Protein 3JRR (pdb70)

CATH classification: 2.80.10.50

Solvent-accessible surface area: 22099 Å² total; per-residue (Å²): 194,172,184,85,52,84,0,56,20,20,33,72,0,3,2,18,0,61,36,66,17,73,0,11,0,15,13,49,33,113,131,45,65,50,3,1,0,63,47,95,39,11,52,77,126,100,86,18,178,165,33,155,26,8,13,0,70,2,9,17,5,9,22,7,32,19,35,86,96,65,158,67,25,160,208,141,74,73,71,83,88,64,110,142,20,74,98,39,8,65,79,10,85,118,44,11,101,80,39,32,165,121,47,129,37,70,55,3,48,3,16,35,12,2,0,2,18,1,60,134,14,97,33,33,0,6,2,67,70,193,65,66,1,81,66,30,124,142,2,30,48,7,30,8,48,63,85,3,54,44,8,0,13,0,25,0,52,41,78,84,207,113,54,63,67,41,56,52,0,18,35,15,3,55,0,44,1,23,2,5,58,5,21,42,14,1,15,0,1,92,99,83,6,119,98,47,93,26,8,29,14,2,0,0,26,108,27,131,3,1,1,46,3,36,76,146,143,78,35,90,1,40,19,7,19,4,0,4,1,19,0,56,33,66,18,76,0,15,0,16,13,45,27,85,128,42,65,57,3,2,0,63,48,100,45,9,50,82,127,94,61,14,166,167,14,53,27,7,1,0,51,2,8,21,91,8,125,13,82,18,26,80,97,50,115,118,18,85,106,116,134,236,82,145,138,71,73,61,94,89,35,122,143,32,69,102,42,5,84,77,20,77,119,76,11,88,75,54,36,127,168,49,49,17,71,57,3,96,4,32,42,32,4,0,3,18,1,30,105,14,50,33,33,0,5,0,62,94,188,73,77,7,98,74,27,160,122,2,34,59,7,28,7,45,63,83,4,56,62,4,0,47,0,66,1,51,37,78,80,198,130,48,60,110,41,62,45,0,16,31,14,3,52,0,42,2,23,1,47,55,15,45,63,16,1,16,0,1,90,97,74,5,116,94,48,85,25,11,34,14,3,0,0,25,120,25,131,3,4,1,43,4,44,54,4

GO terms:
  GO:0005515 protein binding (F, IPI)
  GO:0005220 inositol 1,4,5-trisphosphate-gated calcium channel activity (F, IDA)
  GO:0015278 intracellularly gated calcium channel activity (F, IDA)
  GO:0005789 endoplasmic reticulum membrane (C, EXP)
  GO:0005634 nucleus (C, IDA)
  GO:0005654 nucleoplasm (C, IDA)
  GO:0005730 nucleolus (C, IDA)
  GO:0005737 cytoplasm (C, IDA)
  GO:0035091 phosphatidylinositol binding (F, IDA)
  GO:0006816 calcium ion transport (P, IDA)
  GO:0050913 sensory perception of bitter taste (P, IMP)
  GO:0050916 sensory perception of sweet taste (P, IMP)
  GO:0050917 sensory perception of umami taste (P, IMP)
  GO:0060291 long-term synaptic potentiation (P, IMP)
  GO:0007613 memory (P, IMP)
  GO:0098554 cytoplasmic side of endoplasmic reticulum membrane (C, IDA)

Radius of gyration: 23.24 Å; Cα contacts (8 Å, |Δi|>4): 1053; chains: 2; bounding box: 65×45×69 Å

Foldseek 3Di:
DPDFDFDAQFFKKWKWKDFQATATWFDDDLPFWFIWGQRVQDHPVGHHPPNLRRIWGKFADADAVLVVVLVVLCVVVSVVVNVVSVVVRVVSVVVRVVVRVVRGGPFDWQFHKIWIQRPPNRWTWFWDLVAADPFPRVFTHITTHNVYHLRRIWGWHALDPVGDGGHGHIQFGWTWTARPVNGFTWHRHPCADPVDGSITGITGDHTSMTIHIHGD/DFDFDAQFFKKWKWKDFQATATWFDDDLPFWFIWGQRVQAHPVGQGPCNLRRIWGKFADADAVLVVVLVVLVVPCVDDPVSVVVNVVSVVVRVVRVVVRVVVGVVRGGPFAFAQHKIWIARPVNQWTWFWDLVAADPFPRVFTHTTTHNVYHLRRIWGWH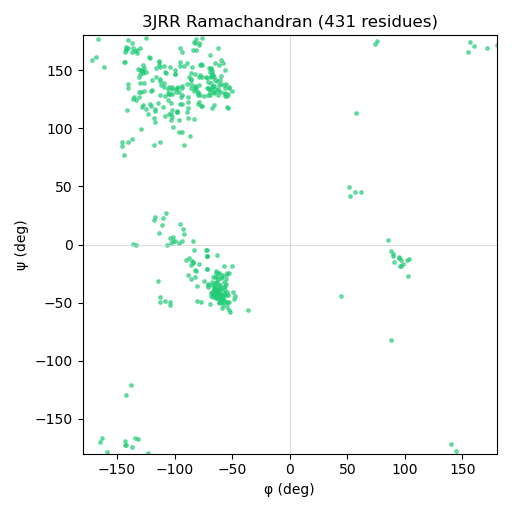AQDPPGDTPHTHIQFGWTWTARPPNGFTWHRHPGADPVDGSITGITGDHTNMTIHIHGD

Structure (mmCIF, N/CA/C/O backbone):
data_3JRR
#
_entry.id   3JRR
#
_cell.length_a   79.441
_cell.length_b   59.865
_cell.length_c   111.399
_cell.angle_alpha   90.000
_cell.angle_beta   97.877
_cell.angle_gamma   90.000
#
_symmetry.space_group_name_H-M   'C 1 2 1'
#
loop_
_entity.id
_entity.type
_entity.pdbx_description
1 polymer 'Inositol 1,4,5-trisphosphate receptor type 3'
2 water water
#
loop_
_atom_site.group_PDB
_atom_site.id
_atom_site.type_symbol
_atom_site.label_atom_id
_atom_site.label_alt_id
_atom_site.label_comp_id
_atom_site.label_asym_id
_atom_site.label_entity_id
_atom_site.label_seq_id
_atom_site.pdbx_PDB_ins_code
_atom_site.Cartn_x
_atom_site.Cartn_y
_atom_site.Cartn_z
_atom_site.occupancy
_atom_site.B_iso_or_equiv
_atom_site.auth_seq_id
_atom_site.auth_comp_id
_atom_site.auth_asym_id
_atom_site.auth_atom_id
_atom_site.pdbx_PDB_model_num
ATOM 1 N N . ASN A 1 4 ? -45.926 -75.542 -107.680 1.00 49.84 2 ASN A N 1
ATOM 2 C CA . ASN A 1 4 ? -46.151 -76.979 -107.713 1.00 50.01 2 ASN A CA 1
ATOM 3 C C . ASN A 1 4 ? -45.208 -77.737 -106.776 1.00 48.67 2 ASN A C 1
ATOM 4 O O . ASN A 1 4 ? -45.147 -78.963 -106.813 1.00 48.81 2 ASN A O 1
ATOM 9 N N . GLU A 1 5 ? -44.479 -77.012 -105.931 1.00 47.36 3 GLU A N 1
ATOM 10 C CA . GLU A 1 5 ? -43.538 -77.650 -105.010 1.00 46.21 3 GLU A CA 1
ATOM 11 C C . GLU A 1 5 ? -44.006 -77.668 -103.555 1.00 44.20 3 GLU A C 1
ATOM 12 O O . GLU A 1 5 ? -43.307 -78.187 -102.684 1.00 43.56 3 GLU A O 1
ATOM 18 N N . MET A 1 6 ? -45.182 -77.108 -103.291 1.00 41.50 4 MET A N 1
ATOM 19 C CA . MET A 1 6 ? -45.711 -77.056 -101.931 1.00 39.43 4 MET A CA 1
ATOM 20 C C . MET A 1 6 ? -45.947 -78.428 -101.310 1.00 37.54 4 MET A C 1
ATOM 21 O O . MET A 1 6 ? -46.176 -79.416 -102.012 1.00 35.80 4 MET A O 1
ATOM 26 N N . SER A 1 7 ? -45.902 -78.468 -99.982 1.00 34.84 5 SER A N 1
ATOM 27 C CA . SER A 1 7 ? -46.124 -79.697 -99.232 1.00 32.51 5 SER A CA 1
ATOM 28 C C . SER A 1 7 ? -45.997 -79.415 -97.738 1.00 30.57 5 SER A C 1
ATOM 29 O O . SER A 1 7 ? -45.611 -78.317 -97.327 1.00 28.34 5 SER A O 1
ATOM 32 N N . SER A 1 8 ? -46.338 -80.403 -96.924 1.00 27.93 6 SER A N 1
ATOM 33 C CA . SER A 1 8 ? -46.244 -80.253 -95.477 1.00 26.51 6 SER A CA 1
ATOM 34 C C . SER A 1 8 ? -45.801 -81.578 -94.874 1.00 23.67 6 SER A C 1
ATOM 35 O O . SER A 1 8 ? -45.975 -82.630 -95.486 1.00 22.56 6 SER A O 1
ATOM 38 N N . PHE A 1 9 ? -45.224 -81.522 -93.680 1.00 20.49 7 PHE A N 1
ATOM 39 C CA . PHE A 1 9 ? -44.746 -82.723 -93.013 1.00 20.19 7 PHE A CA 1
ATOM 40 C C . PHE A 1 9 ? -45.761 -83.296 -92.037 1.00 18.72 7 PHE A C 1
ATOM 41 O O . PHE A 1 9 ? -46.606 -82.576 -91.506 1.00 18.58 7 PHE A O 1
ATOM 49 N N . LEU A 1 10 ? -45.670 -84.602 -91.816 1.00 17.76 8 LEU A N 1
ATOM 50 C CA . LEU A 1 10 ? -46.541 -85.296 -90.881 1.00 17.82 8 LEU A CA 1
ATOM 51 C C . LEU A 1 10 ? -45.974 -84.995 -89.498 1.00 15.93 8 LEU A C 1
ATOM 52 O O . LEU A 1 10 ? -44.760 -85.036 -89.303 1.00 16.97 8 LEU A O 1
ATOM 57 N N . HIS A 1 11 ? -46.848 -84.695 -88.546 1.00 16.67 9 HIS A N 1
ATOM 58 C CA . HIS A 1 11 ? -46.424 -84.374 -87.184 1.00 17.26 9 HIS A CA 1
ATOM 59 C C . HIS A 1 11 ? -47.143 -85.242 -86.167 1.00 15.51 9 HIS A C 1
ATOM 60 O O . HIS A 1 11 ? -48.267 -85.674 -86.399 1.00 13.26 9 HIS A O 1
ATOM 67 N N . ILE A 1 12 ? -46.489 -85.481 -85.035 1.00 14.55 10 ILE A N 1
ATOM 68 C CA . ILE A 1 12 ? -47.095 -86.253 -83.957 1.00 15.28 10 ILE A CA 1
ATOM 69 C C . ILE A 1 12 ? -48.320 -85.444 -83.534 1.00 14.90 10 ILE A C 1
ATOM 70 O O . ILE A 1 12 ? -48.217 -84.240 -83.290 1.00 15.45 10 ILE A O 1
ATOM 75 N N . GLY A 1 13 ? -49.477 -86.093 -83.464 1.00 14.24 11 GLY A N 1
ATOM 76 C CA . GLY A 1 13 ? -50.689 -85.385 -83.073 1.00 15.88 11 GLY A CA 1
ATOM 77 C C . GLY A 1 13 ? -51.612 -85.079 -84.240 1.00 16.29 11 GLY A C 1
ATOM 78 O O . GLY A 1 13 ? -52.766 -84.683 -84.045 1.00 14.67 11 GLY A O 1
ATOM 79 N N . ASP A 1 14 ? -51.109 -85.250 -85.458 1.00 15.76 12 ASP A N 1
ATOM 80 C CA . ASP A 1 14 ? -51.923 -85.006 -86.646 1.00 17.58 12 ASP A CA 1
ATOM 81 C C . ASP A 1 14 ? -53.009 -86.071 -86.759 1.00 16.96 12 ASP A C 1
ATOM 82 O O . ASP A 1 14 ? -52.813 -87.218 -86.351 1.00 15.35 12 ASP A O 1
ATOM 87 N N . ILE A 1 15 ? -54.154 -85.681 -87.313 1.00 15.03 13 ILE A N 1
ATOM 88 C CA . ILE A 1 15 ? -55.263 -86.602 -87.514 1.00 17.21 13 ILE A CA 1
ATOM 89 C C . ILE A 1 15 ? -55.259 -86.949 -88.995 1.00 16.29 13 ILE A C 1
ATOM 90 O O . ILE A 1 15 ? -55.376 -86.073 -89.849 1.00 16.34 13 ILE A O 1
ATOM 95 N N . VAL A 1 16 ? -55.136 -88.232 -89.298 1.00 15.19 14 VAL A N 1
ATOM 96 C CA . VAL A 1 16 ? -55.044 -88.658 -90.681 1.00 14.85 14 VAL A CA 1
ATOM 97 C C . VAL A 1 16 ? -55.904 -89.847 -91.060 1.00 16.53 14 VAL A C 1
ATOM 98 O O . VAL A 1 16 ? -56.452 -90.542 -90.206 1.00 17.76 14 VAL A O 1
ATOM 102 N N . SER A 1 17 ? -56.021 -90.052 -92.368 1.00 15.11 15 SER A N 1
ATOM 103 C CA . SER A 1 17 ? -56.738 -91.185 -92.920 1.00 16.03 15 SER A CA 1
ATOM 104 C C . SER A 1 17 ? -55.614 -91.941 -93.626 1.00 16.82 15 SER A C 1
ATOM 105 O O . SER A 1 17 ? -54.618 -91.335 -94.035 1.00 17.79 15 SER A O 1
ATOM 108 N N . LEU A 1 18 ? -55.758 -93.252 -93.752 1.00 16.02 16 LEU A N 1
ATOM 109 C CA . LEU A 1 18 ? -54.741 -94.068 -94.395 1.00 15.60 16 LEU A CA 1
ATOM 110 C C . LEU A 1 18 ? -55.396 -94.844 -95.524 1.00 16.31 16 LEU A C 1
ATOM 111 O O . LEU A 1 18 ? -56.288 -95.661 -95.291 1.00 16.60 16 LEU A O 1
ATOM 116 N N . TYR A 1 19 ? -54.959 -94.568 -96.747 1.00 16.23 17 TYR A N 1
ATOM 117 C CA . TYR A 1 19 ? -55.519 -95.219 -97.918 1.00 18.19 17 TYR A CA 1
ATOM 118 C C . TYR A 1 19 ? -54.597 -96.316 -98.416 1.00 20.16 17 TYR A C 1
ATOM 119 O O . TYR A 1 19 ? -53.479 -96.053 -98.869 1.00 16.96 17 TYR A O 1
ATOM 128 N N . ALA A 1 20 ? -55.089 -97.547 -98.350 1.00 19.91 18 ALA A N 1
ATOM 129 C CA . ALA A 1 20 ? -54.314 -98.698 -98.763 1.00 23.93 18 ALA A CA 1
ATOM 130 C C . ALA A 1 20 ? -54.361 -99.006 -100.246 1.00 26.82 18 ALA A C 1
ATOM 131 O O . ALA A 1 20 ? -55.324 -98.692 -100.952 1.00 26.14 18 ALA A O 1
ATOM 133 N N . GLU A 1 21 ? -53.280 -99.624 -100.700 1.00 30.15 19 GLU A N 1
ATOM 134 C CA . GLU A 1 21 ? -53.136 -100.071 -102.072 1.00 32.01 19 GLU A CA 1
ATOM 135 C C . GLU A 1 21 ? -52.320 -101.348 -101.986 1.00 32.63 19 GLU A C 1
ATOM 136 O O . GLU A 1 21 ? -51.090 -101.324 -102.025 1.00 32.44 19 GLU A O 1
ATOM 142 N N . GLY A 1 22 ? -53.035 -102.458 -101.807 1.00 31.30 20 GLY A N 1
ATOM 143 C CA . GLY A 1 22 ? -52.407 -103.762 -101.707 1.00 34.71 20 GLY A CA 1
ATOM 144 C C . GLY A 1 22 ? -53.231 -104.759 -102.497 1.00 35.45 20 GLY A C 1
ATOM 145 O O . GLY A 1 22 ? -53.427 -104.583 -103.701 1.00 34.84 20 GLY A O 1
ATOM 146 N N . SER A 1 23 ? -53.716 -105.803 -101.831 1.00 35.84 21 SER A N 1
ATOM 147 C CA . SER A 1 23 ? -54.539 -106.802 -102.505 1.00 35.48 21 SER A CA 1
ATOM 148 C C . SER A 1 23 ? -55.792 -106.087 -102.994 1.00 34.85 21 SER A C 1
ATOM 149 O O . SER A 1 23 ? -56.388 -106.455 -104.007 1.00 36.47 21 SER A O 1
ATOM 152 N N . VAL A 1 24 ? -56.176 -105.053 -102.254 1.00 31.80 22 VAL A N 1
ATOM 153 C CA . VAL A 1 24 ? -57.337 -104.243 -102.582 1.00 29.06 22 VAL A CA 1
ATOM 154 C C . VAL A 1 24 ? -56.984 -102.799 -102.242 1.00 27.21 22 VAL A C 1
ATOM 155 O O . VAL A 1 24 ? -55.983 -102.548 -101.575 1.00 26.00 22 VAL A O 1
ATOM 159 N N . ASN A 1 25 ? -57.797 -101.854 -102.704 1.00 25.51 23 ASN A N 1
ATOM 160 C CA . ASN A 1 25 ? -57.557 -100.446 -102.417 1.00 25.45 23 ASN A CA 1
ATOM 161 C C . ASN A 1 25 ? -58.712 -99.891 -101.589 1.00 25.10 23 ASN A C 1
ATOM 162 O O . ASN A 1 25 ? -59.861 -100.277 -101.790 1.00 26.14 23 ASN A O 1
ATOM 167 N N . GLY A 1 26 ? -58.404 -98.991 -100.659 1.00 23.13 24 GLY A N 1
ATOM 168 C CA . GLY A 1 26 ? -59.441 -98.402 -99.828 1.00 22.11 24 GLY A CA 1
ATOM 169 C C . GLY A 1 26 ? -58.909 -97.917 -98.490 1.00 22.52 24 GLY A C 1
ATOM 170 O O . GLY A 1 26 ? -57.798 -98.274 -98.096 1.00 22.77 24 GLY A O 1
ATOM 171 N N . PHE A 1 27 ? -59.703 -97.109 -97.790 1.00 21.27 25 PHE A N 1
ATOM 172 C CA . PHE A 1 27 ? -59.307 -96.588 -96.483 1.00 21.78 25 PHE A CA 1
ATOM 173 C C . PHE A 1 27 ? -59.449 -97.652 -95.402 1.00 21.66 25 PHE A C 1
ATOM 174 O O . PHE A 1 27 ? -60.367 -98.468 -95.444 1.00 20.50 25 PHE A O 1
ATOM 182 N N . ILE A 1 28 ? -58.545 -97.647 -94.431 1.00 21.43 26 ILE A N 1
ATOM 183 C CA . ILE A 1 28 ? -58.655 -98.603 -93.346 1.00 21.49 26 ILE A CA 1
ATOM 184 C C . ILE A 1 28 ? -59.714 -98.020 -92.409 1.00 22.64 26 ILE A C 1
ATOM 185 O O . ILE A 1 28 ? -59.653 -96.842 -92.044 1.00 21.18 26 ILE A O 1
ATOM 190 N N . SER A 1 29 ? -60.705 -98.830 -92.055 1.00 21.10 27 SER A N 1
ATOM 191 C CA . SER A 1 29 ? -61.779 -98.374 -91.180 1.00 22.14 27 SER A CA 1
ATOM 192 C C . SER A 1 29 ? -62.125 -99.421 -90.130 1.00 22.45 27 SER A C 1
ATOM 193 O O . SER A 1 29 ? -61.449 -100.445 -90.021 1.00 20.09 27 SER A O 1
ATOM 196 N N . THR A 1 30 ? -63.170 -99.153 -89.353 1.00 23.06 28 THR A N 1
ATOM 197 C CA . THR A 1 30 ? -63.592 -100.064 -88.294 1.00 25.07 28 THR A CA 1
ATOM 198 C C . THR A 1 30 ? -65.057 -100.458 -88.435 1.00 25.61 28 THR A C 1
ATOM 199 O O . THR A 1 30 ? -65.765 -99.963 -89.312 1.00 25.02 28 THR A O 1
ATOM 203 N N . LEU A 1 31 ? -65.512 -101.330 -87.542 1.00 25.39 29 LEU A N 1
ATOM 204 C CA . LEU A 1 31 ? -66.889 -101.805 -87.572 1.00 26.94 29 LEU A CA 1
ATOM 205 C C . LEU A 1 31 ? -67.709 -101.359 -86.361 1.00 28.54 29 LEU A C 1
ATOM 206 O O . LEU A 1 31 ? -68.834 -101.822 -86.160 1.00 30.74 29 LEU A O 1
ATOM 211 N N . GLY A 1 32 ? -67.158 -100.456 -85.556 1.00 28.78 30 GLY A N 1
ATOM 212 C CA . GLY A 1 32 ? -67.899 -99.980 -84.400 1.00 31.06 30 GLY A CA 1
ATOM 213 C C . GLY A 1 32 ? -67.064 -99.685 -83.168 1.00 32.46 30 GLY A C 1
ATOM 214 O O . GLY A 1 32 ? -65.837 -99.802 -83.188 1.00 33.04 30 GLY A O 1
ATOM 215 N N . LEU A 1 33 ? -67.741 -99.304 -82.089 1.00 31.74 31 LEU A N 1
ATOM 216 C CA . LEU A 1 33 ? -67.077 -98.976 -80.834 1.00 31.55 31 LEU A CA 1
ATOM 217 C C . LEU A 1 33 ? -66.663 -100.208 -80.037 1.00 31.21 31 LEU A C 1
ATOM 218 O O . LEU A 1 33 ? -65.846 -100.109 -79.125 1.00 30.71 31 LEU A O 1
ATOM 223 N N . VAL A 1 34 ? -67.224 -101.365 -80.371 1.00 30.46 32 VAL A N 1
ATOM 224 C CA . VAL A 1 34 ? -66.895 -102.588 -79.646 1.00 31.47 32 VAL A CA 1
ATOM 225 C C . VAL A 1 34 ? -66.048 -103.553 -80.472 1.00 31.33 32 VAL A C 1
ATOM 226 O O . VAL A 1 34 ? -65.026 -104.057 -79.999 1.00 31.77 32 VAL A O 1
ATOM 230 N N . ASP A 1 35 ? -66.481 -103.807 -81.702 1.00 29.00 33 ASP A N 1
ATOM 231 C CA . ASP A 1 35 ? -65.777 -104.711 -82.608 1.00 29.07 33 ASP A CA 1
ATOM 232 C C . ASP A 1 35 ? -64.322 -104.260 -82.735 1.00 27.20 33 ASP A C 1
ATOM 233 O O . ASP A 1 35 ? -64.056 -103.098 -83.032 1.00 27.18 33 ASP A O 1
ATOM 238 N N . ASP A 1 36 ? -63.380 -105.173 -82.521 1.00 25.85 34 ASP A N 1
ATOM 239 C CA . ASP A 1 36 ? -61.967 -104.809 -82.599 1.00 25.68 34 ASP A CA 1
ATOM 240 C C . ASP A 1 36 ? -61.296 -105.040 -83.947 1.00 23.99 34 ASP A C 1
ATOM 241 O O . ASP A 1 36 ? -60.096 -104.807 -84.093 1.00 23.02 34 ASP A O 1
ATOM 246 N N . ARG A 1 37 ? -62.065 -105.483 -84.935 1.00 22.57 35 ARG A N 1
ATOM 247 C CA . ARG A 1 37 ? -61.514 -105.741 -86.259 1.00 21.12 35 ARG A CA 1
ATOM 248 C C . ARG A 1 37 ? -61.284 -104.493 -87.109 1.00 20.82 35 ARG A C 1
ATOM 249 O O . ARG A 1 37 ? -62.040 -103.521 -87.030 1.00 19.68 35 ARG A O 1
ATOM 257 N N . CYS A 1 38 ? -60.232 -104.539 -87.924 1.00 20.67 36 CYS A N 1
ATOM 258 C CA . CYS A 1 38 ? -59.894 -103.455 -88.837 1.00 21.26 36 CYS A CA 1
ATOM 259 C C . CYS A 1 38 ? -60.129 -103.953 -90.253 1.00 19.49 36 CYS A C 1
ATOM 260 O O . CYS A 1 38 ? -59.774 -105.082 -90.589 1.00 17.91 36 CYS A O 1
ATOM 263 N N . VAL A 1 39 ? -60.720 -103.107 -91.084 1.00 17.50 37 VAL A N 1
ATOM 264 C CA . VAL A 1 39 ? -61.015 -103.506 -92.444 1.00 18.66 37 VAL A CA 1
ATOM 265 C C . VAL A 1 39 ? -60.777 -102.404 -93.457 1.00 18.74 37 VAL A C 1
ATOM 266 O O . VAL A 1 39 ? -60.449 -101.276 -93.113 1.00 16.24 37 VAL A O 1
ATOM 270 N N . VAL A 1 40 ? -60.953 -102.775 -94.719 1.00 19.20 38 VAL A N 1
ATOM 271 C CA . VAL A 1 40 ? -60.838 -101.868 -95.844 1.00 21.00 38 VAL A CA 1
ATOM 272 C C . VAL A 1 40 ? -62.067 -102.186 -96.689 1.00 21.05 38 VAL A C 1
ATOM 273 O O . VAL A 1 40 ? -62.289 -103.342 -97.047 1.00 21.79 38 VAL A O 1
ATOM 277 N N . GLU A 1 41 ? -62.883 -101.179 -96.975 1.00 23.64 39 GLU A N 1
ATOM 278 C CA . GLU A 1 41 ? -64.071 -101.392 -97.798 1.00 25.74 39 GLU A CA 1
ATOM 279 C C . GLU A 1 41 ? -63.835 -100.633 -99.107 1.00 26.85 39 GLU A C 1
ATOM 280 O O . GLU A 1 41 ? -64.207 -99.470 -99.240 1.00 27.01 39 GLU A O 1
ATOM 286 N N . PRO A 1 42 ? -63.207 -101.292 -100.089 1.00 27.73 40 PRO A N 1
ATOM 287 C CA . PRO A 1 42 ? -62.910 -100.683 -101.390 1.00 29.72 40 PRO A CA 1
ATOM 288 C C . PRO A 1 42 ? -64.054 -99.932 -102.072 1.00 30.12 40 PRO A C 1
ATOM 289 O O . PRO A 1 42 ? -63.854 -98.834 -102.587 1.00 30.14 40 PRO A O 1
ATOM 293 N N . ALA A 1 43 ? -65.249 -100.514 -102.073 1.00 31.00 41 ALA A N 1
ATOM 294 C CA . ALA A 1 43 ? -66.394 -99.877 -102.720 1.00 34.21 41 ALA A CA 1
ATOM 295 C C . ALA A 1 43 ? -66.916 -98.659 -101.968 1.00 35.12 41 ALA A C 1
ATOM 296 O O . ALA A 1 43 ? -67.591 -97.812 -102.551 1.00 37.12 41 ALA A O 1
ATOM 298 N N . ALA A 1 44 ? -66.608 -98.571 -100.677 1.00 36.83 42 ALA A N 1
ATOM 299 C CA . ALA A 1 44 ? -67.057 -97.445 -99.859 1.00 37.91 42 ALA A CA 1
ATOM 300 C C . ALA A 1 44 ? -66.615 -96.113 -100.451 1.00 38.99 42 ALA A C 1
ATOM 301 O O . ALA A 1 44 ? -67.338 -95.117 -100.372 1.00 39.24 42 ALA A O 1
ATOM 303 N N . GLY A 1 45 ? -65.423 -96.095 -101.037 1.00 38.64 43 GLY A N 1
ATOM 304 C CA . GLY A 1 45 ? -64.923 -94.869 -101.625 1.00 40.36 43 GLY A CA 1
ATOM 305 C C . GLY A 1 45 ? -63.420 -94.857 -101.811 1.00 41.11 43 GLY A C 1
ATOM 306 O O . GLY A 1 45 ? -62.716 -95.744 -101.330 1.00 40.62 43 GLY A O 1
ATOM 307 N N . ASP A 1 46 ? -62.933 -93.841 -102.516 1.00 42.04 44 ASP A N 1
ATOM 308 C CA . ASP A 1 46 ? -61.509 -93.685 -102.787 1.00 42.69 44 ASP A CA 1
ATOM 309 C C . ASP A 1 46 ? -61.060 -92.258 -102.483 1.00 42.94 44 ASP A C 1
ATOM 310 O O 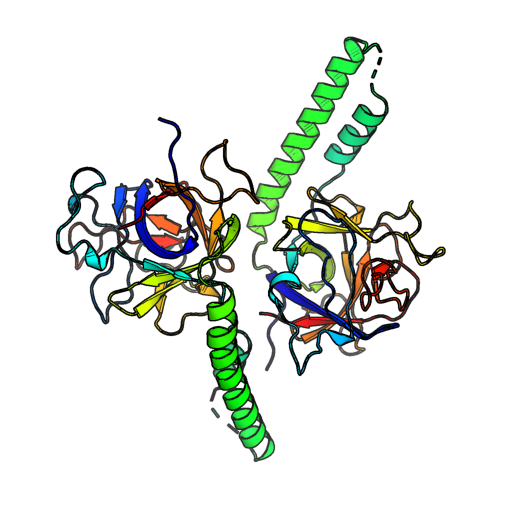. ASP A 1 46 ? -61.793 -91.483 -101.869 1.00 41.44 44 ASP A O 1
ATOM 315 N N . LEU A 1 47 ? -59.856 -91.914 -102.926 1.00 44.16 45 LEU A N 1
ATOM 316 C CA . LEU A 1 47 ? -59.304 -90.585 -102.692 1.00 46.04 45 LEU A CA 1
ATOM 317 C C . LEU A 1 47 ? -60.113 -89.479 -103.373 1.00 47.29 45 LEU A C 1
ATOM 318 O O . LEU A 1 47 ? -60.259 -88.385 -102.826 1.00 46.65 45 LEU A O 1
ATOM 323 N N . ASP A 1 48 ? -60.641 -89.770 -104.559 1.00 48.36 46 ASP A N 1
ATOM 324 C CA . ASP A 1 48 ? -61.422 -88.792 -105.316 1.00 50.54 46 ASP A CA 1
ATOM 325 C C . ASP A 1 48 ? -62.876 -88.705 -104.857 1.00 50.42 46 ASP A C 1
ATOM 326 O O . ASP A 1 48 ? -63.548 -87.702 -105.092 1.00 50.38 46 ASP A O 1
ATOM 331 N N . ASN A 1 49 ? -63.355 -89.761 -104.208 1.00 50.67 47 ASN A N 1
ATOM 332 C CA . ASN A 1 49 ? -64.725 -89.810 -103.715 1.00 50.65 47 ASN A CA 1
ATOM 333 C C . ASN A 1 49 ? -64.746 -90.481 -102.342 1.00 49.96 47 ASN A C 1
ATOM 334 O O . ASN A 1 49 ? -64.928 -91.691 -102.237 1.00 49.22 47 ASN A O 1
ATOM 339 N N . PRO A 1 50 ? -64.564 -89.694 -101.270 1.00 50.25 48 PRO A N 1
ATOM 340 C CA . PRO A 1 50 ? -64.558 -90.220 -99.902 1.00 49.83 48 PRO A CA 1
ATOM 341 C C . PRO A 1 50 ? -65.870 -90.854 -99.446 1.00 48.64 48 PRO A C 1
ATOM 342 O O . PRO A 1 50 ? -66.956 -90.363 -99.753 1.00 48.20 48 PRO A O 1
ATOM 346 N N . PRO A 1 51 ? -65.776 -91.967 -98.706 1.00 47.50 49 PRO A N 1
ATOM 347 C CA . PRO A 1 51 ? -66.934 -92.696 -98.186 1.00 46.56 49 PRO A CA 1
ATOM 348 C C . PRO A 1 51 ? -67.761 -91.849 -97.225 1.00 45.80 49 PRO A C 1
ATOM 349 O O . PRO A 1 51 ? -67.333 -90.773 -96.802 1.00 45.54 49 PRO A O 1
ATOM 353 N N . LYS A 1 52 ? -68.947 -92.340 -96.885 1.00 44.41 50 LYS A N 1
ATOM 354 C CA . LYS A 1 52 ? -69.817 -91.638 -95.955 1.00 44.09 50 LYS A CA 1
ATOM 355 C C . LYS A 1 52 ? -69.261 -91.879 -94.557 1.00 42.39 50 LYS A C 1
ATOM 356 O O . LYS A 1 52 ? -68.569 -92.871 -94.325 1.00 42.57 50 LYS A O 1
ATOM 362 N N . LYS A 1 53 ? -69.558 -90.974 -93.631 1.00 40.74 51 LYS A N 1
ATOM 363 C CA . LYS A 1 53 ? -69.060 -91.103 -92.266 1.00 39.09 51 LYS A CA 1
ATOM 364 C C . LYS A 1 53 ? -67.546 -91.298 -92.317 1.00 37.03 51 LYS A C 1
ATOM 365 O O . LYS A 1 53 ? -66.981 -92.114 -91.589 1.00 37.15 51 LYS A O 1
ATOM 371 N N . PHE A 1 54 ? -66.898 -90.543 -93.195 1.00 33.62 52 PHE A N 1
ATOM 372 C CA . PHE A 1 54 ? -65.455 -90.630 -93.357 1.00 32.20 52 PHE A CA 1
ATOM 373 C C . PHE A 1 54 ? -64.715 -90.372 -92.042 1.00 31.29 52 PHE A C 1
ATOM 374 O O . PHE A 1 54 ? -63.553 -90.744 -91.897 1.00 29.55 52 PHE A O 1
ATOM 382 N N . ARG A 1 55 ? -65.394 -89.751 -91.082 1.00 32.96 53 ARG A N 1
ATOM 383 C CA . ARG A 1 55 ? -64.781 -89.463 -89.785 1.00 34.43 53 ARG A CA 1
ATOM 384 C C . ARG A 1 55 ? -64.327 -90.749 -89.101 1.00 34.20 53 ARG A C 1
ATOM 385 O O . ARG A 1 55 ? -63.383 -90.740 -88.314 1.00 32.89 53 ARG A O 1
ATOM 393 N N . ASP A 1 56 ? -65.009 -91.851 -89.397 1.00 33.46 54 ASP A N 1
ATOM 394 C CA . ASP A 1 56 ? -64.661 -93.143 -88.816 1.00 33.92 54 ASP A CA 1
ATOM 395 C C . ASP A 1 56 ? -63.362 -93.706 -89.400 1.00 31.59 54 ASP A C 1
ATOM 396 O O . ASP A 1 56 ? -62.885 -94.750 -88.965 1.00 33.53 54 ASP A O 1
ATOM 401 N N . CYS A 1 57 ? -62.792 -93.026 -90.387 1.00 27.15 55 CYS A N 1
ATOM 402 C CA . CYS A 1 57 ? -61.554 -93.502 -90.997 1.00 26.12 55 CYS A CA 1
ATOM 403 C C . CYS A 1 57 ? -60.344 -92.764 -90.436 1.00 24.05 55 CYS A C 1
ATOM 404 O O . CYS A 1 57 ? -59.212 -93.005 -90.860 1.00 23.94 55 CYS A O 1
ATOM 407 N N . LEU A 1 58 ? -60.582 -91.883 -89.469 1.00 19.64 56 LEU A N 1
ATOM 408 C CA . LEU A 1 58 ? -59.509 -91.077 -88.904 1.00 16.86 56 LEU A CA 1
ATOM 409 C C . LEU A 1 58 ? -58.749 -91.653 -87.713 1.00 15.06 56 LEU A C 1
ATOM 410 O O . LEU A 1 58 ? -59.340 -92.216 -86.792 1.00 14.48 56 LEU A O 1
ATOM 415 N N . PHE A 1 59 ? -57.429 -91.482 -87.750 1.00 13.47 57 PHE A N 1
ATOM 416 C CA . PHE A 1 59 ? -56.525 -91.940 -86.702 1.00 15.00 57 PHE A CA 1
ATOM 417 C C . PHE A 1 59 ? -55.610 -90.784 -86.323 1.00 15.29 57 PHE A C 1
ATOM 418 O O . PHE A 1 59 ? -55.294 -89.934 -87.157 1.00 18.21 57 PHE A O 1
ATOM 426 N N . LYS A 1 60 ? -55.174 -90.757 -85.072 1.00 14.79 58 LYS A N 1
ATOM 427 C CA . LYS A 1 60 ? -54.261 -89.713 -84.626 1.00 14.83 58 LYS A CA 1
ATOM 428 C C . LYS A 1 60 ? -52.885 -90.354 -84.516 1.00 14.75 58 LYS A C 1
ATOM 429 O O . LYS A 1 60 ? -52.753 -91.467 -84.001 1.00 13.99 58 LYS A O 1
ATOM 435 N N . VAL A 1 61 ? -51.867 -89.664 -85.019 1.00 13.60 59 VAL A N 1
ATOM 436 C CA . VAL A 1 61 ? -50.505 -90.183 -84.969 1.00 13.89 59 VAL A CA 1
ATOM 437 C C . VAL A 1 61 ? -49.961 -89.963 -83.569 1.00 14.81 59 VAL A C 1
ATOM 438 O O . VAL A 1 61 ? -49.909 -88.828 -83.089 1.00 15.44 59 VAL A O 1
ATOM 442 N N . CYS A 1 62 ? -49.552 -91.051 -82.922 1.00 14.42 60 CYS A N 1
ATOM 443 C CA . CYS A 1 62 ? -49.037 -90.997 -81.563 1.00 16.39 60 CYS A CA 1
ATOM 444 C C . CYS A 1 62 ? -47.618 -91.533 -81.435 1.00 15.87 60 CYS A C 1
ATOM 445 O O . CYS A 1 62 ? -47.140 -92.270 -82.293 1.00 16.44 60 CYS A O 1
ATOM 448 N N . PRO A 1 63 ? -46.928 -91.166 -80.350 1.00 16.86 61 PRO A N 1
ATOM 449 C CA . PRO A 1 63 ? -45.559 -91.627 -80.123 1.00 16.85 61 PRO A CA 1
ATOM 450 C C . PRO A 1 63 ? -45.592 -93.056 -79.596 1.00 16.23 61 PRO A C 1
ATOM 451 O O . PRO A 1 63 ? -46.648 -93.588 -79.267 1.00 13.98 61 PRO A O 1
ATOM 455 N N . MET A 1 64 ? -44.421 -93.660 -79.503 1.00 15.58 62 MET A N 1
ATOM 456 C CA . MET A 1 64 ? -44.283 -95.013 -78.992 1.00 16.08 62 MET A CA 1
ATOM 457 C C . MET A 1 64 ? -44.408 -94.963 -77.459 1.00 16.34 62 MET A C 1
ATOM 458 O O . MET A 1 64 ? -43.624 -94.288 -76.792 1.00 16.18 62 MET A O 1
ATOM 463 N N . ASN A 1 65 ? -45.406 -95.652 -76.910 1.00 14.45 63 ASN A N 1
ATOM 464 C CA . ASN A 1 65 ? -45.625 -95.675 -75.462 1.00 16.34 63 ASN A CA 1
ATOM 465 C C . ASN A 1 65 ? -44.855 -96.803 -74.782 1.00 14.58 63 ASN A C 1
ATOM 466 O O . ASN A 1 65 ? -44.531 -97.807 -75.411 1.00 14.01 63 ASN A O 1
ATOM 471 N N . ARG A 1 66 ? -44.585 -96.625 -73.490 1.00 14.48 64 ARG A N 1
ATOM 472 C CA . ARG A 1 66 ? -43.906 -97.636 -72.676 1.00 14.88 64 ARG A CA 1
ATOM 473 C C . ARG A 1 66 ? -44.970 -98.641 -72.236 1.00 15.63 64 ARG A C 1
ATOM 474 O O . ARG A 1 66 ? -46.058 -98.250 -71.810 1.00 14.99 64 ARG A O 1
ATOM 482 N N . TYR A 1 67 ? -44.655 -99.928 -72.308 1.00 13.31 65 TYR A N 1
ATOM 483 C CA . TYR A 1 67 ? -45.614 -100.945 -71.917 1.00 15.86 65 TYR A CA 1
ATOM 484 C C . TYR A 1 67 ? -45.027 -102.069 -71.068 1.00 16.58 65 TYR A C 1
ATOM 485 O O . TYR A 1 67 ? -45.753 -102.973 -70.665 1.00 15.72 65 TYR A O 1
ATOM 494 N N . SER A 1 68 ? -43.729 -102.001 -70.777 1.00 17.52 66 SER A N 1
ATOM 495 C CA . SER A 1 68 ? -43.064 -103.045 -69.986 1.00 19.65 66 SER A CA 1
ATOM 496 C C . SER A 1 68 ? -43.605 -103.236 -68.567 1.00 19.20 66 SER A C 1
ATOM 497 O O . SER A 1 68 ? -43.758 -104.372 -68.104 1.00 16.07 66 SER A O 1
ATOM 500 N N . ALA A 1 69 ? -43.882 -102.142 -67.863 1.00 17.19 67 ALA A N 1
ATOM 501 C CA . ALA A 1 69 ? -44.403 -102.271 -66.503 1.00 19.23 67 ALA A CA 1
ATOM 502 C C . ALA A 1 69 ? -45.837 -102.798 -66.534 1.00 20.15 67 ALA A C 1
ATOM 503 O O . ALA A 1 69 ? -46.241 -103.591 -65.682 1.00 20.39 67 ALA A O 1
ATOM 505 N N . GLN A 1 70 ? -46.606 -102.364 -67.524 1.00 19.44 68 GLN A N 1
ATOM 506 C CA . GLN A 1 70 ? -47.984 -102.815 -67.640 1.00 21.75 68 GLN A CA 1
ATOM 507 C C . GLN A 1 70 ? -48.013 -104.320 -67.893 1.00 21.03 68 GLN A C 1
ATOM 508 O O . GLN A 1 70 ? -48.816 -105.038 -67.302 1.00 20.68 68 GLN A O 1
ATOM 514 N N . LYS A 1 71 ? -47.112 -104.795 -68.746 1.00 19.05 69 LYS A N 1
ATOM 515 C CA . LYS A 1 71 ? -47.033 -106.214 -69.072 1.00 22.26 69 LYS A CA 1
ATOM 516 C C . LYS A 1 71 ? -46.606 -107.012 -67.845 1.00 23.37 69 LYS A C 1
ATOM 517 O O . LYS A 1 71 ? -47.130 -108.091 -67.574 1.00 23.40 69 LYS A O 1
ATOM 523 N N . GLN A 1 72 ? -45.640 -106.471 -67.112 1.00 23.81 70 GLN A N 1
ATOM 524 C CA . GLN A 1 72 ? -45.118 -107.119 -65.914 1.00 25.18 70 GLN A CA 1
ATOM 525 C C . GLN A 1 72 ? -46.243 -107.342 -64.909 1.00 24.17 70 GLN A C 1
ATOM 526 O O . GLN A 1 72 ? -46.358 -108.414 -64.303 1.00 25.02 70 GLN A O 1
ATOM 532 N N . TYR A 1 73 ? -47.069 -106.317 -64.743 1.00 20.85 71 TYR A N 1
ATOM 533 C CA . TYR A 1 73 ? -48.197 -106.364 -63.828 1.00 22.65 71 TYR A CA 1
ATOM 534 C C . TYR A 1 73 ? -49.214 -107.423 -64.256 1.00 24.71 71 TYR A C 1
ATOM 535 O O . TYR A 1 73 ? -49.749 -108.145 -63.418 1.00 25.71 71 TYR A O 1
ATOM 544 N N . TRP A 1 74 ? -49.475 -107.523 -65.557 1.00 24.50 72 TRP A N 1
ATOM 545 C CA . TRP A 1 74 ? -50.425 -108.517 -66.050 1.00 26.60 72 TRP A CA 1
ATOM 546 C C . TRP A 1 74 ? -49.978 -109.920 -65.648 1.00 26.59 72 TRP A C 1
ATOM 547 O O . TRP A 1 74 ? -50.735 -110.667 -65.024 1.00 26.66 72 TRP A O 1
ATOM 558 N N . LYS A 1 75 ? -48.750 -110.275 -66.006 1.00 24.69 73 LYS A N 1
ATOM 559 C CA . LYS A 1 75 ? -48.220 -111.590 -65.676 1.00 29.12 73 LYS A CA 1
ATOM 560 C C . LYS A 1 75 ? -48.352 -111.848 -64.177 1.00 30.56 73 LYS A C 1
ATOM 561 O O . LYS A 1 75 ? -48.751 -112.937 -63.759 1.00 31.25 73 LYS A O 1
ATOM 567 N N . ALA A 1 76 ? -48.019 -110.842 -63.372 1.00 31.32 74 ALA A N 1
ATOM 568 C CA . ALA A 1 76 ? -48.126 -110.961 -61.921 1.00 31.85 74 ALA A CA 1
ATOM 569 C C . ALA A 1 76 ? -49.579 -111.270 -61.579 1.00 32.45 74 ALA A C 1
ATOM 570 O O . ALA A 1 76 ? -49.865 -111.895 -60.558 1.00 33.18 74 ALA A O 1
ATOM 572 N N . LYS A 1 77 ? -50.481 -110.815 -62.447 1.00 33.56 75 LYS A N 1
ATOM 573 C CA . LYS A 1 77 ? -51.923 -111.033 -62.325 1.00 34.65 75 LYS A CA 1
ATOM 574 C C . LYS A 1 77 ? -52.631 -109.971 -61.499 1.00 36.11 75 LYS A C 1
ATOM 575 O O . LYS A 1 77 ? -53.181 -109.012 -62.049 1.00 36.64 75 LYS A O 1
ATOM 581 N N . LYS A 1 85 ? -49.705 -115.380 -49.450 1.00 39.84 83 LYS A N 1
ATOM 582 C CA . LYS A 1 85 ? -48.324 -115.057 -49.112 1.00 38.73 83 LYS A CA 1
ATOM 583 C C . LYS A 1 85 ? -48.152 -113.541 -49.111 1.00 37.46 83 LYS A C 1
ATOM 584 O O . LYS A 1 85 ? -48.246 -112.889 -50.153 1.00 35.01 83 LYS A O 1
ATOM 590 N N . ILE A 1 86 ? -47.898 -112.987 -47.931 1.00 34.07 84 ILE A N 1
ATOM 591 C CA . ILE A 1 86 ? -47.744 -111.548 -47.778 1.00 32.09 84 ILE A CA 1
ATOM 592 C C . ILE A 1 86 ? -46.695 -110.914 -48.696 1.00 30.86 84 ILE A C 1
ATOM 593 O O . ILE A 1 86 ? -46.917 -109.832 -49.238 1.00 29.43 84 ILE A O 1
ATOM 598 N N . ALA A 1 87 ? -45.559 -111.576 -48.883 1.00 29.71 85 ALA A N 1
ATOM 599 C CA . ALA A 1 87 ? -44.523 -111.014 -49.745 1.00 30.75 85 ALA A CA 1
ATOM 600 C C . ALA A 1 87 ? -45.009 -110.882 -51.190 1.00 31.26 85 ALA A C 1
ATOM 601 O O . ALA A 1 87 ? -44.554 -110.005 -51.928 1.00 29.83 85 ALA A O 1
ATOM 603 N N . ASP A 1 88 ? -45.942 -111.743 -51.588 1.00 31.70 86 ASP A N 1
ATOM 604 C CA . ASP A 1 88 ? -46.479 -111.697 -52.942 1.00 32.18 86 ASP A CA 1
ATOM 605 C C . ASP A 1 88 ? -47.546 -110.619 -53.080 1.00 30.89 86 ASP A C 1
ATOM 606 O O . ASP A 1 88 ? -47.651 -109.976 -54.124 1.00 30.63 86 ASP A O 1
ATOM 611 N N . VAL A 1 89 ? -48.345 -110.414 -52.039 1.00 29.09 87 VAL A N 1
ATOM 612 C CA . VAL A 1 89 ? -49.364 -109.378 -52.110 1.00 28.65 87 VAL A CA 1
ATOM 613 C C . VAL A 1 89 ? -48.675 -108.020 -52.223 1.00 26.25 87 VAL A C 1
ATOM 614 O O . VAL A 1 89 ? -49.125 -107.146 -52.965 1.00 25.52 87 VAL A O 1
ATOM 618 N N . VAL A 1 90 ? -47.576 -107.849 -51.491 1.00 23.00 88 VAL A N 1
ATOM 619 C CA . VAL A 1 90 ? -46.825 -106.594 -51.515 1.00 20.95 88 VAL A CA 1
ATOM 620 C C . VAL A 1 90 ? -46.191 -106.389 -52.888 1.00 20.25 88 VAL A C 1
ATOM 621 O O . VAL A 1 90 ? -46.208 -105.285 -53.441 1.00 19.37 88 VAL A O 1
ATOM 625 N N . LEU A 1 91 ? -45.618 -107.459 -53.424 1.00 20.77 89 LEU A N 1
ATOM 626 C CA . LEU A 1 91 ? -44.992 -107.410 -54.738 1.00 23.25 89 LEU A CA 1
ATOM 627 C C . LEU A 1 91 ? -46.033 -107.034 -55.785 1.00 21.62 89 LEU A C 1
ATOM 628 O O . LEU A 1 91 ? -45.770 -106.219 -56.667 1.00 21.95 89 LEU A O 1
ATOM 633 N N . LEU A 1 92 ? -47.214 -107.639 -55.688 1.00 23.05 90 LEU A N 1
ATOM 634 C CA . LEU A 1 92 ? -48.285 -107.361 -56.641 1.00 25.20 90 LEU A CA 1
ATOM 635 C C . LEU A 1 92 ? -48.690 -105.895 -56.571 1.00 25.14 90 LEU A C 1
ATOM 636 O O . LEU A 1 92 ? -48.921 -105.257 -57.599 1.00 25.29 90 LEU A O 1
ATOM 641 N N . GLN A 1 93 ? -48.776 -105.362 -55.357 1.00 24.69 91 GLN A N 1
ATOM 642 C CA . GLN A 1 93 ? -49.148 -103.967 -55.173 1.00 26.47 91 GLN A CA 1
ATOM 643 C C . GLN A 1 93 ? -48.062 -103.072 -55.764 1.00 24.95 91 GLN A C 1
ATOM 644 O O . GLN A 1 93 ? -48.361 -102.045 -56.376 1.00 24.49 91 GLN A O 1
ATOM 650 N N . LYS A 1 94 ? -46.805 -103.477 -55.599 1.00 23.50 92 LYS A N 1
ATOM 651 C CA . LYS A 1 94 ? -45.675 -102.719 -56.133 1.00 23.17 92 LYS A CA 1
ATOM 652 C C . LYS A 1 94 ? -45.735 -102.669 -57.666 1.00 22.07 92 LYS A C 1
ATOM 653 O O . LYS A 1 94 ? -45.516 -101.618 -58.274 1.00 19.92 92 LYS A O 1
ATOM 659 N N . LEU A 1 95 ? -46.024 -103.809 -58.286 1.00 20.33 93 LEU A N 1
ATOM 660 C CA . LEU A 1 95 ? -46.119 -103.876 -59.743 1.00 19.39 93 LEU A CA 1
ATOM 661 C C . LEU A 1 95 ? -47.324 -103.088 -60.255 1.00 19.14 93 LEU A C 1
ATOM 662 O O . LEU A 1 95 ? -47.265 -102.483 -61.323 1.00 19.46 93 LEU A O 1
ATOM 667 N N . GLN A 1 96 ? -48.417 -103.092 -59.496 1.00 19.36 94 GLN A N 1
ATOM 668 C CA . GLN A 1 96 ? -49.605 -102.347 -59.901 1.00 22.50 94 GLN A CA 1
ATOM 669 C C . GLN A 1 96 ? -49.234 -100.873 -59.944 1.00 23.29 94 GLN A C 1
ATOM 670 O O . GLN A 1 96 ? -49.557 -100.163 -60.898 1.00 24.20 94 GLN A O 1
ATOM 676 N N . HIS A 1 97 ? -48.550 -100.416 -58.900 1.00 23.51 95 HIS A N 1
ATOM 677 C CA . HIS A 1 97 ? -48.137 -99.023 -58.821 1.00 25.14 95 HIS A CA 1
ATOM 678 C C . HIS A 1 97 ? -47.179 -98.663 -59.962 1.00 25.20 95 HIS A C 1
ATOM 679 O O . HIS A 1 97 ? -47.306 -97.600 -60.578 1.00 25.84 95 HIS A O 1
ATOM 686 N N . ALA A 1 98 ? -46.224 -99.546 -60.245 1.00 21.88 96 ALA A N 1
ATOM 687 C CA . ALA A 1 98 ? -45.257 -99.294 -61.312 1.00 22.00 96 ALA A CA 1
ATOM 688 C C . ALA A 1 98 ? -45.953 -99.153 -62.666 1.00 22.23 96 ALA A C 1
ATOM 689 O O . ALA A 1 98 ? -45.525 -98.371 -63.518 1.00 21.73 96 ALA A O 1
ATOM 691 N N . ALA A 1 99 ? -47.022 -99.919 -62.863 1.00 21.58 97 ALA A N 1
ATOM 692 C CA . ALA A 1 99 ? -47.786 -99.864 -64.108 1.00 22.37 97 ALA A CA 1
ATOM 693 C C . ALA A 1 99 ? -48.512 -98.518 -64.202 1.00 24.78 97 ALA A C 1
ATOM 694 O O . ALA A 1 99 ? -48.567 -97.895 -65.266 1.00 21.79 97 ALA A O 1
ATOM 696 N N . GLN A 1 100 ? -49.068 -98.075 -63.077 1.00 25.34 98 GLN A N 1
ATOM 697 C CA . GLN A 1 100 ? -49.772 -96.797 -63.019 1.00 28.09 98 GLN A CA 1
ATOM 698 C C . GLN A 1 100 ? -48.809 -95.652 -63.309 1.00 27.05 98 GLN A C 1
ATOM 699 O O . GLN A 1 100 ? -49.128 -94.739 -64.072 1.00 28.92 98 GLN A O 1
ATOM 705 N N . MET A 1 101 ? -47.634 -95.702 -62.689 1.00 26.26 99 MET A N 1
ATOM 706 C CA . MET A 1 101 ? -46.623 -94.670 -62.886 1.00 26.46 99 MET A CA 1
ATOM 707 C C . MET A 1 101 ? -46.147 -94.640 -64.333 1.00 25.94 99 MET A C 1
ATOM 708 O O . MET A 1 101 ? -45.795 -93.579 -64.855 1.00 23.58 99 MET A O 1
ATOM 713 N N . GLU A 1 102 ? -46.134 -95.806 -64.976 1.00 23.32 100 GLU A N 1
ATOM 714 C CA . GLU A 1 102 ? -45.707 -95.894 -66.367 1.00 21.78 100 GLU A CA 1
ATOM 715 C C . GLU A 1 102 ? -46.744 -95.186 -67.235 1.00 22.28 100 GLU A C 1
ATOM 716 O O . GLU A 1 102 ? -46.394 -94.422 -68.138 1.00 22.02 100 GLU A O 1
ATOM 722 N N . GLN A 1 103 ? -48.017 -95.442 -66.955 1.00 22.90 101 GLN A N 1
ATOM 723 C CA . GLN A 1 103 ? -49.098 -94.818 -67.705 1.00 27.53 101 GLN A CA 1
ATOM 724 C C . GLN A 1 103 ? -49.039 -93.302 -67.557 1.00 28.89 101 GLN A C 1
ATOM 725 O O . GLN A 1 103 ? -49.341 -92.568 -68.498 1.00 28.87 101 GLN A O 1
ATOM 731 N N . LYS A 1 104 ? -48.638 -92.833 -66.380 1.00 30.94 102 LYS A N 1
ATOM 732 C CA . LYS A 1 104 ? -48.534 -91.397 -66.140 1.00 32.89 102 LYS A CA 1
ATOM 733 C C . LYS A 1 104 ? -47.307 -90.839 -66.845 1.00 31.94 102 LYS A C 1
ATOM 734 O O . LYS A 1 104 ? -47.296 -89.690 -67.285 1.00 32.53 102 LYS A O 1
ATOM 740 N N . GLN A 1 105 ? -46.271 -91.661 -66.951 1.00 30.82 103 GLN A N 1
ATOM 741 C CA . GLN A 1 105 ? -45.050 -91.250 -67.619 1.00 29.34 103 GLN A CA 1
ATOM 742 C C . GLN A 1 105 ? -45.342 -91.064 -69.106 1.00 26.87 103 GLN A C 1
ATOM 743 O O . GLN A 1 105 ? -44.859 -90.116 -69.719 1.00 25.17 103 GLN A O 1
ATOM 749 N N . ASN A 1 106 ? -46.130 -91.968 -69.686 1.00 24.42 104 ASN A N 1
ATOM 750 C CA . ASN A 1 106 ? -46.481 -91.852 -71.103 1.00 24.04 104 ASN A CA 1
ATOM 751 C C . ASN A 1 106 ? -47.259 -90.557 -71.366 1.00 25.69 104 ASN A C 1
ATOM 752 O O . ASN A 1 106 ? -47.009 -89.864 -72.353 1.00 22.35 104 ASN A O 1
ATOM 757 N N . ASP A 1 107 ? -48.206 -90.235 -70.489 1.00 26.68 105 ASP A N 1
ATOM 758 C CA . ASP A 1 107 ? -48.988 -89.011 -70.649 1.00 29.70 105 ASP A CA 1
ATOM 759 C C . ASP A 1 107 ? -48.039 -87.818 -70.677 1.00 29.97 105 ASP A C 1
ATOM 760 O O . ASP A 1 107 ? -48.070 -86.990 -71.590 1.00 28.19 105 ASP A O 1
ATOM 765 N N . THR A 1 108 ? -47.185 -87.752 -69.663 1.00 30.39 106 THR A N 1
ATOM 766 C CA . THR A 1 108 ? -46.220 -86.676 -69.530 1.00 30.98 106 THR A CA 1
ATOM 767 C C . THR A 1 108 ? -45.237 -86.560 -70.692 1.00 31.52 106 THR A C 1
ATOM 768 O O . THR A 1 108 ? -45.040 -85.472 -71.239 1.00 29.88 106 THR A O 1
ATOM 772 N N . GLU A 1 109 ? -44.617 -87.674 -71.067 1.00 30.38 107 GLU A N 1
ATOM 773 C CA . GLU A 1 109 ? -43.644 -87.657 -72.149 1.00 31.43 107 GLU A CA 1
ATOM 774 C C . GLU A 1 109 ? -44.245 -87.439 -73.532 1.00 29.90 107 GLU A C 1
ATOM 775 O O . GLU A 1 109 ? -43.630 -86.797 -74.378 1.00 29.97 107 GLU A O 1
ATOM 781 N N . ASN A 1 110 ? -45.444 -87.963 -73.766 1.00 28.61 108 ASN A N 1
ATOM 782 C CA . ASN A 1 110 ? -46.072 -87.798 -75.068 1.00 26.78 108 ASN A CA 1
ATOM 783 C C . ASN A 1 110 ? -46.439 -86.342 -75.315 1.00 26.61 108 ASN A C 1
ATOM 784 O O . ASN A 1 110 ? -46.413 -85.867 -76.450 1.00 25.18 108 ASN A O 1
ATOM 789 N N . LYS A 1 111 ? -46.781 -85.633 -74.247 1.00 25.17 109 LYS A N 1
ATOM 790 C CA . LYS A 1 111 ? -47.139 -84.235 -74.380 1.00 26.25 109 LYS A CA 1
ATOM 791 C C . LYS A 1 111 ? -45.935 -83.441 -74.885 1.00 25.79 109 LYS A C 1
ATOM 792 O O . LYS A 1 111 ? -46.069 -82.550 -75.727 1.00 23.36 109 LYS A O 1
ATOM 798 N N . LYS A 1 112 ? -44.753 -83.786 -74.387 1.00 24.50 110 LYS A N 1
ATOM 799 C CA . LYS A 1 112 ? -43.543 -83.080 -74.783 1.00 24.92 110 LYS A CA 1
ATOM 800 C C . LYS A 1 112 ? -43.184 -83.225 -76.261 1.00 22.30 110 LYS A C 1
ATOM 801 O O . LYS A 1 112 ? -42.517 -82.359 -76.816 1.00 22.62 110 LYS A O 1
ATOM 807 N N . VAL A 1 113 ? -43.627 -84.299 -76.909 1.00 18.83 111 VAL A N 1
ATOM 808 C CA . VAL A 1 113 ? -43.302 -84.477 -78.324 1.00 19.36 111 VAL A CA 1
ATOM 809 C C . VAL A 1 113 ? -44.446 -84.105 -79.267 1.00 19.59 111 VAL A C 1
ATOM 810 O O . VAL A 1 113 ? -44.358 -84.308 -80.480 1.00 18.29 111 VAL A O 1
ATOM 814 N N . HIS A 1 114 ? -45.520 -83.551 -78.716 1.00 18.14 112 HIS A N 1
ATOM 815 C CA . HIS A 1 114 ? -46.645 -83.168 -79.555 1.00 17.66 112 HIS A CA 1
ATOM 816 C C . HIS A 1 114 ? -46.194 -82.152 -80.602 1.00 16.89 112 HIS A C 1
ATOM 817 O O . HIS A 1 114 ? -45.518 -81.175 -80.279 1.00 14.22 112 HIS A O 1
ATOM 824 N N . GLY A 1 115 ? -46.550 -82.399 -81.859 1.00 16.51 113 GLY A N 1
ATOM 825 C CA . GLY A 1 115 ? -46.175 -81.480 -82.917 1.00 17.66 113 GLY A CA 1
ATOM 826 C C . GLY A 1 115 ? -44.831 -81.766 -83.568 1.00 18.87 113 GLY A C 1
ATOM 827 O O . GLY A 1 115 ? -44.504 -81.153 -84.578 1.00 17.93 113 GLY A O 1
ATOM 828 N N . ASP A 1 116 ? -44.050 -82.682 -82.996 1.00 18.39 114 ASP A N 1
ATOM 829 C CA . ASP A 1 116 ? -42.744 -83.032 -83.562 1.00 18.70 114 ASP A CA 1
ATOM 830 C C . ASP A 1 116 ? -42.917 -83.692 -84.925 1.00 17.40 114 ASP A C 1
ATOM 831 O O . ASP A 1 116 ? -43.860 -84.453 -85.140 1.00 14.67 114 ASP A O 1
ATOM 836 N N . VAL A 1 117 ? -41.994 -83.421 -85.842 1.00 15.85 115 VAL A N 1
ATOM 837 C CA . VAL A 1 117 ? -42.082 -84.007 -87.170 1.00 16.09 115 VAL A CA 1
ATOM 838 C C . VAL A 1 117 ? -41.847 -85.507 -87.113 1.00 15.09 115 VAL A C 1
ATOM 839 O O . VAL A 1 117 ? -40.988 -85.989 -86.367 1.00 15.28 115 VAL A O 1
ATOM 843 N N . VAL A 1 118 ? -42.633 -86.248 -87.885 1.00 14.62 116 VAL A N 1
ATOM 844 C CA . VAL A 1 118 ? -42.495 -87.694 -87.936 1.00 15.35 116 VAL A CA 1
ATOM 845 C C . VAL A 1 118 ? -41.473 -88.035 -89.005 1.00 16.31 116 VAL A C 1
ATOM 846 O O . VAL A 1 118 ? -41.587 -87.592 -90.150 1.00 15.00 116 VAL A O 1
ATOM 850 N N . LYS A 1 119 ? -40.474 -88.817 -88.620 1.00 14.06 117 LYS A N 1
ATOM 851 C CA . LYS A 1 119 ? -39.425 -89.220 -89.545 1.00 16.72 117 LYS A CA 1
ATOM 852 C C . LYS A 1 119 ? -39.520 -90.686 -89.952 1.00 16.18 117 LYS A C 1
ATOM 853 O O . LYS A 1 119 ? -39.961 -91.533 -89.177 1.00 15.13 117 LYS A O 1
ATOM 859 N N . TYR A 1 120 ? -39.111 -90.972 -91.182 1.00 16.78 118 TYR A N 1
ATOM 860 C CA . TYR A 1 120 ? -39.098 -92.337 -91.678 1.00 16.26 118 TYR A CA 1
ATOM 861 C C . TYR A 1 120 ? -38.133 -93.094 -90.775 1.00 19.21 118 TYR A C 1
ATOM 862 O O . TYR A 1 120 ? -37.068 -92.577 -90.423 1.00 18.18 118 TYR A O 1
ATOM 871 N N . GLY A 1 121 ? -38.516 -94.305 -90.382 1.00 18.99 119 GLY A N 1
ATOM 872 C CA . GLY A 1 121 ? -37.672 -95.092 -89.503 1.00 20.04 119 GLY A CA 1
ATOM 873 C C . GLY A 1 121 ? -38.103 -94.986 -88.046 1.00 21.94 119 GLY A C 1
ATOM 874 O O . GLY A 1 121 ? -37.703 -95.802 -87.215 1.00 23.43 119 GLY A O 1
ATOM 875 N N . SER A 1 122 ? -38.916 -93.983 -87.727 1.00 19.76 120 SER A N 1
ATOM 876 C CA . SER A 1 122 ? -39.375 -93.811 -86.355 1.00 18.24 120 SER A CA 1
ATOM 877 C C . SER A 1 122 ? -40.540 -94.742 -86.057 1.00 17.69 120 SER A C 1
ATOM 878 O O . SER A 1 122 ? -41.122 -95.346 -86.961 1.00 16.02 120 SER A O 1
ATOM 881 N N . VAL A 1 123 ? -40.866 -94.853 -84.776 1.00 17.39 121 VAL A N 1
ATOM 882 C CA . VAL A 1 123 ? -41.949 -95.705 -84.316 1.00 15.61 121 VAL A CA 1
ATOM 883 C C . VAL A 1 123 ? -43.128 -94.828 -83.924 1.00 16.30 121 VAL A C 1
ATOM 884 O O . VAL A 1 123 ? -42.955 -93.811 -83.253 1.00 16.42 121 VAL A O 1
ATOM 888 N N . ILE A 1 124 ? -44.321 -95.211 -84.364 1.00 14.11 122 ILE A N 1
ATOM 889 C CA . ILE A 1 124 ? -45.525 -94.466 -84.021 1.00 14.00 122 ILE A CA 1
ATOM 890 C C . ILE A 1 124 ? -46.626 -95.443 -83.637 1.00 13.63 122 ILE A C 1
ATOM 891 O O . ILE A 1 124 ? -46.481 -96.663 -83.796 1.00 14.01 122 ILE A O 1
ATOM 896 N N . GLN A 1 125 ? -47.709 -94.904 -83.090 1.00 11.53 123 GLN A N 1
ATOM 897 C CA . GLN A 1 125 ? -48.877 -95.705 -82.761 1.00 13.82 123 GLN A CA 1
ATOM 898 C C . GLN A 1 125 ? -50.015 -94.950 -83.434 1.00 13.41 123 GLN A C 1
ATOM 899 O O . GLN A 1 125 ? -49.941 -93.735 -83.607 1.00 15.33 123 GLN A O 1
ATOM 905 N N . LEU A 1 126 ? -51.048 -95.668 -83.846 1.00 13.66 124 LEU A N 1
ATOM 906 C CA . LEU A 1 126 ? -52.182 -95.035 -84.508 1.00 13.85 124 LEU A CA 1
ATOM 907 C C . LEU A 1 126 ? -53.420 -95.233 -83.648 1.00 13.40 124 LEU A C 1
ATOM 908 O O . LEU A 1 126 ? -53.847 -96.364 -83.414 1.00 12.61 124 LEU A O 1
ATOM 913 N N . LEU A 1 127 ? -53.975 -94.127 -83.167 1.00 13.71 125 LEU A N 1
ATOM 914 C CA . LEU A 1 127 ? -55.157 -94.160 -82.314 1.00 15.10 125 LEU A CA 1
ATOM 915 C C . LEU A 1 127 ? -56.418 -93.896 -83.123 1.00 16.15 125 LEU A C 1
ATOM 916 O O . LEU A 1 127 ? -56.590 -92.802 -83.658 1.00 15.76 125 LEU A O 1
ATOM 921 N N . HIS A 1 128 ? -57.293 -94.892 -83.225 1.00 16.44 126 HIS A N 1
ATOM 922 C CA . HIS A 1 128 ? -58.544 -94.700 -83.956 1.00 18.07 126 HIS A CA 1
ATOM 923 C C . HIS A 1 128 ? -59.378 -93.701 -83.162 1.00 18.97 126 HIS A C 1
ATOM 924 O O . HIS A 1 128 ? -59.757 -93.962 -82.020 1.00 19.48 126 HIS A O 1
ATOM 931 N N . MET A 1 129 ? -59.656 -92.556 -83.778 1.00 20.49 127 MET A N 1
ATOM 932 C CA . MET A 1 129 ? -60.403 -91.474 -83.151 1.00 22.79 127 MET A CA 1
ATOM 933 C C . MET A 1 129 ? -61.745 -91.824 -82.511 1.00 23.32 127 MET A C 1
ATOM 934 O O . MET A 1 129 ? -61.953 -91.591 -81.324 1.00 20.72 127 MET A O 1
ATOM 939 N N . LYS A 1 130 ? -62.656 -92.377 -83.302 1.00 23.95 128 LYS A N 1
ATOM 940 C CA . LYS A 1 130 ? -63.990 -92.705 -82.808 1.00 24.81 128 LYS A CA 1
ATOM 941 C C . LYS A 1 130 ? -64.037 -93.721 -81.665 1.00 24.83 128 LYS A C 1
ATOM 942 O O . LYS A 1 130 ? -64.773 -93.536 -80.695 1.00 25.32 128 LYS A O 1
ATOM 948 N N . SER A 1 131 ? -63.255 -94.790 -81.766 1.00 23.19 129 SER A N 1
ATOM 949 C CA . SER A 1 131 ? -63.265 -95.823 -80.732 1.00 22.62 129 SER A CA 1
ATOM 950 C C . SER A 1 131 ? -62.256 -95.577 -79.616 1.00 21.56 129 SER A C 1
ATOM 951 O O . SER A 1 131 ? -62.322 -96.212 -78.563 1.00 21.48 129 SER A O 1
ATOM 954 N N . ASN A 1 132 ? -61.332 -94.653 -79.859 1.00 19.89 130 ASN A N 1
ATOM 955 C CA . ASN A 1 132 ? -60.272 -94.320 -78.917 1.00 19.47 130 ASN A CA 1
ATOM 956 C C . ASN A 1 132 ? -59.468 -95.576 -78.577 1.00 18.89 130 ASN A C 1
ATOM 957 O O . ASN A 1 132 ? -59.158 -95.841 -77.414 1.00 17.99 130 ASN A O 1
ATOM 962 N N . LYS A 1 133 ? -59.130 -96.337 -79.614 1.00 15.89 131 LYS A N 1
ATOM 963 C CA . LYS A 1 133 ? -58.355 -97.567 -79.467 1.00 15.91 131 LYS A CA 1
ATOM 964 C C . LYS A 1 133 ? -57.183 -97.556 -80.438 1.00 14.63 131 LYS A C 1
ATOM 965 O O . LYS A 1 133 ? -57.290 -97.026 -81.542 1.00 14.33 131 LYS A O 1
ATOM 971 N N . TYR A 1 134 ? -56.073 -98.149 -80.020 1.00 14.32 132 TYR A N 1
ATOM 972 C CA . TYR A 1 134 ? -54.866 -98.225 -80.838 1.00 14.50 132 TYR A CA 1
ATOM 973 C C . TYR A 1 134 ? -54.877 -99.438 -81.751 1.00 15.95 132 TYR A C 1
ATOM 974 O O . TYR A 1 134 ? -55.353 -100.507 -81.370 1.00 16.64 132 TYR A O 1
ATOM 983 N N . LEU A 1 135 ? -54.335 -99.263 -82.951 1.00 16.82 133 LEU A N 1
ATOM 984 C CA . LEU A 1 135 ? -54.223 -100.350 -83.913 1.00 18.91 133 LEU A CA 1
ATOM 985 C C . LEU A 1 135 ? -53.144 -101.214 -83.264 1.00 18.68 133 LEU A C 1
ATOM 986 O O . LEU A 1 135 ? -52.131 -100.692 -82.794 1.00 18.18 133 LEU A O 1
ATOM 991 N N . THR A 1 136 ? -53.356 -102.523 -83.216 1.00 17.12 134 THR A N 1
ATOM 992 C CA . THR A 1 136 ? -52.394 -103.404 -82.566 1.00 18.72 134 THR A CA 1
ATOM 993 C C . THR A 1 136 ? -52.210 -104.712 -83.323 1.00 18.55 134 THR A C 1
ATOM 994 O O . THR A 1 136 ? -53.177 -105.302 -83.794 1.00 17.95 134 THR A O 1
ATOM 998 N N . VAL A 1 137 ? -50.963 -105.158 -83.424 1.00 16.53 135 VAL A N 1
ATOM 999 C CA . VAL A 1 137 ? -50.643 -106.390 -84.127 1.00 18.24 135 VAL A CA 1
ATOM 1000 C C . VAL A 1 137 ? -50.110 -107.417 -83.137 1.00 19.52 135 VAL A C 1
ATOM 1001 O O . VAL A 1 137 ? -49.108 -107.174 -82.474 1.00 19.65 135 VAL A O 1
ATOM 1005 N N . ASN A 1 138 ? -50.775 -108.566 -83.059 1.00 19.32 136 ASN A N 1
ATOM 1006 C CA . ASN A 1 138 ? -50.387 -109.629 -82.133 1.00 20.54 136 ASN A CA 1
ATOM 1007 C C . ASN A 1 138 ? -49.627 -110.743 -82.856 1.00 21.38 136 ASN A C 1
ATOM 1008 O O . ASN A 1 138 ? -50.230 -111.592 -83.513 1.00 21.13 136 ASN A O 1
ATOM 1013 N N . LYS A 1 139 ? -48.302 -110.742 -82.730 1.00 22.55 137 LYS A N 1
ATOM 1014 C CA . LYS A 1 139 ? -47.471 -111.747 -83.384 1.00 23.54 137 LYS A CA 1
ATOM 1015 C C . LYS A 1 139 ? -47.792 -113.183 -82.976 1.00 22.88 137 LYS A C 1
ATOM 1016 O O . LYS A 1 139 ? -47.552 -114.114 -83.740 1.00 23.48 137 LYS A O 1
ATOM 1022 N N . ARG A 1 140 ? -48.338 -113.365 -81.779 1.00 22.83 138 ARG A N 1
ATOM 1023 C CA . ARG A 1 140 ? -48.640 -114.705 -81.283 1.00 23.66 138 ARG A CA 1
ATOM 1024 C C . ARG A 1 140 ? -50.080 -115.156 -81.519 1.00 23.09 138 ARG A C 1
ATOM 1025 O O . ARG A 1 140 ? -50.553 -116.107 -80.887 1.00 22.05 138 ARG A O 1
ATOM 1033 N N . LEU A 1 141 ? -50.776 -114.483 -82.429 1.00 19.21 139 LEU A N 1
ATOM 1034 C CA . LEU A 1 141 ? -52.161 -114.837 -82.725 1.00 19.23 139 LEU A CA 1
ATOM 1035 C C . LEU A 1 141 ? -52.465 -114.715 -84.216 1.00 18.34 139 LEU A C 1
ATOM 1036 O O . LEU A 1 141 ? -52.393 -113.626 -84.788 1.00 16.90 139 LEU A O 1
ATOM 1041 N N . PRO A 1 142 ? -52.787 -115.842 -84.871 1.00 17.36 140 PRO A N 1
ATOM 1042 C CA . PRO A 1 142 ? -53.107 -115.858 -86.303 1.00 16.70 140 PRO A CA 1
ATOM 1043 C C . PRO A 1 142 ? -54.311 -114.986 -86.646 1.00 15.75 140 PRO A C 1
ATOM 1044 O O . PRO A 1 142 ? -55.255 -114.881 -85.861 1.00 15.29 140 PRO A O 1
ATOM 1048 N N . ALA A 1 143 ? -54.273 -114.357 -87.815 1.00 15.95 141 ALA A N 1
ATOM 1049 C CA . ALA A 1 143 ? -55.381 -113.517 -88.253 1.00 17.20 141 ALA A CA 1
ATOM 1050 C C . ALA A 1 143 ? -56.637 -114.383 -88.329 1.00 19.64 141 ALA A C 1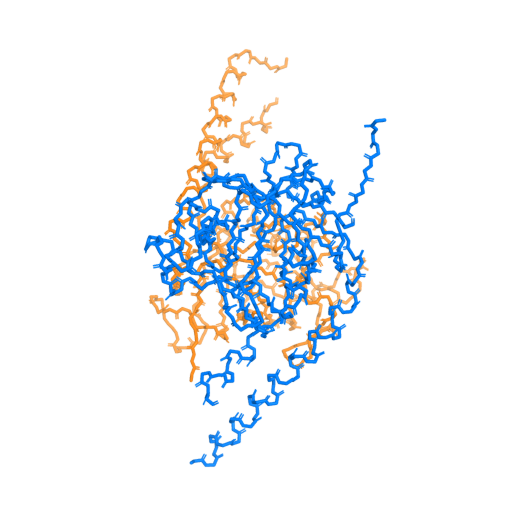
ATOM 1051 O O . ALA A 1 143 ? -56.548 -115.611 -88.433 1.00 18.52 141 ALA A O 1
ATOM 1053 N N . LEU A 1 144 ? -57.804 -113.748 -88.276 1.00 19.45 142 LEU A N 1
ATOM 1054 C CA . LEU A 1 144 ? -59.066 -114.479 -88.324 1.00 21.28 142 LEU A CA 1
ATOM 1055 C C . LEU A 1 144 ? -59.343 -115.177 -89.646 1.00 21.32 142 LEU A C 1
ATOM 1056 O O . LEU A 1 144 ? -59.803 -116.315 -89.657 1.00 21.04 142 LEU A O 1
ATOM 1061 N N . LEU A 1 145 ? -59.070 -114.499 -90.756 1.00 21.34 143 LEU A N 1
ATOM 1062 C CA . LEU A 1 145 ? -59.349 -115.056 -92.074 1.00 21.76 143 LEU A CA 1
ATOM 1063 C C . LEU A 1 145 ? -58.137 -115.577 -92.839 1.00 24.07 143 LEU A C 1
ATOM 1064 O O . LEU A 1 145 ? -58.163 -116.695 -93.359 1.00 24.79 143 LEU A O 1
ATOM 1069 N N . GLU A 1 146 ? -57.079 -114.779 -92.924 1.00 24.53 144 GLU A N 1
ATOM 1070 C CA . GLU A 1 146 ? -55.870 -115.213 -93.619 1.00 25.36 144 GLU A CA 1
ATOM 1071 C C . GLU A 1 146 ? -54.963 -115.868 -92.573 1.00 26.61 144 GLU A C 1
ATOM 1072 O O . GLU A 1 146 ? -54.083 -115.229 -91.994 1.00 25.67 144 GLU A O 1
ATOM 1078 N N . LYS A 1 147 ? -55.198 -117.155 -92.340 1.00 28.18 145 LYS A N 1
ATOM 1079 C CA . LYS A 1 147 ? -54.468 -117.927 -91.340 1.00 29.67 145 LYS A CA 1
ATOM 1080 C C . LYS A 1 147 ? -52.939 -117.890 -91.317 1.00 29.05 145 LYS A C 1
ATOM 1081 O O . LYS A 1 147 ? -52.335 -118.235 -90.300 1.00 28.53 145 LYS A O 1
ATOM 1087 N N . ASN A 1 148 ? -52.306 -117.477 -92.409 1.00 26.76 146 ASN A N 1
ATOM 1088 C CA . ASN A 1 148 ? -50.847 -117.413 -92.432 1.00 29.29 146 ASN A CA 1
ATOM 1089 C C . ASN A 1 148 ? -50.356 -116.064 -91.900 1.00 27.46 146 ASN A C 1
ATOM 1090 O O . ASN A 1 148 ? -49.167 -115.879 -91.633 1.00 26.23 146 ASN A O 1
ATOM 1095 N N . ALA A 1 149 ? -51.284 -115.126 -91.741 1.00 23.20 147 ALA A N 1
ATOM 1096 C CA . ALA A 1 149 ? -50.947 -113.792 -91.253 1.00 20.49 147 ALA A CA 1
ATOM 1097 C C . ALA A 1 149 ? -51.150 -113.649 -89.751 1.00 18.84 147 ALA A C 1
ATOM 1098 O O . ALA A 1 149 ? -51.737 -114.511 -89.108 1.00 18.84 147 ALA A O 1
ATOM 1100 N N . MET A 1 150 ? -50.664 -112.546 -89.196 1.00 18.23 148 MET A N 1
ATOM 1101 C CA . MET A 1 150 ? -50.814 -112.288 -87.773 1.00 18.19 148 MET A CA 1
ATOM 1102 C C . MET A 1 150 ? -51.984 -111.321 -87.583 1.00 18.80 148 MET A C 1
ATOM 1103 O O . MET A 1 150 ? -52.231 -110.454 -88.423 1.00 16.60 148 MET A O 1
ATOM 1108 N N . ARG A 1 151 ? -52.699 -111.473 -86.472 1.00 17.43 149 ARG A N 1
ATOM 1109 C CA . ARG A 1 151 ? -53.889 -110.675 -86.210 1.00 15.84 149 ARG A CA 1
ATOM 1110 C C . ARG A 1 151 ? -53.717 -109.205 -85.861 1.00 15.40 149 ARG A C 1
ATOM 1111 O O . ARG A 1 151 ? -52.885 -108.837 -85.038 1.00 14.12 149 ARG A O 1
ATOM 1119 N N . VAL A 1 152 ? -54.538 -108.378 -86.500 1.00 15.59 150 VAL A N 1
ATOM 1120 C CA . VAL A 1 152 ? -54.545 -106.944 -86.267 1.00 15.94 150 VAL A CA 1
ATOM 1121 C C . VAL A 1 152 ? -55.882 -106.599 -85.612 1.00 17.69 150 VAL A C 1
ATOM 1122 O O . VAL A 1 152 ? -56.941 -106.987 -86.110 1.00 17.14 150 VAL A O 1
ATOM 1126 N N . THR A 1 153 ? -55.829 -105.886 -84.490 1.00 16.88 151 THR A N 1
ATOM 1127 C CA . THR A 1 153 ? -57.037 -105.488 -83.774 1.00 19.64 151 THR A CA 1
ATOM 1128 C C . THR A 1 153 ? -56.901 -104.084 -83.182 1.00 19.47 151 THR A C 1
ATOM 1129 O O . THR A 1 153 ? -55.815 -103.498 -83.179 1.00 19.67 151 THR A O 1
ATOM 1133 N N . LEU A 1 154 ? -58.019 -103.560 -82.687 1.00 18.89 152 LEU A N 1
ATOM 1134 C CA . LEU A 1 154 ? -58.064 -102.263 -82.022 1.00 17.22 152 LEU A CA 1
ATOM 1135 C C . LEU A 1 154 ? -58.025 -102.592 -80.535 1.00 17.43 152 LEU A C 1
ATOM 1136 O O . LEU A 1 154 ? -58.748 -103.471 -80.082 1.00 17.98 152 LEU A O 1
ATOM 1141 N N . ASP A 1 155 ? -57.186 -101.892 -79.781 1.00 17.51 153 ASP A N 1
ATOM 1142 C CA . ASP A 1 155 ? -57.055 -102.140 -78.348 1.00 21.35 153 ASP A CA 1
ATOM 1143 C C . ASP A 1 155 ? -57.007 -100.803 -77.616 1.00 20.10 153 ASP A C 1
ATOM 1144 O O . ASP A 1 155 ? -56.183 -99.949 -77.931 1.00 20.78 153 ASP A O 1
ATOM 1149 N N . ALA A 1 156 ? -57.893 -100.618 -76.644 1.00 20.73 154 ALA A N 1
ATOM 1150 C CA . ALA A 1 156 ? -57.952 -99.363 -75.897 1.00 20.24 154 ALA A CA 1
ATOM 1151 C C . ALA A 1 156 ? -56.634 -98.916 -75.256 1.00 22.80 154 ALA A C 1
ATOM 1152 O O . ALA A 1 156 ? -56.217 -97.765 -75.416 1.00 23.34 154 ALA A O 1
ATOM 1154 N N . THR A 1 157 ? -55.972 -99.814 -74.536 1.00 20.97 155 THR A N 1
ATOM 1155 C CA . THR A 1 157 ? -54.724 -99.450 -73.874 1.00 21.69 155 THR A CA 1
ATOM 1156 C C . THR A 1 157 ? -53.535 -99.597 -74.807 1.00 19.85 155 THR A C 1
ATOM 1157 O O . THR A 1 157 ? -52.543 -98.872 -74.698 1.00 20.42 155 THR A O 1
ATOM 1161 N N . GLY A 1 158 ? -53.649 -100.532 -75.737 1.00 18.63 156 GLY A N 1
ATOM 1162 C CA . GLY A 1 158 ? -52.558 -100.778 -76.651 1.00 19.13 156 GLY A CA 1
ATOM 1163 C C . GLY A 1 158 ? -51.473 -101.503 -75.883 1.00 18.91 156 GLY A C 1
ATOM 1164 O O . GLY A 1 158 ? -51.567 -101.682 -74.667 1.00 19.15 156 GLY A O 1
ATOM 1165 N N . ASN A 1 159 ? -50.450 -101.944 -76.599 1.00 17.74 157 ASN A N 1
ATOM 1166 C CA . ASN A 1 159 ? -49.331 -102.637 -75.991 1.00 17.45 157 ASN A CA 1
ATOM 1167 C C . ASN A 1 159 ? -48.178 -102.615 -76.985 1.00 14.84 157 ASN A C 1
ATOM 1168 O O . ASN A 1 159 ? -48.216 -101.863 -77.954 1.00 15.72 157 ASN A O 1
ATOM 1173 N N . GLU A 1 160 ? -47.162 -103.431 -76.745 1.00 15.52 158 GLU A N 1
ATOM 1174 C CA . GLU A 1 160 ? -46.000 -103.477 -77.619 1.00 17.30 158 GLU A CA 1
ATOM 1175 C C . GLU A 1 160 ? -46.409 -103.758 -79.058 1.00 16.19 158 GLU A C 1
ATOM 1176 O O . GLU A 1 160 ? -45.707 -103.383 -79.990 1.00 14.29 158 GLU A O 1
ATOM 1182 N N . GLY A 1 161 ? -47.547 -104.422 -79.229 1.00 15.01 159 GLY A N 1
ATOM 1183 C CA . GLY A 1 161 ? -48.022 -104.738 -80.564 1.00 14.43 159 GLY A CA 1
ATOM 1184 C C . GLY A 1 161 ? -48.541 -103.521 -81.308 1.00 15.24 159 GLY A C 1
ATOM 1185 O O . GLY A 1 161 ? -48.807 -103.594 -82.509 1.00 14.78 159 GLY A O 1
ATOM 1186 N N . SER A 1 162 ? -48.684 -102.403 -80.596 1.00 14.93 160 SER A N 1
ATOM 1187 C CA . SER A 1 162 ? -49.171 -101.158 -81.201 1.00 14.17 160 SER A CA 1
ATOM 1188 C C . SER A 1 162 ? -48.051 -100.359 -81.880 1.00 15.11 160 SER A C 1
ATOM 1189 O O . SER A 1 162 ? -48.315 -99.453 -82.681 1.00 15.82 160 SER A O 1
ATOM 1192 N N . TRP A 1 163 ? -46.802 -100.687 -81.561 1.00 13.48 161 TRP A N 1
ATOM 1193 C CA . TRP A 1 163 ? -45.669 -99.987 -82.159 1.00 13.93 161 TRP A CA 1
ATOM 1194 C C . TRP A 1 163 ? -45.529 -100.309 -83.633 1.00 15.04 161 TRP A C 1
ATOM 1195 O O . TRP A 1 163 ? -45.472 -101.483 -84.018 1.00 14.27 161 TRP A O 1
ATOM 1206 N N . LEU A 1 164 ? -45.441 -99.265 -84.450 1.00 13.14 162 LEU A N 1
ATOM 1207 C CA . LEU A 1 164 ? -45.306 -99.424 -85.892 1.00 14.03 162 LEU A CA 1
ATOM 1208 C C . LEU A 1 164 ? -44.167 -98.585 -86.454 1.00 13.25 162 LEU A C 1
ATOM 1209 O O . LEU A 1 164 ? -44.066 -97.391 -86.159 1.00 13.87 162 LEU A O 1
ATOM 1214 N N . PHE A 1 165 ? -43.316 -99.205 -87.267 1.00 13.82 163 PHE A N 1
ATOM 1215 C CA . PHE A 1 165 ? -42.238 -98.472 -87.925 1.00 14.68 163 PHE A CA 1
ATOM 1216 C C . PHE A 1 165 ? -42.899 -97.849 -89.145 1.00 14.93 163 PHE A C 1
ATOM 1217 O O . PHE A 1 165 ? -43.650 -98.528 -89.848 1.00 15.23 163 PHE A O 1
ATOM 1225 N N . ILE A 1 166 ? -42.646 -96.574 -89.405 1.00 14.04 164 ILE A N 1
ATOM 1226 C CA . ILE A 1 166 ? -43.205 -95.967 -90.602 1.00 13.28 164 ILE A CA 1
ATOM 1227 C C . ILE A 1 166 ? -42.007 -95.936 -91.556 1.00 15.19 164 ILE A C 1
ATOM 1228 O O . ILE A 1 166 ? -41.053 -95.191 -91.352 1.00 15.78 164 ILE A O 1
ATOM 1233 N N . GLN A 1 167 ? -42.056 -96.776 -92.588 1.00 15.59 165 GLN A N 1
ATOM 1234 C CA . GLN A 1 167 ? -40.931 -96.914 -93.513 1.00 16.76 165 GLN A CA 1
ATOM 1235 C C . GLN A 1 167 ? -41.165 -96.434 -94.944 1.00 17.03 165 GLN A C 1
ATOM 1236 O O . GLN A 1 167 ? -42.307 -96.351 -95.409 1.00 14.67 165 GLN A O 1
ATOM 1242 N N . PRO A 1 168 ? -40.071 -96.108 -95.664 1.00 17.12 166 PRO A N 1
ATOM 1243 C CA . PRO A 1 168 ? -40.150 -95.630 -97.048 1.00 18.81 166 PRO A CA 1
ATOM 1244 C C . PRO A 1 168 ? -40.788 -96.633 -98.005 1.00 19.84 166 PRO A C 1
ATOM 1245 O O . PRO A 1 168 ? -40.562 -97.839 -97.895 1.00 19.53 166 PRO A O 1
ATOM 1249 N N . PHE A 1 169 ? -41.591 -96.122 -98.934 1.00 18.37 167 PHE A N 1
ATOM 1250 C CA . PHE A 1 169 ? -42.226 -96.952 -99.952 1.00 19.40 167 PHE A CA 1
ATOM 1251 C C . PHE A 1 169 ? -41.645 -96.525 -101.295 1.00 19.21 167 PHE A C 1
ATOM 1252 O O . PHE A 1 169 ? -41.525 -97.331 -102.219 1.00 20.12 167 PHE A O 1
ATOM 1260 N N . TRP A 1 170 ? -41.301 -95.243 -101.393 1.00 19.69 168 TRP A N 1
ATOM 1261 C CA . TRP A 1 170 ? -40.736 -94.680 -102.617 1.00 20.20 168 TRP A CA 1
ATOM 1262 C C . TRP A 1 170 ? -39.234 -94.449 -102.518 1.00 20.90 168 TRP A C 1
ATOM 1263 O O . TRP A 1 170 ? -38.696 -94.204 -101.434 1.00 19.78 168 TRP A O 1
ATOM 1274 N N . LYS A 1 171 ? -38.567 -94.498 -103.668 1.00 21.51 169 LYS A N 1
ATOM 1275 C CA . LYS A 1 171 ? -37.129 -94.290 -103.742 1.00 23.29 169 LYS A CA 1
ATOM 1276 C C . LYS A 1 171 ? -36.651 -92.973 -103.128 1.00 22.77 169 LYS A C 1
ATOM 1277 O O . LYS A 1 171 ? -35.648 -92.953 -102.414 1.00 23.31 169 LYS A O 1
ATOM 1283 N N . LEU A 1 172 ? -37.360 -91.878 -103.401 1.00 24.05 170 LEU A N 1
ATOM 1284 C CA . LEU A 1 172 ? -36.957 -90.567 -102.889 1.00 24.02 170 LEU A CA 1
ATOM 1285 C C . LEU A 1 172 ? -36.958 -90.385 -101.374 1.00 22.91 170 LEU A C 1
ATOM 1286 O O . LEU A 1 172 ? -36.473 -89.367 -100.874 1.00 20.16 170 LEU A O 1
ATOM 1291 N N . ARG A 1 173 ? -37.498 -91.353 -100.640 1.00 21.34 171 ARG A N 1
ATOM 1292 C CA . ARG A 1 173 ? -37.512 -91.257 -99.184 1.00 19.84 171 ARG A CA 1
ATOM 1293 C C . ARG A 1 173 ? -36.538 -92.261 -98.574 1.00 20.43 171 ARG A C 1
ATOM 1294 O O . ARG A 1 173 ? -36.448 -93.404 -99.029 1.00 17.61 171 ARG A O 1
ATOM 1302 N N . SER A 1 174 ? -35.811 -91.824 -97.547 1.00 20.14 172 SER A N 1
ATOM 1303 C CA . SER A 1 174 ? -34.859 -92.680 -96.846 1.00 21.55 172 SER A CA 1
ATOM 1304 C C . SER A 1 174 ? -35.062 -92.550 -95.341 1.00 20.77 172 SER A C 1
ATOM 1305 O O . SER A 1 174 ? -35.724 -91.621 -94.867 1.00 19.32 172 SER A O 1
ATOM 1308 N N . ASN A 1 175 ? -34.500 -93.488 -94.588 1.00 20.39 173 ASN A N 1
ATOM 1309 C CA . ASN A 1 175 ? -34.604 -93.449 -93.138 1.00 18.56 173 ASN A CA 1
ATOM 1310 C C . ASN A 1 175 ? -34.061 -92.098 -92.677 1.00 19.71 173 ASN A C 1
ATOM 1311 O O . ASN A 1 175 ? -33.020 -91.638 -93.155 1.00 18.61 173 ASN A O 1
ATOM 1316 N N . GLY A 1 176 ? -34.777 -91.447 -91.768 1.00 19.79 174 GLY A N 1
ATOM 1317 C CA . GLY A 1 176 ? -34.323 -90.157 -91.290 1.00 19.74 174 GLY A CA 1
ATOM 1318 C C . GLY A 1 176 ? -34.965 -88.973 -91.994 1.00 19.54 174 GLY A C 1
ATOM 1319 O O . GLY A 1 176 ? -34.911 -87.859 -91.479 1.00 17.11 174 GLY A O 1
ATOM 1320 N N . ASP A 1 177 ? -35.547 -89.190 -93.172 1.00 18.27 175 ASP A N 1
ATOM 1321 C CA . ASP A 1 177 ? -36.212 -88.099 -93.887 1.00 18.54 175 ASP A CA 1
ATOM 1322 C C . ASP A 1 177 ? -37.546 -87.840 -93.196 1.00 18.19 175 ASP A C 1
ATOM 1323 O O . ASP A 1 177 ? -38.101 -88.742 -92.571 1.00 13.87 175 ASP A O 1
ATOM 1328 N N . ASN A 1 178 ? -38.056 -86.616 -93.310 1.00 16.16 176 ASN A N 1
ATOM 1329 C CA . ASN A 1 178 ? -39.352 -86.290 -92.727 1.00 17.00 176 ASN A CA 1
ATOM 1330 C C . ASN A 1 178 ? -40.409 -86.982 -93.586 1.00 16.92 176 ASN A C 1
ATOM 1331 O O . ASN A 1 178 ? -40.253 -87.077 -94.809 1.00 17.14 176 ASN A O 1
ATOM 1336 N N . VAL A 1 179 ? -41.475 -87.475 -92.965 1.00 15.54 177 VAL A N 1
ATOM 1337 C CA . VAL A 1 179 ? -42.542 -88.103 -93.736 1.00 15.19 177 VAL A CA 1
ATOM 1338 C C . VAL A 1 179 ? -43.355 -86.933 -94.292 1.00 15.88 177 VAL A C 1
ATOM 1339 O O . VAL A 1 179 ? -43.735 -86.019 -93.556 1.00 15.85 177 VAL A O 1
ATOM 1343 N N . VAL A 1 180 ? -43.615 -86.955 -95.590 1.00 14.80 178 VAL A N 1
ATOM 1344 C CA . VAL A 1 180 ? -44.370 -85.878 -96.209 1.00 15.78 178 VAL A CA 1
ATOM 1345 C C . VAL A 1 180 ? -45.839 -86.253 -96.375 1.00 15.40 178 VAL A C 1
ATOM 1346 O O . VAL A 1 180 ? -46.165 -87.361 -96.793 1.00 16.21 178 VAL A O 1
ATOM 1350 N N . VAL A 1 181 ? -46.723 -85.329 -96.026 1.00 15.08 179 VAL A N 1
ATOM 1351 C CA . VAL A 1 181 ? -48.154 -85.561 -96.159 1.00 15.81 179 VAL A CA 1
ATOM 1352 C C . VAL A 1 181 ? -48.414 -86.000 -97.593 1.00 16.13 179 VAL A C 1
ATOM 1353 O O . VAL A 1 181 ? -47.877 -85.416 -98.522 1.00 15.70 179 VAL A O 1
ATOM 1357 N N . GLY A 1 182 ? -49.239 -87.024 -97.769 1.00 16.26 180 GLY A N 1
ATOM 1358 C CA . GLY A 1 182 ? -49.521 -87.509 -99.107 1.00 17.93 180 GLY A CA 1
ATOM 1359 C C . GLY A 1 182 ? -48.620 -88.669 -99.499 1.00 17.87 180 GLY A C 1
ATOM 1360 O O . GLY A 1 182 ? -48.860 -89.333 -100.507 1.00 16.86 180 GLY A O 1
ATOM 1361 N N . ASP A 1 183 ? -47.576 -88.914 -98.710 1.00 17.03 181 ASP A N 1
ATOM 1362 C CA . ASP A 1 183 ? -46.649 -90.011 -98.987 1.00 18.10 181 ASP A CA 1
ATOM 1363 C C . ASP A 1 183 ? -47.295 -91.391 -98.841 1.00 18.81 181 ASP A C 1
ATOM 1364 O O . ASP A 1 183 ? -48.175 -91.597 -98.001 1.00 19.07 181 ASP A O 1
ATOM 1369 N N . LYS A 1 184 ? -46.858 -92.327 -99.677 1.00 17.65 182 LYS A N 1
ATOM 1370 C CA . LYS A 1 184 ? -47.306 -93.704 -99.570 1.00 18.42 182 LYS A CA 1
ATOM 1371 C C . LYS A 1 184 ? -46.197 -94.267 -98.690 1.00 17.32 182 LYS A C 1
ATOM 1372 O O . LYS A 1 184 ? -45.015 -94.075 -98.985 1.00 16.90 182 LYS A O 1
ATOM 1378 N N . VAL A 1 185 ? -46.563 -94.936 -97.603 1.00 16.13 183 VAL A N 1
ATOM 1379 C CA . VAL A 1 185 ? -45.566 -95.485 -96.699 1.00 14.81 183 VAL A CA 1
ATOM 1380 C C . VAL A 1 185 ? -45.843 -96.942 -96.391 1.00 16.07 183 VAL A C 1
ATOM 1381 O O . VAL A 1 185 ? -46.903 -97.471 -96.724 1.00 16.12 183 VAL A O 1
ATOM 1385 N N . ILE A 1 186 ? -44.871 -97.587 -95.759 1.00 15.25 184 ILE A N 1
ATOM 1386 C CA . ILE A 1 186 ? -45.022 -98.967 -95.340 1.00 17.39 184 ILE A CA 1
ATOM 1387 C C . ILE A 1 186 ? -45.147 -98.915 -93.820 1.00 16.72 184 ILE A C 1
ATOM 1388 O O . ILE A 1 186 ? -44.322 -98.301 -93.147 1.00 17.22 184 ILE A O 1
ATOM 1393 N N . LEU A 1 187 ? -46.191 -99.532 -93.284 1.00 15.21 185 LEU A N 1
ATOM 1394 C CA . LEU A 1 187 ? -46.374 -99.565 -91.841 1.00 14.94 185 LEU A CA 1
ATO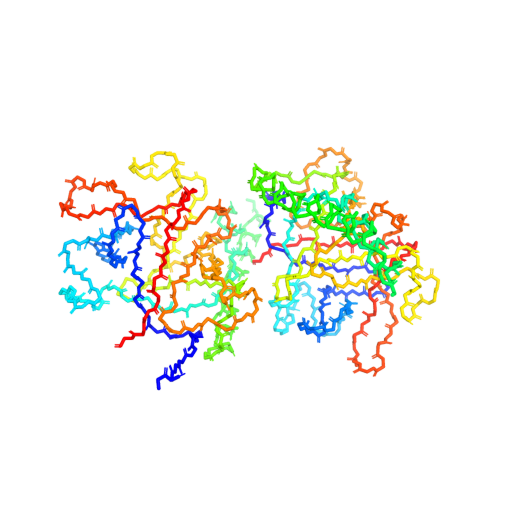M 1395 C C . LEU A 1 187 ? -45.958 -100.958 -91.413 1.00 16.09 185 LEU A C 1
ATOM 1396 O O . LEU A 1 187 ? -46.621 -101.939 -91.743 1.00 15.92 185 LEU A O 1
ATOM 1401 N N . ASN A 1 188 ? -44.855 -101.033 -90.678 1.00 17.30 186 ASN A N 1
ATOM 1402 C CA . ASN A 1 188 ? -44.317 -102.311 -90.239 1.00 18.07 186 ASN A CA 1
ATOM 1403 C C . ASN A 1 188 ? -44.315 -102.462 -88.722 1.00 17.31 186 ASN A C 1
ATOM 1404 O O . ASN A 1 188 ? -43.491 -101.853 -88.034 1.00 16.52 186 ASN A O 1
ATOM 1409 N N . PRO A 1 189 ? -45.239 -103.273 -88.174 1.00 16.68 187 PRO A N 1
ATOM 1410 C CA . PRO A 1 189 ? -45.264 -103.450 -86.715 1.00 16.32 187 PRO A CA 1
ATOM 1411 C C . PRO A 1 189 ? -43.926 -103.945 -86.178 1.00 15.77 187 PRO A C 1
ATOM 1412 O O . PRO A 1 189 ? -43.356 -104.916 -86.678 1.00 13.77 187 PRO A O 1
ATOM 1416 N N . VAL A 1 190 ? -43.423 -103.251 -85.163 1.00 15.02 188 VAL A N 1
ATOM 1417 C CA . VAL A 1 190 ? -42.143 -103.581 -84.554 1.00 15.75 188 VAL A CA 1
ATOM 1418 C C . VAL A 1 190 ? -42.013 -105.025 -84.070 1.00 18.50 188 VAL A C 1
ATOM 1419 O O . VAL A 1 190 ? -41.042 -105.714 -84.403 1.00 18.51 188 VAL A O 1
ATOM 1423 N N . ASN A 1 191 ? -42.989 -105.495 -83.303 1.00 18.31 189 ASN A N 1
ATOM 1424 C CA . ASN A 1 191 ? -42.934 -106.856 -82.783 1.00 21.84 189 ASN A CA 1
ATOM 1425 C C . ASN A 1 191 ? -43.290 -107.925 -83.827 1.00 22.46 189 ASN A C 1
ATOM 1426 O O . ASN A 1 191 ? -42.551 -108.892 -84.004 1.00 23.13 189 ASN A O 1
ATOM 1431 N N . ALA A 1 192 ? -44.406 -107.749 -84.527 1.00 21.75 190 ALA A N 1
ATOM 1432 C CA . ALA A 1 192 ? -44.828 -108.725 -85.532 1.00 20.83 190 ALA A CA 1
ATOM 1433 C C . ALA A 1 192 ? -43.772 -108.980 -86.611 1.00 20.78 190 ALA A C 1
ATOM 1434 O O . ALA A 1 192 ? -43.551 -110.122 -87.013 1.00 19.21 190 ALA A O 1
ATOM 1436 N N . GLY A 1 193 ? -43.133 -107.921 -87.096 1.00 19.90 191 GLY A N 1
ATOM 1437 C CA . GLY A 1 193 ? -42.098 -108.095 -88.102 1.00 21.07 191 GLY A CA 1
ATOM 1438 C C . GLY A 1 193 ? -42.534 -108.114 -89.557 1.00 22.49 191 GLY A C 1
ATOM 1439 O O . GLY A 1 193 ? -41.680 -108.174 -90.442 1.00 22.66 191 GLY A O 1
ATOM 1440 N N . GLN A 1 194 ? -43.842 -108.087 -89.811 1.00 20.45 192 GLN A N 1
ATOM 1441 C CA . GLN A 1 194 ? -44.366 -108.080 -91.179 1.00 21.10 192 GLN A CA 1
ATOM 1442 C C . GLN A 1 194 ? -45.316 -106.892 -91.325 1.00 20.19 192 GLN A C 1
ATOM 1443 O O . GLN A 1 194 ? -46.117 -106.613 -90.436 1.00 21.73 192 GLN A O 1
ATOM 1449 N N . PRO A 1 195 ? -45.253 -106.189 -92.462 1.00 19.02 193 PRO A N 1
ATOM 1450 C CA . PRO A 1 195 ? -46.111 -105.021 -92.695 1.00 18.59 193 PRO A CA 1
ATOM 1451 C C . PRO A 1 195 ? -47.632 -105.188 -92.632 1.00 19.25 193 PRO A C 1
ATOM 1452 O O . PRO A 1 195 ? -48.176 -106.285 -92.814 1.00 15.98 193 PRO A O 1
ATOM 1456 N N . LEU A 1 196 ? -48.310 -104.078 -92.351 1.00 17.43 194 LEU A N 1
ATOM 1457 C CA . LEU A 1 196 ? -49.765 -104.065 -92.290 1.00 16.81 194 LEU A CA 1
ATOM 1458 C C . LEU A 1 196 ? -50.213 -104.344 -93.708 1.00 17.20 194 LEU A C 1
ATOM 1459 O O . LEU A 1 196 ? -49.748 -103.713 -94.660 1.00 18.10 194 LEU A O 1
ATOM 1464 N N . HIS A 1 197 ? -51.130 -105.290 -93.835 1.00 16.77 195 HIS A N 1
ATOM 1465 C CA . HIS A 1 197 ? -51.601 -105.748 -95.129 1.00 17.50 195 HIS A CA 1
ATOM 1466 C C . HIS A 1 197 ? -53.091 -105.569 -95.371 1.00 16.58 195 HIS A C 1
ATOM 1467 O O . HIS A 1 197 ? -53.911 -105.885 -94.516 1.00 17.45 195 HIS A O 1
ATOM 1474 N N . ALA A 1 198 ? -53.433 -105.043 -96.542 1.00 17.99 196 ALA A N 1
ATOM 1475 C CA . ALA A 1 198 ? -54.832 -104.879 -96.925 1.00 17.85 196 ALA A CA 1
ATOM 1476 C C . ALA A 1 198 ? -55.113 -106.124 -97.766 1.00 19.35 196 ALA A C 1
ATOM 1477 O O . ALA A 1 198 ? -54.798 -106.159 -98.956 1.00 16.80 196 ALA A O 1
ATOM 1479 N N . SER A 1 199 ? -55.682 -107.150 -97.141 1.00 20.01 197 SER A N 1
ATOM 1480 C CA . SER A 1 199 ? -55.957 -108.409 -97.837 1.00 20.88 197 SER A CA 1
ATOM 1481 C C . SER A 1 199 ? -57.244 -108.383 -98.637 1.00 21.62 197 SER A C 1
ATOM 1482 O O . SER A 1 199 ? -58.010 -107.431 -98.564 1.00 21.02 197 SER A O 1
ATOM 1485 N N . ASN A 1 200 ? -57.477 -109.449 -99.399 1.00 24.01 198 ASN A N 1
ATOM 1486 C CA . ASN A 1 200 ? -58.693 -109.559 -100.182 1.00 26.47 198 ASN A CA 1
ATOM 1487 C C . ASN A 1 200 ? -59.605 -110.598 -99.537 1.00 25.45 198 ASN A C 1
ATOM 1488 O O . ASN A 1 200 ? -60.414 -111.229 -100.208 1.00 25.64 198 ASN A O 1
ATOM 1493 N N . TYR A 1 201 ? -59.461 -110.782 -98.228 1.00 25.08 199 TYR A N 1
ATOM 1494 C CA . TYR A 1 201 ? -60.297 -111.734 -97.502 1.00 24.28 199 TYR A CA 1
ATOM 1495 C C . TYR A 1 201 ? -61.573 -111.046 -97.021 1.00 24.63 199 TYR A C 1
ATOM 1496 O O . TYR A 1 201 ? -61.550 -110.213 -96.114 1.00 22.39 199 TYR A O 1
ATOM 1505 N N . GLU A 1 202 ? -62.681 -111.413 -97.654 1.00 23.78 200 GLU A N 1
ATOM 1506 C CA . GLU A 1 202 ? -64.003 -110.871 -97.364 1.00 26.17 200 GLU A CA 1
ATOM 1507 C C . GLU A 1 202 ? -64.576 -111.321 -96.014 1.00 25.40 200 GLU A C 1
ATOM 1508 O O . GLU A 1 202 ? -64.527 -112.502 -95.673 1.00 23.86 200 GLU A O 1
ATOM 1514 N N . LEU A 1 203 ? -65.114 -110.377 -95.245 1.00 25.03 201 LEU A N 1
ATOM 1515 C CA . LEU A 1 203 ? -65.727 -110.708 -93.962 1.00 25.44 201 LEU A CA 1
ATOM 1516 C C . LEU A 1 203 ? -67.128 -111.256 -94.235 1.00 26.86 201 LEU A C 1
ATOM 1517 O O . LEU A 1 203 ? -67.892 -110.662 -94.991 1.00 25.91 201 LEU A O 1
ATOM 1522 N N . SER A 1 204 ? -67.456 -112.388 -93.621 1.00 29.03 202 SER A N 1
ATOM 1523 C CA . SER A 1 204 ? -68.755 -113.022 -93.827 1.00 32.12 202 SER A CA 1
ATOM 1524 C C . SER A 1 204 ? -69.943 -112.237 -93.291 1.00 32.98 202 SER A C 1
ATOM 1525 O O . SER A 1 204 ? -71.050 -112.361 -93.808 1.00 33.46 202 SER A O 1
ATOM 1528 N N . ASP A 1 205 ? -69.717 -111.428 -92.262 1.00 32.29 203 ASP A N 1
ATOM 1529 C CA . ASP A 1 205 ? -70.801 -110.658 -91.662 1.00 34.72 203 ASP A CA 1
ATOM 1530 C C . ASP A 1 205 ? -70.842 -109.189 -92.083 1.00 33.97 203 ASP A C 1
ATOM 1531 O O . ASP A 1 205 ? -71.675 -108.422 -91.601 1.00 34.12 203 ASP A O 1
ATOM 1536 N N . ASN A 1 206 ? -69.944 -108.804 -92.985 1.00 32.76 204 ASN A N 1
ATOM 1537 C CA . ASN A 1 206 ? -69.893 -107.434 -93.478 1.00 32.06 204 ASN A CA 1
ATOM 1538 C C . ASN A 1 206 ? -69.477 -107.438 -94.943 1.00 32.08 204 ASN A C 1
ATOM 1539 O O . ASN A 1 206 ? -68.301 -107.273 -95.269 1.00 30.50 204 ASN A O 1
ATOM 1544 N N . ALA A 1 207 ? -70.455 -107.629 -95.824 1.00 31.79 205 ALA A N 1
ATOM 1545 C CA . ALA A 1 207 ? -70.199 -107.671 -97.260 1.00 32.08 205 ALA A CA 1
ATOM 1546 C C . ALA A 1 207 ? -69.421 -106.456 -97.759 1.00 30.92 205 ALA A C 1
ATOM 1547 O O . ALA A 1 207 ? -69.730 -105.316 -97.409 1.00 30.87 205 ALA A O 1
ATOM 1549 N N . GLY A 1 208 ? -68.410 -106.711 -98.581 1.00 30.17 206 GLY A N 1
ATOM 1550 C CA . GLY A 1 208 ? -67.613 -105.629 -99.127 1.00 30.49 206 GLY A CA 1
ATOM 1551 C C . GLY A 1 208 ? -66.400 -105.257 -98.294 1.00 29.44 206 GLY A C 1
ATOM 1552 O O . GLY A 1 208 ? -65.508 -104.560 -98.776 1.00 30.09 206 GLY A O 1
ATOM 1553 N N . CYS A 1 209 ? -66.358 -105.716 -97.047 1.00 27.82 207 CYS A N 1
ATOM 1554 C CA . CYS A 1 209 ? -65.237 -105.404 -96.159 1.00 27.14 207 CYS A CA 1
ATOM 1555 C C . CYS A 1 209 ? -64.158 -106.475 -96.195 1.00 25.03 207 CYS A C 1
ATOM 1556 O O . CYS A 1 209 ? -64.456 -107.666 -96.137 1.00 24.60 207 CYS A O 1
ATOM 1559 N N . LYS A 1 210 ? -62.902 -106.040 -96.282 1.00 22.48 208 LYS A N 1
ATOM 1560 C CA . LYS A 1 210 ? -61.767 -106.957 -96.347 1.00 21.73 208 LYS A CA 1
ATOM 1561 C C . LYS A 1 210 ? -60.899 -106.868 -95.097 1.00 21.28 208 LYS A C 1
ATOM 1562 O O . LYS A 1 210 ? -60.650 -105.784 -94.567 1.00 21.12 208 LYS A O 1
ATOM 1568 N N . GLU A 1 211 ? -60.422 -108.018 -94.645 1.00 19.34 209 GLU A N 1
ATOM 1569 C CA . GLU A 1 211 ? -59.595 -108.090 -93.450 1.00 18.15 209 GLU A CA 1
ATOM 1570 C C . GLU A 1 211 ? -58.247 -107.394 -93.602 1.00 16.25 209 GLU A C 1
ATOM 1571 O O . GLU A 1 211 ? -57.581 -107.514 -94.628 1.00 15.57 209 GLU A O 1
ATOM 1577 N N . VAL A 1 212 ? -57.866 -106.643 -92.578 1.00 15.34 210 VAL A N 1
ATOM 1578 C CA . VAL A 1 212 ? -56.560 -106.001 -92.554 1.00 14.85 210 VAL A CA 1
ATOM 1579 C C . VAL A 1 212 ? -55.781 -106.884 -91.584 1.00 15.86 210 VAL A C 1
ATOM 1580 O O . VAL A 1 212 ? -56.265 -107.180 -90.496 1.00 15.40 210 VAL A O 1
ATOM 1584 N N . ASN A 1 213 ? -54.598 -107.330 -91.983 1.00 14.24 211 ASN A N 1
ATOM 1585 C CA . ASN A 1 213 ? -53.793 -108.168 -91.106 1.00 16.65 211 ASN A CA 1
ATOM 1586 C C . ASN A 1 213 ? -52.314 -107.825 -91.256 1.00 16.34 211 ASN A C 1
ATOM 1587 O O . ASN A 1 213 ? -51.971 -106.810 -91.857 1.00 16.60 211 ASN A O 1
ATOM 1592 N N . SER A 1 214 ? -51.444 -108.655 -90.688 1.00 14.63 212 SER A N 1
ATOM 1593 C CA . SER A 1 214 ? -50.008 -108.426 -90.767 1.00 16.44 212 SER A CA 1
ATOM 1594 C C . SER A 1 214 ? -49.342 -109.633 -91.422 1.00 17.15 212 SER A C 1
ATOM 1595 O O . SER A 1 214 ? -49.456 -110.755 -90.931 1.00 16.92 212 SER A O 1
ATOM 1598 N N . VAL A 1 215 ? -48.657 -109.405 -92.539 1.00 17.34 213 VAL A N 1
ATOM 1599 C CA . VAL A 1 215 ? -48.001 -110.499 -93.244 1.00 18.42 213 VAL A CA 1
ATOM 1600 C C . VAL A 1 215 ? -47.115 -109.951 -94.360 1.00 20.05 213 VAL A C 1
ATOM 1601 O O . VAL A 1 215 ? -47.295 -108.816 -94.803 1.00 18.54 213 VAL A O 1
ATOM 1605 N N . ASN A 1 216 ? -46.147 -110.748 -94.804 1.00 21.40 214 ASN A N 1
ATOM 1606 C CA . ASN A 1 216 ? -45.259 -110.317 -95.881 1.00 22.08 214 ASN A CA 1
ATOM 1607 C C . ASN A 1 216 ? -46.107 -109.870 -97.073 1.00 22.68 214 ASN A C 1
ATOM 1608 O O . ASN A 1 216 ? -46.851 -110.667 -97.645 1.00 19.97 214 ASN A O 1
ATOM 1613 N N . CYS A 1 217 ? -46.000 -108.598 -97.448 1.00 22.53 215 CYS A N 1
ATOM 1614 C CA . CYS A 1 217 ? -46.788 -108.074 -98.564 1.00 24.01 215 CYS A CA 1
ATOM 1615 C C . CYS A 1 217 ? -46.168 -106.811 -99.139 1.00 24.58 215 CYS A C 1
ATOM 1616 O O . CYS A 1 217 ? -45.117 -106.365 -98.682 1.00 26.02 215 CYS A O 1
ATOM 1619 N N . ASN A 1 218 ? -46.831 -106.234 -100.139 1.00 25.13 216 ASN A N 1
ATOM 1620 C CA . ASN A 1 218 ? -46.346 -105.010 -100.775 1.00 26.78 216 ASN A CA 1
ATOM 1621 C C . ASN A 1 218 ? -47.324 -103.848 -100.602 1.00 25.47 216 ASN A C 1
ATOM 1622 O O . ASN A 1 218 ? -47.287 -102.883 -101.361 1.00 25.34 216 ASN A O 1
ATOM 1627 N N . THR A 1 219 ? -48.192 -103.939 -99.598 1.00 22.56 217 THR A N 1
ATOM 1628 C CA . THR A 1 219 ? -49.180 -102.894 -99.346 1.00 20.25 217 THR A CA 1
ATOM 1629 C C . THR A 1 219 ? -48.581 -101.555 -98.941 1.00 20.05 217 THR A C 1
ATOM 1630 O O . THR A 1 219 ? -47.688 -101.489 -98.094 1.00 19.34 217 THR A O 1
ATOM 1634 N N . SER A 1 220 ? -49.074 -100.486 -99.556 1.00 16.39 218 SER A N 1
ATOM 1635 C CA . SER A 1 220 ? -48.616 -99.145 -99.220 1.00 17.51 218 SER A CA 1
ATOM 1636 C C . SER A 1 220 ? -49.810 -98.433 -98.594 1.00 15.89 218 SER A C 1
ATOM 1637 O O . SER A 1 220 ? -50.956 -98.800 -98.851 1.00 16.80 218 SER A O 1
ATOM 1640 N N . TRP A 1 221 ? -49.539 -97.437 -97.759 1.00 14.06 219 TRP A N 1
ATOM 1641 C CA . TRP A 1 221 ? -50.596 -96.678 -97.103 1.00 16.20 219 TRP A CA 1
ATOM 1642 C C . TRP A 1 221 ? -50.353 -95.198 -97.345 1.00 16.23 219 TRP A C 1
ATOM 1643 O O . TRP A 1 221 ? -49.320 -94.658 -96.944 1.00 15.71 219 TRP A O 1
ATOM 1654 N N . LYS A 1 222 ? -51.299 -94.549 -98.014 1.00 16.82 220 LYS A N 1
ATOM 1655 C CA . LYS A 1 222 ? -51.171 -93.127 -98.306 1.00 17.19 220 LYS A CA 1
ATOM 1656 C C . LYS A 1 222 ? -51.757 -92.333 -97.153 1.00 17.64 220 LYS A C 1
ATOM 1657 O O . LYS A 1 222 ? -52.945 -92.431 -96.851 1.00 16.85 220 LYS A O 1
ATOM 1663 N N . ILE A 1 223 ? -50.906 -91.547 -96.507 1.00 18.63 221 ILE A N 1
ATOM 1664 C CA . ILE A 1 223 ? -51.315 -90.758 -95.356 1.00 19.03 221 ILE A CA 1
ATOM 1665 C C . ILE A 1 223 ? -51.735 -89.355 -95.753 1.00 19.76 221 ILE A C 1
ATOM 1666 O O . ILE A 1 223 ? -50.951 -88.600 -96.329 1.00 20.11 221 ILE A O 1
ATOM 1671 N N . ASN A 1 224 ? -52.975 -89.008 -95.434 1.00 18.32 222 ASN A N 1
ATOM 1672 C CA . ASN A 1 224 ? -53.493 -87.687 -95.750 1.00 19.18 222 ASN A CA 1
ATOM 1673 C C . ASN A 1 224 ? -54.103 -87.029 -94.525 1.00 18.81 222 ASN A C 1
ATOM 1674 O O . ASN A 1 224 ? -54.623 -87.705 -93.633 1.00 15.93 222 ASN A O 1
ATOM 1679 N N . LEU A 1 225 ? -54.017 -85.704 -94.485 1.00 18.96 223 LEU A N 1
ATOM 1680 C CA . LEU A 1 225 ? -54.581 -84.918 -93.396 1.00 22.68 223 LEU A CA 1
ATOM 1681 C C . LEU A 1 225 ? -56.088 -84.862 -93.627 1.00 25.62 223 LEU A C 1
ATOM 1682 O O . LEU A 1 225 ? -56.583 -85.363 -94.637 1.00 25.24 223 LEU A O 1
ATOM 1687 N N . PHE A 1 226 ? -56.815 -84.230 -92.711 1.00 27.64 224 PHE A N 1
ATOM 1688 C CA . PHE A 1 226 ? -58.264 -84.137 -92.839 1.00 27.81 224 PHE A CA 1
ATOM 1689 C C . PHE A 1 226 ? -58.722 -82.759 -93.337 1.00 29.15 224 PHE A C 1
ATOM 1690 O O . PHE A 1 226 ? -59.309 -82.711 -94.439 1.00 28.68 224 PHE A O 1
ATOM 1699 N N . MET B 1 6 ? -41.230 -114.465 -62.021 1.00 48.87 4 MET B N 1
ATOM 1700 C CA . MET B 1 6 ? -41.681 -114.144 -63.373 1.00 48.57 4 MET B CA 1
ATOM 1701 C C . MET B 1 6 ? -40.509 -113.618 -64.191 1.00 46.82 4 MET B C 1
ATOM 1702 O O . MET B 1 6 ? -39.656 -112.895 -63.672 1.00 46.25 4 MET B O 1
ATOM 1707 N N . SER B 1 7 ? -40.473 -113.973 -65.472 1.00 44.28 5 SER B N 1
ATOM 1708 C CA . SER B 1 7 ? -39.391 -113.527 -66.339 1.00 41.75 5 SER B CA 1
ATOM 1709 C C . SER B 1 7 ? -39.742 -113.629 -67.818 1.00 39.27 5 SER B C 1
ATOM 1710 O O . SER B 1 7 ? -40.559 -114.452 -68.230 1.00 39.13 5 SER B O 1
ATOM 1713 N N . SER B 1 8 ? -39.107 -112.774 -68.608 1.00 36.06 6 SER B N 1
ATOM 1714 C CA . SER B 1 8 ? -39.305 -112.734 -70.050 1.00 32.13 6 SER B CA 1
ATOM 1715 C C . SER B 1 8 ? -37.928 -112.896 -70.681 1.00 27.53 6 SER B C 1
ATOM 1716 O O . SER B 1 8 ? -36.931 -112.478 -70.101 1.00 24.01 6 SER B O 1
ATOM 1719 N N . PHE B 1 9 ? -37.873 -113.513 -71.855 1.00 25.40 7 PHE B N 1
ATOM 1720 C CA . PHE B 1 9 ? -36.604 -113.714 -72.548 1.00 23.15 7 PHE B CA 1
ATOM 1721 C C . PHE B 1 9 ? -36.373 -112.597 -73.563 1.00 22.89 7 PHE B C 1
ATOM 1722 O O . PHE B 1 9 ? -37.321 -111.948 -74.015 1.00 23.89 7 PHE B O 1
ATOM 1730 N N . LEU B 1 10 ? -35.112 -112.381 -73.920 1.00 20.71 8 LEU B N 1
ATOM 1731 C CA . LEU B 1 10 ? -34.752 -111.361 -74.898 1.00 18.73 8 LEU B CA 1
ATOM 1732 C C . LEU B 1 10 ? -34.874 -112.001 -76.277 1.00 17.84 8 LEU B C 1
ATOM 1733 O O . LEU B 1 10 ? -34.470 -113.145 -76.460 1.00 16.78 8 LEU B O 1
ATOM 1738 N N . HIS B 1 11 ? -35.434 -111.272 -77.236 1.00 16.30 9 HIS B N 1
ATOM 1739 C CA . HIS B 1 11 ? -35.590 -111.792 -78.590 1.00 17.43 9 HIS B CA 1
ATOM 1740 C C . HIS B 1 11 ? -35.008 -110.836 -79.625 1.00 16.27 9 HIS B C 1
ATOM 1741 O O . HIS B 1 11 ? -34.906 -109.634 -79.389 1.00 14.26 9 HIS B O 1
ATOM 1748 N N . ILE B 1 12 ? -34.623 -111.384 -80.770 1.00 16.99 10 ILE B N 1
ATOM 1749 C CA . ILE B 1 12 ? -34.095 -110.580 -81.859 1.00 17.29 10 ILE B CA 1
ATOM 1750 C C . ILE B 1 12 ? -35.245 -109.659 -82.251 1.00 17.15 10 ILE B C 1
ATOM 1751 O O . ILE B 1 12 ? -36.380 -110.109 -82.396 1.00 16.51 10 ILE B O 1
ATOM 1756 N N . GLY B 1 13 ? -34.967 -108.372 -82.393 1.00 16.17 11 GLY B N 1
ATOM 1757 C CA . GLY B 1 13 ? -36.024 -107.453 -82.765 1.00 16.50 11 GLY B CA 1
ATOM 1758 C C . GLY B 1 13 ? -36.572 -106.647 -81.605 1.00 17.89 11 GLY B C 1
ATOM 1759 O O . GLY B 1 13 ? -37.290 -105.665 -81.815 1.00 19.24 11 GLY B O 1
ATOM 1760 N N . ASP B 1 14 ? -36.241 -107.045 -80.382 1.00 16.05 12 ASP B N 1
ATOM 1761 C CA . ASP B 1 14 ? -36.717 -106.321 -79.206 1.00 18.63 12 ASP B CA 1
ATOM 1762 C C . ASP B 1 14 ? -36.052 -104.956 -79.146 1.00 16.84 12 ASP B C 1
ATOM 1763 O O . ASP B 1 14 ? -34.944 -104.782 -79.645 1.00 15.32 12 ASP B O 1
ATOM 1768 N N . ILE B 1 15 ? -36.740 -103.987 -78.556 1.00 15.15 13 ILE B N 1
ATOM 1769 C CA . ILE B 1 15 ? -36.190 -102.647 -78.410 1.00 16.77 13 ILE B CA 1
ATOM 1770 C C . ILE B 1 15 ? -35.831 -102.542 -76.939 1.00 16.98 13 ILE B C 1
ATOM 1771 O O . ILE B 1 15 ? -36.676 -102.761 -76.064 1.00 15.97 13 ILE B O 1
ATOM 1776 N N . VAL B 1 16 ? -34.575 -102.223 -76.659 1.00 14.33 14 VAL B N 1
ATOM 1777 C CA . VAL B 1 16 ? -34.123 -102.169 -75.280 1.00 13.46 14 VAL B CA 1
ATOM 1778 C C . VAL B 1 16 ? -33.238 -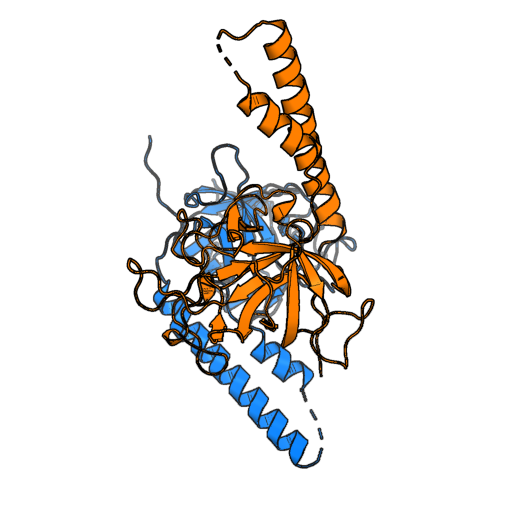100.993 -74.928 1.00 13.39 14 VAL B C 1
ATOM 1779 O O . VAL B 1 16 ? -32.715 -100.308 -75.801 1.00 15.35 14 VAL B O 1
ATOM 1783 N N . SER B 1 17 ? -33.077 -100.787 -73.626 1.00 13.33 15 SER B N 1
ATOM 1784 C CA . SER B 1 17 ? -32.200 -99.754 -73.093 1.00 12.83 15 SER B CA 1
ATOM 1785 C C . SER B 1 17 ? -31.086 -100.561 -72.426 1.00 16.31 15 SER B C 1
ATOM 1786 O O . SER B 1 17 ? -31.307 -101.703 -72.009 1.00 17.03 15 SER B O 1
ATOM 1789 N N . LEU B 1 18 ? -29.896 -99.983 -72.336 1.00 15.50 16 LEU B N 1
ATOM 1790 C CA . LEU B 1 18 ? -28.760 -100.662 -71.735 1.00 17.38 16 LEU B CA 1
ATOM 1791 C C . LEU B 1 18 ? -28.227 -99.820 -70.588 1.00 17.78 16 LEU B C 1
ATOM 1792 O O . LEU B 1 18 ? -27.688 -98.729 -70.802 1.00 19.21 16 LEU B O 1
ATOM 1797 N N . TYR B 1 19 ? -28.385 -100.327 -69.371 1.00 18.48 17 TYR B N 1
ATOM 1798 C CA . TYR B 1 19 ? -27.926 -99.608 -68.193 1.00 17.37 17 TYR B CA 1
ATOM 1799 C C . TYR B 1 19 ? -26.570 -100.132 -67.762 1.00 18.19 17 TYR B C 1
ATOM 1800 O O . TYR B 1 19 ? -26.441 -101.280 -67.332 1.00 17.17 17 TYR B O 1
ATOM 1809 N N . ALA B 1 20 ? -25.564 -99.276 -67.864 1.00 19.09 18 ALA B N 1
ATOM 1810 C CA . ALA B 1 20 ? -24.213 -99.653 -67.501 1.00 21.98 18 ALA B CA 1
ATOM 1811 C C . ALA B 1 20 ? -23.897 -99.488 -66.028 1.00 22.56 18 ALA B C 1
ATOM 1812 O O . ALA B 1 20 ? -24.415 -98.598 -65.344 1.00 22.32 18 ALA B O 1
ATOM 1814 N N . GLU B 1 21 ? -23.029 -100.372 -65.562 1.00 25.13 19 GLU B N 1
ATOM 1815 C CA . GLU B 1 21 ? -22.522 -100.351 -64.204 1.00 26.84 19 GLU B CA 1
ATOM 1816 C C . GLU B 1 21 ? -21.035 -100.638 -64.377 1.00 26.88 19 GLU B C 1
ATOM 1817 O O . GLU B 1 21 ? -20.613 -101.793 -64.432 1.00 26.32 19 GLU B O 1
ATOM 1823 N N . GLY B 1 22 ? -20.258 -99.564 -64.522 1.00 24.56 20 GLY B N 1
ATOM 1824 C CA . GLY B 1 22 ? -18.822 -99.680 -64.704 1.00 26.06 20 GLY B CA 1
ATOM 1825 C C . GLY B 1 22 ? -18.103 -98.569 -63.958 1.00 25.63 20 GLY B C 1
ATOM 1826 O O . GLY B 1 22 ? -18.355 -98.363 -62.774 1.00 26.16 20 GLY B O 1
ATOM 1827 N N . SER B 1 23 ? -17.209 -97.854 -64.636 1.00 25.19 21 SER B N 1
ATOM 1828 C CA . SER B 1 23 ? -16.490 -96.756 -63.993 1.00 25.97 21 SER B CA 1
ATOM 1829 C C . SER B 1 23 ? -17.522 -95.716 -63.563 1.00 25.91 21 SER B C 1
ATOM 1830 O O . SER B 1 23 ? -17.299 -94.933 -62.639 1.00 27.20 21 SER B O 1
ATOM 1833 N N . VAL B 1 24 ? -18.657 -95.724 -64.253 1.00 25.32 22 VAL B N 1
ATOM 1834 C CA . VAL B 1 24 ? -19.777 -94.844 -63.953 1.00 23.67 22 VAL B CA 1
ATOM 1835 C C . VAL B 1 24 ? -21.027 -95.682 -64.210 1.00 24.20 22 VAL B C 1
ATOM 1836 O O . VAL B 1 24 ? -20.938 -96.751 -64.815 1.00 23.75 22 VAL B O 1
ATOM 1840 N N . ASN B 1 25 ? -22.179 -95.220 -63.738 1.00 21.84 23 ASN B N 1
ATOM 1841 C CA . ASN B 1 25 ? -23.425 -95.945 -63.963 1.00 22.06 23 ASN B CA 1
ATOM 1842 C C . ASN B 1 25 ? -24.402 -95.066 -64.739 1.00 19.53 23 ASN B C 1
ATOM 1843 O O . ASN B 1 25 ? -24.490 -93.866 -64.500 1.00 22.21 23 ASN B O 1
ATOM 1848 N N . GLY B 1 26 ? -25.146 -95.670 -65.657 1.00 17.58 24 GLY B N 1
ATOM 1849 C CA . GLY B 1 26 ? -26.104 -94.910 -66.437 1.00 16.03 24 GLY B CA 1
ATOM 1850 C C . GLY B 1 26 ? -26.410 -95.592 -67.752 1.00 16.21 24 GLY B C 1
ATOM 1851 O O . GLY B 1 26 ? -25.782 -96.590 -68.098 1.00 16.45 24 GLY B O 1
ATOM 1852 N N . PHE B 1 27 ? -27.363 -95.045 -68.495 1.00 13.48 25 PHE B N 1
ATOM 1853 C CA . PHE B 1 27 ? -27.739 -95.611 -69.782 1.00 15.82 25 PHE B CA 1
ATOM 1854 C C . PHE B 1 27 ? -26.783 -95.159 -70.878 1.00 17.38 25 PHE B C 1
ATOM 1855 O O . PHE B 1 27 ? -26.267 -94.039 -70.839 1.00 17.77 25 PHE B O 1
ATOM 1863 N N . ILE B 1 28 ? -26.540 -96.026 -71.855 1.00 16.18 26 ILE B N 1
ATOM 1864 C CA . ILE B 1 28 ? -25.684 -95.646 -72.965 1.00 17.29 26 ILE B CA 1
ATOM 1865 C C . ILE B 1 28 ? -26.579 -94.878 -73.933 1.00 19.16 26 ILE B C 1
ATOM 1866 O O . ILE B 1 28 ? -27.693 -95.313 -74.243 1.00 19.61 26 ILE B O 1
ATOM 1871 N N . SER B 1 29 ? -26.106 -93.724 -74.384 1.00 19.58 27 SER B N 1
ATOM 1872 C CA . SER B 1 29 ? -26.871 -92.898 -75.311 1.00 19.35 27 SER B CA 1
ATOM 1873 C C . SER B 1 29 ? -25.949 -92.250 -76.336 1.00 20.58 27 SER B C 1
ATOM 1874 O O . SER B 1 29 ? -24.759 -92.562 -76.394 1.00 18.31 27 SER B O 1
ATOM 1877 N N . THR B 1 30 ? -26.499 -91.351 -77.143 1.00 19.87 28 THR B N 1
ATOM 1878 C CA . THR B 1 30 ? -25.715 -90.683 -78.173 1.00 21.33 28 THR B CA 1
ATOM 1879 C C . THR B 1 30 ? -25.771 -89.170 -78.012 1.00 21.47 28 THR B C 1
ATOM 1880 O O . THR B 1 30 ? -26.410 -88.654 -77.096 1.00 21.87 28 THR B O 1
ATOM 1884 N N . LEU B 1 31 ? -25.098 -88.464 -78.912 1.00 20.35 29 LEU B N 1
ATOM 1885 C CA . LEU B 1 31 ? -25.065 -87.004 -78.875 1.00 23.13 29 LEU B CA 1
ATOM 1886 C C . LEU B 1 31 ? -25.832 -86.407 -80.048 1.00 25.56 29 LEU B C 1
ATOM 1887 O O . LEU B 1 31 ? -25.665 -85.232 -80.370 1.00 27.69 29 LEU B O 1
ATOM 1892 N N . GLY B 1 32 ? -26.662 -87.217 -80.694 1.00 26.90 30 GLY B N 1
ATOM 1893 C CA . GLY B 1 32 ? -27.427 -86.719 -81.823 1.00 27.81 30 GLY B CA 1
ATOM 1894 C C . GLY B 1 32 ? -27.535 -87.710 -82.967 1.00 27.45 30 GLY B C 1
ATOM 1895 O O . GLY B 1 32 ? -27.121 -88.864 -82.846 1.00 27.42 30 GLY B O 1
ATOM 1896 N N . LEU B 1 33 ? -28.081 -87.250 -84.088 1.00 26.76 31 LEU B N 1
ATOM 1897 C CA . LEU B 1 33 ? -28.267 -88.099 -85.260 1.00 26.28 31 LEU B CA 1
ATOM 1898 C C . LEU B 1 33 ? -27.035 -88.208 -86.156 1.00 26.46 31 LEU B C 1
ATOM 1899 O O . LEU B 1 33 ? -26.969 -89.092 -87.015 1.00 26.78 31 LEU B O 1
ATOM 1904 N N . VAL B 1 34 ? -26.062 -87.318 -85.975 1.00 24.80 32 VAL B N 1
ATOM 1905 C CA . VAL B 1 34 ? -24.873 -87.352 -86.818 1.00 23.71 32 VAL B CA 1
ATOM 1906 C C . VAL B 1 34 ? -23.591 -87.729 -86.081 1.00 23.39 32 VAL B C 1
ATOM 1907 O O . VAL B 1 34 ? -22.806 -88.540 -86.570 1.00 21.98 32 VAL B O 1
ATOM 1911 N N . ASP B 1 35 ? -23.384 -87.135 -84.910 1.00 21.63 33 ASP B N 1
ATOM 1912 C CA . ASP B 1 35 ? -22.197 -87.397 -84.098 1.00 21.77 33 ASP B CA 1
ATOM 1913 C C . ASP B 1 35 ? -22.144 -88.902 -83.842 1.00 20.75 33 ASP B C 1
ATOM 1914 O O . ASP B 1 35 ? -23.125 -89.490 -83.392 1.00 22.25 33 ASP B O 1
ATOM 1919 N N . ASP B 1 36 ? -21.010 -89.528 -84.129 1.00 20.63 34 ASP B N 1
ATOM 1920 C CA . ASP B 1 36 ? -20.904 -90.972 -83.944 1.00 21.13 34 ASP B CA 1
ATOM 1921 C C . ASP B 1 36 ? -20.364 -91.434 -82.599 1.00 19.33 34 ASP B C 1
ATOM 1922 O O . ASP B 1 36 ? -20.021 -92.605 -82.442 1.00 19.36 34 ASP B O 1
ATOM 1927 N N . ARG B 1 37 ? -20.301 -90.532 -81.626 1.00 17.47 35 ARG B N 1
ATOM 1928 C CA . ARG B 1 37 ? -19.804 -90.891 -80.298 1.00 17.04 35 ARG B CA 1
ATOM 1929 C C . ARG B 1 37 ? -20.884 -91.474 -79.389 1.00 16.94 35 ARG B C 1
ATOM 1930 O O . ARG B 1 37 ? -22.028 -91.026 -79.409 1.00 16.00 35 ARG B O 1
ATOM 1938 N N . CYS B 1 38 ? -20.515 -92.477 -78.591 1.00 19.11 36 CYS B N 1
ATOM 1939 C CA . CYS B 1 38 ? -21.446 -93.107 -77.650 1.00 19.50 36 CYS B CA 1
ATOM 1940 C C . CYS B 1 38 ? -21.026 -92.692 -76.253 1.00 17.89 36 CYS B C 1
ATOM 1941 O O . CYS B 1 38 ? -19.845 -92.721 -75.927 1.00 18.34 36 CYS B O 1
ATOM 1944 N N . VAL B 1 39 ? -21.991 -92.319 -75.424 1.00 16.40 37 VAL B N 1
ATOM 1945 C CA . VAL B 1 39 ? -21.672 -91.863 -74.082 1.00 18.24 37 VAL B CA 1
ATOM 1946 C C . VAL B 1 39 ? -22.652 -92.345 -73.025 1.00 18.70 37 VAL B C 1
ATOM 1947 O O . VAL B 1 39 ? -23.707 -92.896 -73.336 1.00 16.81 37 VAL B O 1
ATOM 1951 N N . VAL B 1 40 ? -22.275 -92.143 -71.767 1.00 18.86 38 VAL B N 1
ATOM 1952 C CA . VAL B 1 40 ? -23.141 -92.456 -70.643 1.00 19.28 38 VAL B CA 1
ATOM 1953 C C . VAL B 1 40 ? -23.197 -91.158 -69.842 1.00 20.93 38 VAL B C 1
ATOM 1954 O O . VAL B 1 40 ? -22.167 -90.534 -69.584 1.00 19.40 38 VAL B O 1
ATOM 1958 N N . GLU B 1 41 ? -24.400 -90.737 -69.472 1.00 23.15 39 GLU B N 1
ATOM 1959 C CA . GLU B 1 41 ? -24.574 -89.511 -68.702 1.00 26.29 39 GLU B CA 1
ATOM 1960 C C . GLU B 1 41 ? -25.202 -89.893 -67.370 1.00 25.98 39 GLU B C 1
ATOM 1961 O O . GLU B 1 41 ? -26.415 -89.848 -67.206 1.00 26.08 39 GLU B O 1
ATOM 1967 N N . PRO B 1 42 ? -24.365 -90.272 -66.394 1.00 27.08 40 PRO B N 1
ATOM 1968 C CA . PRO B 1 42 ? -24.808 -90.684 -65.058 1.00 27.30 40 PRO B CA 1
ATOM 1969 C C . PRO B 1 42 ? -25.794 -89.779 -64.326 1.00 28.65 40 PRO B C 1
ATOM 1970 O O . PRO B 1 42 ? -26.730 -90.270 -63.695 1.00 28.81 40 PRO B O 1
ATOM 1974 N N . ALA B 1 43 ? -25.600 -88.468 -64.410 1.00 29.62 41 ALA B N 1
ATOM 1975 C CA . ALA B 1 43 ? -26.489 -87.535 -63.725 1.00 31.70 41 ALA B CA 1
ATOM 1976 C C . ALA B 1 43 ? -27.869 -87.445 -64.371 1.00 32.40 41 ALA B C 1
ATOM 1977 O O . ALA B 1 43 ? -28.834 -87.028 -63.730 1.00 33.56 41 ALA B O 1
ATOM 1979 N N . ALA B 1 44 ? -27.963 -87.842 -65.635 1.00 32.09 42 ALA B N 1
ATOM 1980 C CA . ALA B 1 44 ? -29.227 -87.788 -66.366 1.00 31.90 42 ALA B CA 1
ATOM 1981 C C . ALA B 1 44 ? -30.334 -88.637 -65.739 1.00 32.50 42 ALA B C 1
ATOM 1982 O O . ALA B 1 44 ? -31.483 -88.202 -65.653 1.00 32.44 42 ALA B O 1
ATOM 1984 N N . GLY B 1 45 ? -29.994 -89.847 -65.309 1.00 33.11 43 GLY B N 1
ATOM 1985 C CA . GLY B 1 45 ? -30.999 -90.705 -64.707 1.00 33.72 43 GLY B CA 1
ATOM 1986 C C . GLY B 1 45 ? -30.527 -92.123 -64.453 1.00 35.63 43 GLY B C 1
ATOM 1987 O O . GLY B 1 45 ? -29.461 -92.530 -64.915 1.00 34.00 43 GLY B O 1
ATOM 1988 N N . ASP B 1 46 ? -31.330 -92.877 -63.709 1.00 36.80 44 ASP B N 1
ATOM 1989 C CA . ASP B 1 46 ? -31.006 -94.258 -63.382 1.00 38.99 44 ASP B CA 1
ATOM 1990 C C . ASP B 1 46 ? -32.213 -95.169 -63.577 1.00 40.43 44 ASP B C 1
ATOM 1991 O O . ASP B 1 46 ? -33.208 -94.781 -64.192 1.00 40.48 44 ASP B O 1
ATOM 1996 N N . LEU B 1 47 ? -32.124 -96.383 -63.049 1.00 42.12 45 LEU B N 1
ATOM 1997 C CA . LEU B 1 47 ? -33.207 -97.346 -63.185 1.00 44.31 45 LEU B CA 1
ATOM 1998 C C . LEU B 1 47 ? -34.489 -96.898 -62.485 1.00 46.05 45 LEU B C 1
ATOM 1999 O O . LEU B 1 47 ? -35.591 -97.200 -62.947 1.00 45.49 45 LEU B O 1
ATOM 2004 N N . ASP B 1 48 ? -34.343 -96.172 -61.380 1.00 47.49 46 ASP B N 1
ATOM 2005 C CA . ASP B 1 48 ? -35.496 -95.693 -60.621 1.00 49.19 46 ASP B CA 1
ATOM 2006 C C . ASP B 1 48 ? -35.990 -94.340 -61.127 1.00 50.36 46 ASP B C 1
ATOM 2007 O O . ASP B 1 48 ? -37.164 -94.000 -60.974 1.00 50.29 46 ASP B O 1
ATOM 2012 N N . ASN B 1 49 ? -35.088 -93.570 -61.728 1.00 50.47 47 ASN B N 1
ATOM 2013 C CA . ASN B 1 49 ? -35.434 -92.256 -62.257 1.00 50.99 47 ASN B CA 1
ATOM 2014 C C . ASN B 1 49 ? -34.971 -92.129 -63.706 1.00 50.46 47 ASN B C 1
ATOM 2015 O O . ASN B 1 49 ? -33.802 -91.853 -63.975 1.00 50.27 47 ASN B O 1
ATOM 2020 N N . PRO B 1 50 ? -35.892 -92.320 -64.660 1.00 50.34 48 PRO B N 1
ATOM 2021 C CA . PRO B 1 50 ? -35.593 -92.234 -66.092 1.00 49.24 48 PRO B CA 1
ATOM 2022 C C . PRO B 1 50 ? -35.247 -90.829 -66.579 1.00 47.84 48 PRO B C 1
ATOM 2023 O O . PRO B 1 50 ? -35.927 -89.858 -66.246 1.00 46.98 48 PRO B O 1
ATOM 2027 N N . PRO B 1 51 ? -34.178 -90.707 -67.383 1.00 46.60 49 PRO B N 1
ATOM 2028 C CA . PRO B 1 51 ? -33.738 -89.419 -67.926 1.00 44.94 49 PRO B CA 1
ATOM 2029 C C . PRO B 1 51 ? -34.710 -88.868 -68.964 1.00 44.07 49 PRO B C 1
ATOM 2030 O O . PRO B 1 51 ? -35.561 -89.597 -69.482 1.00 43.33 49 PRO B O 1
ATOM 2034 N N . LYS B 1 52 ? -34.588 -87.579 -69.260 1.00 42.39 50 LYS B N 1
ATOM 2035 C CA . LYS B 1 52 ? -35.452 -86.945 -70.246 1.00 41.49 50 LYS B CA 1
ATOM 2036 C C . LYS B 1 52 ? -35.082 -87.477 -71.619 1.00 40.25 50 LYS B C 1
ATOM 2037 O O . LYS B 1 52 ? -33.936 -87.864 -71.848 1.00 39.74 50 LYS B O 1
ATOM 2043 N N . LYS B 1 53 ? -36.048 -87.499 -72.532 1.00 38.97 51 LYS B N 1
ATOM 2044 C CA . LYS B 1 53 ? -35.798 -88.009 -73.875 1.00 37.94 51 LYS B CA 1
ATOM 2045 C C . LYS B 1 53 ? -35.151 -89.391 -73.771 1.00 36.18 51 LYS B C 1
ATOM 2046 O O . LYS B 1 53 ? -34.119 -89.666 -74.391 1.00 36.37 51 LYS B O 1
ATOM 2052 N N . PHE B 1 54 ? -35.761 -90.254 -72.969 1.00 33.06 52 PHE B N 1
ATOM 2053 C CA . PHE B 1 54 ? -35.250 -91.603 -72.779 1.00 31.60 52 PHE B CA 1
ATOM 2054 C C . PHE B 1 54 ? -35.282 -92.348 -74.110 1.00 31.68 52 PHE B C 1
ATOM 2055 O O . PHE B 1 54 ? -34.524 -93.294 -74.324 1.00 28.91 52 PHE B O 1
ATOM 2063 N N . ARG B 1 55 ? -36.163 -91.905 -75.000 1.00 31.41 53 ARG B N 1
ATOM 2064 C CA . ARG B 1 55 ? -36.309 -92.511 -76.319 1.00 34.18 53 ARG B CA 1
ATOM 2065 C C . ARG B 1 55 ? -34.970 -92.603 -77.055 1.00 32.91 53 ARG B C 1
ATOM 2066 O O . ARG B 1 55 ? -34.797 -93.457 -77.930 1.00 31.93 53 ARG B O 1
ATOM 2074 N N . ASP B 1 56 ? -34.024 -91.733 -76.704 1.00 32.92 54 ASP B N 1
ATOM 2075 C CA . ASP B 1 56 ? -32.712 -91.739 -77.355 1.00 32.35 54 ASP B CA 1
ATOM 2076 C C . ASP B 1 56 ? -31.733 -92.750 -76.756 1.00 29.86 54 ASP B C 1
ATOM 2077 O O . ASP B 1 56 ? -30.575 -92.820 -77.158 1.00 29.75 54 ASP B O 1
ATOM 2082 N N . CYS B 1 57 ? -32.189 -93.522 -75.782 1.00 26.49 55 CYS B N 1
ATOM 2083 C CA . CYS B 1 57 ? -31.337 -94.526 -75.162 1.00 23.63 55 CYS B CA 1
ATOM 2084 C C . CYS B 1 57 ? -31.720 -95.895 -75.715 1.00 20.99 55 CYS B C 1
ATOM 2085 O O . CYS B 1 57 ? -31.149 -96.913 -75.319 1.00 20.98 55 CYS B O 1
ATOM 2088 N N . LEU B 1 58 ? -32.680 -95.918 -76.636 1.00 17.45 56 LEU B N 1
ATOM 2089 C CA . LEU B 1 58 ? -33.160 -97.186 -77.183 1.00 15.73 56 LEU B CA 1
ATOM 2090 C C . LEU B 1 58 ? -32.386 -97.777 -78.355 1.00 15.12 56 LEU B C 1
ATOM 2091 O O . LEU B 1 58 ? -32.041 -97.090 -79.316 1.00 13.38 56 LEU B O 1
ATOM 2096 N N . PHE B 1 59 ? -32.139 -99.079 -78.249 1.00 14.10 57 PHE B N 1
ATOM 2097 C CA . PHE B 1 59 ? -31.413 -99.856 -79.244 1.00 14.56 57 PHE B CA 1
ATOM 2098 C C . PHE B 1 59 ? -32.242 -101.076 -79.649 1.00 14.84 57 PHE B C 1
ATOM 2099 O O . PHE B 1 59 ? -32.986 -101.627 -78.831 1.00 14.80 57 PHE B O 1
ATOM 2107 N N . LYS B 1 60 ? -32.118 -101.490 -80.906 1.00 14.04 58 LYS B N 1
ATOM 2108 C CA . LYS B 1 60 ? -32.818 -102.675 -81.380 1.00 13.46 58 LYS B CA 1
ATOM 2109 C C . LYS B 1 60 ? -31.820 -103.837 -81.451 1.00 14.28 58 LYS B C 1
ATOM 2110 O O . LYS B 1 60 ? -30.699 -103.674 -81.941 1.00 12.38 58 LYS B O 1
ATOM 2116 N N . VAL B 1 61 ? -32.224 -104.999 -80.944 1.00 13.14 59 VAL B N 1
ATOM 2117 C CA . VAL B 1 61 ? -31.376 -106.187 -80.954 1.00 14.53 59 VAL B CA 1
ATOM 2118 C C . VAL B 1 61 ? -31.456 -106.802 -82.346 1.00 14.66 59 VAL B C 1
ATOM 2119 O O . VAL B 1 61 ? -32.537 -107.167 -82.814 1.00 15.79 59 VAL B O 1
ATOM 2123 N N . CYS B 1 62 ? -30.308 -106.911 -83.003 1.00 16.19 60 CYS B N 1
ATOM 2124 C CA . CYS B 1 62 ? -30.239 -107.449 -84.353 1.00 15.65 60 CYS B CA 1
ATOM 2125 C C . CYS B 1 62 ? -29.318 -108.657 -84.444 1.00 17.49 60 CYS B C 1
ATOM 2126 O O . CYS B 1 62 ? -28.478 -108.888 -83.571 1.00 14.25 60 CYS B O 1
ATOM 2129 N N . PRO B 1 63 ? -29.473 -109.452 -85.510 1.00 16.67 61 PRO B N 1
ATOM 2130 C CA . PRO B 1 63 ? -28.648 -110.643 -85.714 1.00 16.87 61 PRO B CA 1
ATOM 2131 C C . PRO B 1 63 ? -27.288 -110.233 -86.264 1.00 15.90 61 PRO B C 1
ATOM 2132 O O . PRO B 1 63 ? -27.066 -109.064 -86.580 1.00 13.78 61 PRO B O 1
ATOM 2136 N N . MET B 1 64 ? -26.392 -111.208 -86.375 1.00 14.61 62 MET B N 1
ATOM 2137 C CA . MET B 1 64 ? -25.048 -111.011 -86.915 1.00 15.13 62 MET B CA 1
ATOM 2138 C C . MET B 1 64 ? -25.147 -110.912 -88.441 1.00 16.03 62 MET B C 1
ATOM 2139 O O . MET B 1 64 ? -25.592 -111.849 -89.095 1.00 15.38 62 MET B O 1
ATOM 2144 N N . ASN B 1 65 ? -24.737 -109.777 -89.002 1.00 15.96 63 ASN B N 1
ATOM 2145 C CA . ASN B 1 65 ? -24.782 -109.572 -90.447 1.00 16.31 63 ASN B CA 1
ATOM 2146 C C . ASN B 1 65 ? -23.487 -109.979 -91.143 1.00 15.81 63 ASN B C 1
ATOM 2147 O O . ASN B 1 65 ? -22.422 -109.976 -90.529 1.00 14.13 63 ASN B O 1
ATOM 2152 N N . ARG B 1 66 ? -23.591 -110.339 -92.422 1.00 13.73 64 ARG B N 1
ATOM 2153 C CA . ARG B 1 66 ? -22.427 -110.718 -93.221 1.00 15.08 64 ARG B CA 1
ATOM 2154 C C . ARG B 1 66 ? -21.792 -109.413 -93.671 1.00 15.74 64 ARG B C 1
ATOM 2155 O O . ARG B 1 66 ? -22.504 -108.517 -94.131 1.00 16.27 64 ARG B O 1
ATOM 2163 N N . TYR B 1 67 ? -20.470 -109.301 -93.566 1.00 14.24 65 TYR B N 1
ATOM 2164 C CA . TYR B 1 67 ? -19.792 -108.074 -93.988 1.00 15.13 65 TYR B CA 1
ATOM 2165 C C . TYR B 1 67 ? -18.554 -108.304 -94.853 1.00 16.36 65 TYR B C 1
ATOM 2166 O O . TYR B 1 67 ? -17.909 -107.344 -95.256 1.00 17.25 65 TYR B O 1
ATOM 2175 N N . SER B 1 68 ? -18.221 -109.563 -95.131 1.00 17.66 66 SER B N 1
ATOM 2176 C CA . SER B 1 68 ? -17.037 -109.883 -95.933 1.00 20.42 66 SER B CA 1
ATOM 2177 C C . SER B 1 68 ? -16.970 -109.151 -97.268 1.00 21.16 66 SER B C 1
ATOM 2178 O O . SER B 1 68 ? -15.988 -108.461 -97.562 1.00 19.78 66 SER B O 1
ATOM 2181 N N . ALA B 1 69 ? -18.009 -109.312 -98.079 1.00 20.39 67 ALA B N 1
ATOM 2182 C CA . ALA B 1 69 ? -18.048 -108.676 -99.391 1.00 20.27 67 ALA B CA 1
ATOM 2183 C C . ALA B 1 69 ? -18.059 -107.148 -99.299 1.00 20.73 67 ALA B C 1
ATOM 2184 O O . ALA B 1 69 ? -17.426 -106.467 -100.105 1.00 19.24 67 ALA B O 1
ATOM 2186 N N . GLN B 1 70 ? -18.773 -106.597 -98.323 1.00 20.42 68 GLN B N 1
ATOM 2187 C CA . GLN B 1 70 ? -18.804 -105.145 -98.185 1.00 19.73 68 GLN B CA 1
ATOM 2188 C C . GLN B 1 70 ? -17.427 -104.605 -97.802 1.00 21.36 68 GLN B C 1
ATOM 2189 O O . GLN B 1 70 ? -17.022 -103.532 -98.263 1.00 19.37 68 GLN B O 1
ATOM 2195 N N . LYS B 1 71 ? -16.697 -105.356 -96.980 1.00 19.29 69 LYS B N 1
ATOM 2196 C CA . LYS B 1 71 ? -15.363 -104.939 -96.555 1.00 20.64 69 LYS B CA 1
ATOM 2197 C C . LYS B 1 71 ? -14.404 -104.899 -97.743 1.00 20.55 69 LYS B C 1
ATOM 2198 O O . LYS B 1 71 ? -13.575 -103.993 -97.851 1.00 19.68 69 LYS B O 1
ATOM 2204 N N . GLN B 1 72 ? -14.514 -105.882 -98.629 1.00 21.17 70 GLN B N 1
ATOM 2205 C CA . GLN B 1 72 ? -13.654 -105.942 -99.809 1.00 22.80 70 GLN B CA 1
ATOM 2206 C C . GLN B 1 72 ? -13.915 -104.734 -100.700 1.00 24.16 70 GLN B C 1
ATOM 2207 O O . GLN B 1 72 ? -12.988 -104.154 -101.276 1.00 24.23 70 GLN B O 1
ATOM 2213 N N . TYR B 1 73 ? -15.183 -104.356 -100.812 1.00 24.16 71 TYR B N 1
ATOM 2214 C CA . TYR B 1 73 ? -15.559 -103.201 -101.619 1.00 26.27 71 TYR B CA 1
ATOM 2215 C C . TYR B 1 73 ? -15.013 -101.921 -100.987 1.00 27.54 71 TYR B C 1
ATOM 2216 O O . TYR B 1 73 ? -14.451 -101.068 -101.680 1.00 28.62 71 TYR B O 1
ATOM 2225 N N . TRP B 1 74 ? -15.167 -101.791 -99.671 1.00 26.18 72 TRP B N 1
ATOM 2226 C CA . TRP B 1 74 ? -14.670 -100.611 -98.968 1.00 28.59 72 TRP B CA 1
ATOM 2227 C C . TRP B 1 74 ? -13.170 -100.453 -99.175 1.00 27.08 72 TRP B C 1
ATOM 2228 O O . TRP B 1 74 ? -12.699 -99.371 -99.516 1.00 26.56 72 TRP B O 1
ATOM 2239 N N . LYS B 1 75 ? -12.424 -101.531 -98.951 1.00 26.26 73 LYS B N 1
ATOM 2240 C CA . LYS B 1 75 ? -10.971 -101.512 -99.116 1.00 28.81 73 LYS B CA 1
ATOM 2241 C C . LYS B 1 75 ? -10.582 -101.109 -100.531 1.00 29.80 73 LYS B C 1
ATOM 2242 O O . LYS B 1 75 ? -9.682 -100.292 -100.732 1.00 30.39 73 LYS B O 1
ATOM 2248 N N . ALA B 1 76 ? -11.265 -101.702 -101.504 1.00 30.73 74 ALA B N 1
ATOM 2249 C CA . ALA B 1 76 ? -11.011 -101.431 -102.911 1.00 34.00 74 ALA B CA 1
ATOM 2250 C C . ALA B 1 76 ? -11.159 -99.954 -103.235 1.00 36.99 74 ALA B C 1
ATOM 2251 O O . ALA B 1 76 ? -10.293 -99.372 -103.886 1.00 37.99 74 ALA B O 1
ATOM 2253 N N . LYS B 1 77 ? -12.248 -99.338 -102.789 1.00 40.64 75 LYS B N 1
ATOM 2254 C CA . LYS B 1 77 ? -12.436 -97.928 -103.082 1.00 44.52 75 LYS B CA 1
ATOM 2255 C C . LYS B 1 77 ? -11.468 -97.070 -102.277 1.00 46.00 75 LYS B C 1
ATOM 2256 O O . LYS B 1 77 ? -11.330 -95.877 -102.536 1.00 46.88 75 LYS B O 1
ATOM 2262 N N . GLN B 1 78 ? -10.784 -97.687 -101.315 1.00 47.52 76 GLN B N 1
ATOM 2263 C CA . GLN B 1 78 ? -9.804 -96.978 -100.495 1.00 48.97 76 GLN B CA 1
ATOM 2264 C C . GLN B 1 78 ? -8.482 -96.873 -101.252 1.00 49.25 76 GLN B C 1
ATOM 2265 O O . GLN B 1 78 ? -7.663 -95.998 -100.973 1.00 48.11 76 GLN B O 1
ATOM 2271 N N . THR B 1 79 ? -8.277 -97.778 -102.204 1.00 49.96 77 THR B N 1
ATOM 2272 C CA . THR B 1 79 ? -7.056 -97.781 -103.001 1.00 51.56 77 THR B CA 1
ATOM 2273 C C . THR B 1 79 ? -7.299 -97.036 -104.310 1.00 52.27 77 THR B C 1
ATOM 2274 O O . THR B 1 79 ? -6.406 -96.929 -105.151 1.00 52.84 77 THR B O 1
ATOM 2278 N N . LYS B 1 80 ? -8.515 -96.524 -104.470 1.00 52.79 78 LYS B N 1
ATOM 2279 C CA . LYS B 1 80 ? -8.901 -95.785 -105.669 1.00 53.45 78 LYS B CA 1
ATOM 2280 C C . LYS B 1 80 ? -8.153 -94.458 -105.765 1.00 53.17 78 LYS B C 1
ATOM 2281 O O . LYS B 1 80 ? -7.266 -94.292 -106.606 1.00 52.89 78 LYS B O 1
ATOM 2287 N N . LYS B 1 83 ? -6.138 -91.650 -113.917 1.00 43.80 81 LYS B N 1
ATOM 2288 C CA . LYS B 1 83 ? -6.092 -91.988 -112.500 1.00 43.95 81 LYS B CA 1
ATOM 2289 C C . LYS B 1 83 ? -6.689 -93.369 -112.235 1.00 42.68 81 LYS B C 1
ATOM 2290 O O . LYS B 1 83 ? -6.120 -94.164 -111.490 1.00 42.49 81 LYS B O 1
ATOM 2296 N N . GLU B 1 84 ? -7.832 -93.653 -112.850 1.00 41.31 82 GLU B N 1
ATOM 2297 C CA . GLU B 1 84 ? -8.491 -94.943 -112.673 1.00 39.57 82 GLU B CA 1
ATOM 2298 C C . GLU B 1 84 ? -8.390 -95.808 -113.924 1.00 38.54 82 GLU B C 1
ATOM 2299 O O . GLU B 1 84 ? -9.011 -95.513 -114.944 1.00 35.13 82 GLU B O 1
ATOM 2305 N N . LYS B 1 85 ? -7.608 -96.879 -113.835 1.00 37.39 83 LYS B N 1
ATOM 2306 C CA . LYS B 1 85 ? -7.436 -97.797 -114.953 1.00 38.00 83 LYS B CA 1
ATOM 2307 C C . LYS B 1 85 ? -8.760 -98.505 -115.229 1.00 38.58 83 LYS B C 1
ATOM 2308 O O . LYS B 1 85 ? -9.450 -98.932 -114.301 1.00 38.08 83 LYS B O 1
ATOM 2314 N N . ILE B 1 86 ? -9.114 -98.624 -116.506 1.00 38.26 84 ILE B N 1
ATOM 2315 C CA . ILE B 1 86 ? -10.359 -99.278 -116.895 1.00 39.57 84 ILE B CA 1
ATOM 2316 C C . ILE B 1 86 ? -10.521 -100.620 -116.183 1.00 39.82 84 ILE B C 1
ATOM 2317 O O . ILE B 1 86 ? -11.586 -100.923 -115.643 1.00 39.00 84 ILE B O 1
ATOM 2322 N N . ALA B 1 87 ? -9.459 -101.419 -116.187 1.00 38.19 85 ALA B N 1
ATOM 2323 C CA . ALA B 1 87 ? -9.493 -102.728 -115.545 1.00 38.63 85 ALA B CA 1
ATOM 2324 C C . ALA B 1 87 ? -9.968 -102.623 -114.095 1.00 38.10 85 ALA B C 1
ATOM 2325 O O . ALA B 1 87 ? -10.862 -103.356 -113.669 1.00 38.18 85 ALA B O 1
ATOM 2327 N N . ASP B 1 88 ? -9.366 -101.709 -113.341 1.00 37.52 86 ASP B N 1
ATOM 2328 C CA . ASP B 1 88 ? -9.731 -101.511 -111.944 1.00 37.69 86 ASP B CA 1
ATOM 2329 C C . ASP B 1 88 ? -11.160 -101.007 -111.813 1.00 37.72 86 ASP B C 1
ATOM 2330 O O . ASP B 1 88 ? -11.822 -101.248 -110.801 1.00 38.48 86 ASP B O 1
ATOM 2335 N N . VAL B 1 89 ? -11.629 -100.296 -112.832 1.00 36.42 87 VAL B N 1
ATOM 2336 C CA . VAL B 1 89 ? -12.991 -99.786 -112.828 1.00 36.28 87 VAL B CA 1
ATOM 2337 C C . VAL B 1 89 ? -13.921 -100.991 -112.833 1.00 36.08 87 VAL B C 1
ATOM 2338 O O . VAL B 1 89 ? -14.893 -101.047 -112.078 1.00 37.51 87 VAL B O 1
ATOM 2342 N N . VAL B 1 90 ? -13.609 -101.960 -113.686 1.00 35.32 88 VAL B N 1
ATOM 2343 C CA . VAL B 1 90 ? -14.417 -103.166 -113.797 1.00 36.02 88 VAL B CA 1
ATOM 2344 C C . VAL B 1 90 ? -14.378 -103.962 -112.496 1.00 36.79 88 VAL B C 1
ATOM 2345 O O . VAL B 1 90 ? -15.409 -104.443 -112.019 1.00 37.44 88 VAL B O 1
ATOM 2349 N N . LEU B 1 91 ? -13.189 -104.099 -111.920 1.00 35.86 89 LEU B N 1
ATOM 2350 C CA . LEU B 1 91 ? -13.041 -104.834 -110.670 1.00 36.13 89 LEU B CA 1
ATOM 2351 C C . LEU B 1 91 ? -13.848 -104.175 -109.556 1.00 35.96 89 LEU B C 1
ATOM 2352 O O . LEU B 1 91 ? -14.604 -104.840 -108.847 1.00 35.41 89 LEU B O 1
ATOM 2357 N N . LEU B 1 92 ? -13.683 -102.865 -109.403 1.00 37.21 90 LEU B N 1
ATOM 2358 C CA . LEU B 1 92 ? -14.399 -102.129 -108.368 1.00 37.32 90 LEU B CA 1
ATOM 2359 C C . LEU B 1 92 ? -15.901 -102.334 -108.532 1.00 37.94 90 LEU B C 1
ATOM 2360 O O . LEU B 1 92 ? -16.629 -102.482 -107.551 1.00 38.89 90 LEU B O 1
ATOM 2365 N N . GLN B 1 93 ? -16.356 -102.347 -109.780 1.00 37.16 91 GLN B N 1
ATOM 2366 C CA . GLN B 1 93 ? -17.769 -102.542 -110.082 1.00 36.89 91 GLN B CA 1
ATOM 2367 C C . GLN B 1 93 ? -18.199 -103.941 -109.650 1.00 34.97 91 GLN B C 1
ATOM 2368 O O . GLN B 1 93 ? -19.298 -104.132 -109.126 1.00 33.18 91 GLN B O 1
ATOM 2374 N N . LYS B 1 94 ? -17.326 -104.916 -109.880 1.00 33.36 92 LYS B N 1
ATOM 2375 C CA . LYS B 1 94 ? -17.603 -106.297 -109.504 1.00 32.81 92 LYS B CA 1
ATOM 2376 C C . LYS B 1 94 ? -17.717 -106.422 -107.985 1.00 30.78 92 LYS B C 1
ATOM 2377 O O . LYS B 1 94 ? -18.626 -107.073 -107.473 1.00 29.48 92 LYS B O 1
ATOM 2383 N N . LEU B 1 95 ? -16.787 -105.799 -107.268 1.00 29.17 93 LEU B N 1
ATOM 2384 C CA . LEU B 1 95 ? -16.802 -105.844 -105.811 1.00 27.47 93 LEU B CA 1
ATOM 2385 C C . LEU B 1 95 ? -18.029 -105.110 -105.268 1.00 28.39 93 LEU B C 1
ATOM 2386 O O . LEU B 1 95 ? -18.645 -105.544 -104.289 1.00 27.49 93 LEU B O 1
ATOM 2391 N N . GLN B 1 96 ? -18.390 -104.004 -105.911 1.00 28.48 94 GLN B N 1
ATOM 2392 C CA . GLN B 1 96 ? -19.546 -103.232 -105.476 1.00 30.85 94 GLN B CA 1
ATOM 2393 C C . GLN B 1 96 ? -20.793 -104.098 -105.540 1.00 30.53 94 GLN B C 1
ATOM 2394 O O . GLN B 1 96 ? -21.616 -104.088 -104.620 1.00 31.69 94 GLN B O 1
ATOM 2400 N N . HIS B 1 97 ? -20.922 -104.853 -106.625 1.00 28.97 95 HIS B N 1
ATOM 2401 C CA . HIS B 1 97 ? -22.078 -105.717 -106.814 1.00 29.21 95 HIS B CA 1
ATOM 2402 C C . HIS B 1 97 ? -22.177 -106.789 -105.740 1.00 28.47 95 HIS B C 1
ATOM 2403 O O . HIS B 1 97 ? -23.257 -107.034 -105.202 1.00 28.47 95 HIS B O 1
ATOM 2410 N N . ALA B 1 98 ? -21.054 -107.435 -105.435 1.00 27.07 96 ALA B N 1
ATOM 2411 C CA . ALA B 1 98 ? -21.044 -108.480 -104.417 1.00 25.07 96 ALA B CA 1
ATOM 2412 C C . ALA B 1 98 ? -21.494 -107.889 -103.085 1.00 23.15 96 ALA B C 1
ATOM 2413 O O . ALA B 1 98 ? -22.207 -108.538 -102.316 1.00 22.59 96 ALA B O 1
ATOM 2415 N N . ALA B 1 99 ? -21.085 -106.654 -102.818 1.00 22.29 97 ALA B N 1
ATOM 2416 C CA . ALA B 1 99 ? -21.467 -105.984 -101.581 1.00 23.00 97 ALA B CA 1
ATOM 2417 C C . ALA B 1 99 ? -22.980 -105.764 -101.557 1.00 25.92 97 ALA B C 1
ATOM 2418 O O . ALA B 1 99 ? -23.635 -105.971 -100.535 1.00 23.63 97 ALA B O 1
ATOM 2420 N N . GLN B 1 100 ? -23.532 -105.347 -102.693 1.00 27.69 98 GLN B N 1
ATOM 2421 C CA . GLN B 1 100 ? -24.966 -105.104 -102.796 1.00 28.60 98 GLN B CA 1
ATOM 2422 C C . GLN B 1 100 ? -25.764 -106.382 -102.574 1.00 27.96 98 GLN B C 1
ATOM 2423 O O . GLN B 1 100 ? -26.771 -106.375 -101.865 1.00 28.50 98 GLN B O 1
ATOM 2429 N N . MET B 1 101 ? -25.317 -107.478 -103.176 1.00 27.21 99 MET B N 1
ATOM 2430 C CA . MET B 1 101 ? -26.007 -108.750 -103.010 1.00 29.39 99 MET B CA 1
ATOM 2431 C C . MET B 1 101 ? -25.937 -109.206 -101.554 1.00 29.21 99 MET B C 1
ATOM 2432 O O . MET B 1 101 ? -26.905 -109.740 -101.013 1.00 27.77 99 MET B O 1
ATOM 2437 N N . GLU B 1 102 ? -24.787 -108.991 -100.924 1.00 27.91 100 GLU B N 1
ATOM 2438 C CA . GLU B 1 102 ? -24.601 -109.382 -99.530 1.00 26.95 100 GLU B CA 1
ATOM 2439 C C . GLU B 1 102 ? -25.565 -108.626 -98.614 1.00 26.26 100 GLU B C 1
ATOM 2440 O O . GLU B 1 102 ? -26.176 -109.220 -97.720 1.00 26.95 100 GLU B O 1
ATOM 2446 N N . GLN B 1 103 ? -25.702 -107.321 -98.832 1.00 26.86 101 GLN B N 1
ATOM 2447 C CA . GLN B 1 103 ? -26.617 -106.520 -98.025 1.00 29.16 101 GLN B CA 1
ATOM 2448 C C . GLN B 1 103 ? -28.029 -107.052 -98.236 1.00 29.64 101 GLN B C 1
ATOM 2449 O O . GLN B 1 103 ? -28.828 -107.122 -97.301 1.00 29.33 101 GLN B O 1
ATOM 2455 N N . LYS B 1 104 ? -28.325 -107.432 -99.475 1.00 30.07 102 LYS B N 1
ATOM 2456 C CA . LYS B 1 104 ? -29.633 -107.969 -99.821 1.00 31.74 102 LYS B CA 1
ATOM 2457 C C . LYS B 1 104 ? -29.860 -109.283 -99.091 1.00 30.88 102 LYS B C 1
ATOM 2458 O O . LYS B 1 104 ? -30.925 -109.508 -98.516 1.00 30.93 102 LYS B O 1
ATOM 2464 N N . GLN B 1 105 ? -28.859 -110.155 -99.116 1.00 30.55 103 GLN B N 1
ATOM 2465 C CA . GLN B 1 105 ? -28.975 -111.439 -98.442 1.00 29.34 103 GLN B CA 1
ATOM 2466 C C . GLN B 1 105 ? -29.193 -111.215 -96.944 1.00 28.38 103 GLN B C 1
ATOM 2467 O O . GLN B 1 105 ? -29.959 -111.941 -96.311 1.00 25.16 103 GLN B O 1
ATOM 2473 N N . ASN B 1 106 ? -28.520 -110.210 -96.382 1.00 26.39 104 ASN B N 1
ATOM 2474 C CA . ASN B 1 106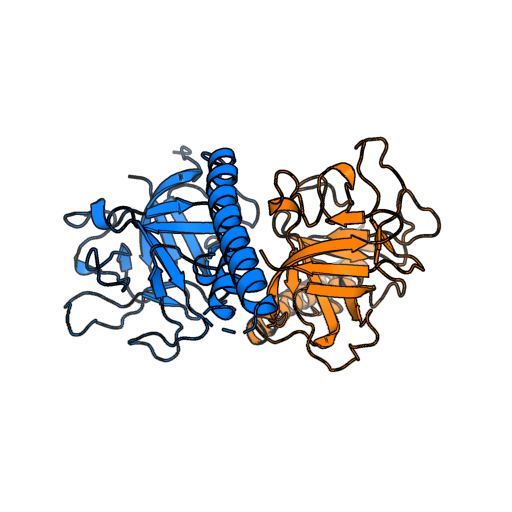 ? -28.669 -109.898 -94.961 1.00 25.68 104 ASN B CA 1
ATOM 2475 C C . ASN B 1 106 ? -30.134 -109.554 -94.652 1.00 27.65 104 ASN B C 1
ATOM 2476 O O . ASN B 1 106 ? -30.706 -110.047 -93.679 1.00 25.72 104 ASN B O 1
ATOM 2481 N N . ASP B 1 107 ? -30.735 -108.707 -95.483 1.00 29.21 105 ASP B N 1
ATOM 2482 C CA . ASP B 1 107 ? -32.129 -108.310 -95.283 1.00 31.44 105 ASP B CA 1
ATOM 2483 C C . ASP B 1 107 ? -33.046 -109.522 -95.277 1.00 31.14 105 ASP B C 1
ATOM 2484 O O . ASP B 1 107 ? -33.969 -109.608 -94.468 1.00 30.62 105 ASP B O 1
ATOM 2489 N N . THR B 1 108 ? -32.776 -110.459 -96.180 1.00 30.77 106 THR B N 1
ATOM 2490 C CA . THR B 1 108 ? -33.564 -111.681 -96.297 1.00 32.85 106 THR B CA 1
ATOM 2491 C C . THR B 1 108 ? -33.366 -112.608 -95.103 1.00 33.24 106 THR B C 1
ATOM 2492 O O . THR B 1 108 ? -34.331 -113.064 -94.483 1.00 31.50 106 THR B O 1
ATOM 2496 N N . GLU B 1 109 ? -32.106 -112.885 -94.788 1.00 32.95 107 GLU B N 1
ATOM 2497 C CA . GLU B 1 109 ? -31.771 -113.776 -93.688 1.00 34.21 107 GLU B CA 1
ATOM 2498 C C . GLU B 1 109 ? -32.190 -113.248 -92.320 1.00 32.38 107 GLU B C 1
ATOM 2499 O O . GLU B 1 109 ? -32.553 -114.030 -91.448 1.00 34.01 107 GLU B O 1
ATOM 2505 N N . ASN B 1 110 ? -32.155 -111.932 -92.130 1.00 30.93 108 ASN B N 1
ATOM 2506 C CA . ASN B 1 110 ? -32.532 -111.358 -90.839 1.00 30.23 108 ASN B CA 1
ATOM 2507 C C . ASN B 1 110 ? -34.025 -111.434 -90.535 1.00 29.58 108 ASN B C 1
ATOM 2508 O O . ASN B 1 110 ? -34.417 -111.579 -89.376 1.00 27.63 108 ASN B O 1
ATOM 2513 N N . LYS B 1 111 ? -34.859 -111.318 -91.563 1.00 26.29 109 LYS B N 1
ATOM 2514 C CA . LYS B 1 111 ? -36.297 -111.395 -91.348 1.00 28.05 109 LYS B CA 1
ATOM 2515 C C . LYS B 1 111 ? -36.653 -112.791 -90.848 1.00 25.93 109 LYS B C 1
ATOM 2516 O O . LYS B 1 111 ? -37.521 -112.955 -89.992 1.00 25.80 109 LYS B O 1
ATOM 2522 N N . LYS B 1 112 ? -35.961 -113.792 -91.383 1.00 25.06 110 LYS B N 1
ATOM 2523 C CA . LYS B 1 112 ? -36.191 -115.179 -91.004 1.00 26.13 110 LYS B CA 1
ATOM 2524 C C . LYS B 1 112 ? -36.022 -115.449 -89.512 1.00 24.20 110 LYS B C 1
ATOM 2525 O O . LYS B 1 112 ? -36.703 -116.315 -88.968 1.00 24.26 110 LYS B O 1
ATOM 2531 N N . VAL B 1 113 ? -35.124 -114.722 -88.847 1.00 21.61 111 VAL B N 1
ATOM 2532 C CA . VAL B 1 113 ? -34.918 -114.953 -87.419 1.00 19.19 111 VAL B CA 1
ATOM 2533 C C . VAL B 1 113 ? -35.545 -113.908 -86.498 1.00 19.35 111 VAL B C 1
ATOM 2534 O O . VAL B 1 113 ? -35.359 -113.956 -85.280 1.00 17.33 111 VAL B O 1
ATOM 2538 N N . HIS B 1 114 ? -36.294 -112.972 -87.073 1.00 17.21 112 HIS B N 1
ATOM 2539 C CA . HIS B 1 114 ? -36.955 -111.950 -86.269 1.00 17.80 112 HIS B CA 1
ATOM 2540 C C . HIS B 1 114 ? -37.766 -112.670 -85.188 1.00 19.46 112 HIS B C 1
ATOM 2541 O O . HIS B 1 114 ? -38.515 -113.607 -85.486 1.00 17.11 112 HIS B O 1
ATOM 2548 N N . GLY B 1 115 ? -37.594 -112.258 -83.935 1.00 17.74 113 GLY B N 1
ATOM 2549 C CA . GLY B 1 115 ? -38.332 -112.880 -82.851 1.00 19.44 113 GLY B CA 1
ATOM 2550 C C . GLY B 1 115 ? -37.670 -114.082 -82.192 1.00 20.05 113 GLY B C 1
ATOM 2551 O O . GLY B 1 115 ? -38.167 -114.577 -81.176 1.00 19.48 113 GLY B O 1
ATOM 2552 N N . ASP B 1 116 ? -36.565 -114.567 -82.752 1.00 19.38 114 ASP B N 1
ATOM 2553 C CA . ASP B 1 116 ? -35.879 -115.711 -82.156 1.00 20.29 114 ASP B CA 1
ATOM 2554 C C . ASP B 1 116 ? -35.268 -115.308 -80.815 1.00 20.28 114 ASP B C 1
ATOM 2555 O O . ASP B 1 116 ? -34.818 -114.176 -80.648 1.00 18.81 114 ASP B O 1
ATOM 2560 N N . VAL B 1 117 ? -35.257 -116.235 -79.864 1.00 19.51 115 VAL B N 1
ATOM 2561 C CA . VAL B 1 117 ? -34.703 -115.954 -78.546 1.00 20.20 115 VAL B CA 1
ATOM 2562 C C . VAL B 1 117 ? -33.193 -115.763 -78.634 1.00 19.81 115 VAL B C 1
ATOM 2563 O O . VAL B 1 117 ? -32.524 -116.406 -79.438 1.00 18.15 115 VAL B O 1
ATOM 2567 N N . VAL B 1 118 ? -32.663 -114.851 -77.824 1.00 17.34 116 VAL B N 1
ATOM 2568 C CA . VAL B 1 118 ? -31.230 -114.595 -77.807 1.00 17.32 116 VAL B CA 1
ATOM 2569 C C . VAL B 1 118 ? -30.614 -115.432 -76.697 1.00 17.81 116 VAL B C 1
ATOM 2570 O O . VAL B 1 118 ? -31.061 -115.376 -75.555 1.00 17.46 116 VAL B O 1
ATOM 2574 N N . LYS B 1 119 ? -29.595 -116.216 -77.031 1.00 17.33 117 LYS B N 1
ATOM 2575 C CA . LYS B 1 119 ? -28.944 -117.062 -76.036 1.00 18.40 117 LYS B CA 1
ATOM 2576 C C . LYS B 1 119 ? -27.556 -116.556 -75.672 1.00 18.17 117 LYS B C 1
ATOM 2577 O O . LYS B 1 119 ? -26.857 -115.962 -76.497 1.00 17.56 117 LYS B O 1
ATOM 2583 N N . TYR B 1 120 ? -27.155 -116.783 -74.429 1.00 17.35 118 TYR B N 1
ATOM 2584 C CA . TYR B 1 120 ? -25.839 -116.339 -73.999 1.00 17.33 118 TYR B CA 1
ATOM 2585 C C . TYR B 1 120 ? -24.766 -116.990 -74.852 1.00 18.34 118 TYR B C 1
ATOM 2586 O O . TYR B 1 120 ? -24.849 -118.176 -75.175 1.00 19.35 118 TYR B O 1
ATOM 2595 N N . GLY B 1 121 ? -23.768 -116.203 -75.233 1.00 17.97 119 GLY B N 1
ATOM 2596 C CA . GLY B 1 121 ? -22.695 -116.726 -76.056 1.00 18.35 119 GLY B CA 1
ATOM 2597 C C . GLY B 1 121 ? -22.932 -116.478 -77.533 1.00 18.88 119 GLY B C 1
ATOM 2598 O O . GLY B 1 121 ? -22.029 -116.669 -78.346 1.00 18.43 119 GLY B O 1
ATOM 2599 N N . SER B 1 122 ? -24.140 -116.046 -77.891 1.00 17.37 120 SER B N 1
ATOM 2600 C CA . SER B 1 122 ? -24.443 -115.781 -79.293 1.00 17.30 120 SER B CA 1
ATOM 2601 C C . SER B 1 122 ? -23.977 -114.384 -79.686 1.00 17.55 120 SER B C 1
ATOM 2602 O O . SER B 1 122 ? -23.638 -113.563 -78.831 1.00 17.48 120 SER B O 1
ATOM 2605 N N . VAL B 1 123 ? -23.956 -114.127 -80.988 1.00 15.48 121 VAL B N 1
ATOM 2606 C CA . VAL B 1 123 ? -23.538 -112.837 -81.501 1.00 15.27 121 VAL B CA 1
ATOM 2607 C C . VAL B 1 123 ? -24.743 -111.996 -81.904 1.00 15.27 121 VAL B C 1
ATOM 2608 O O . VAL B 1 123 ? -25.675 -112.495 -82.533 1.00 13.99 121 VAL B O 1
ATOM 2612 N N . ILE B 1 124 ? -24.727 -110.724 -81.522 1.00 12.91 122 ILE B N 1
ATOM 2613 C CA . ILE B 1 124 ? -25.804 -109.806 -81.877 1.00 12.99 122 ILE B CA 1
ATOM 2614 C C . ILE B 1 124 ? -25.202 -108.479 -82.306 1.00 13.66 122 ILE B C 1
ATOM 2615 O O . ILE B 1 124 ? -23.991 -108.284 -82.223 1.00 13.35 122 ILE B O 1
ATOM 2620 N N . GLN B 1 125 ? -26.054 -107.579 -82.787 1.00 11.40 123 GLN B N 1
ATOM 2621 C CA . GLN B 1 125 ? -25.623 -106.233 -83.135 1.00 12.68 123 GLN B CA 1
ATOM 2622 C C . GLN B 1 125 ? -26.666 -105.346 -82.467 1.00 12.83 123 GLN B C 1
ATOM 2623 O O . GLN B 1 125 ? -27.807 -105.772 -82.271 1.00 13.53 123 GLN B O 1
ATOM 2629 N N . LEU B 1 126 ? -26.271 -104.136 -82.083 1.00 10.99 124 LEU B N 1
ATOM 2630 C CA . LEU B 1 126 ? -27.181 -103.213 -81.419 1.00 12.50 124 LEU B CA 1
ATOM 2631 C C . LEU B 1 126 ? -27.358 -101.977 -82.288 1.00 12.67 124 LEU B C 1
ATOM 2632 O O . LEU B 1 126 ? -26.406 -101.234 -82.529 1.00 14.24 124 LEU B O 1
ATOM 2637 N N . LEU B 1 127 ? -28.580 -101.788 -82.772 1.00 13.38 125 LEU B N 1
ATOM 2638 C CA . LEU B 1 127 ? -28.916 -100.666 -83.639 1.00 13.83 125 LEU B CA 1
ATOM 2639 C C . LEU B 1 127 ? -29.561 -99.539 -82.850 1.00 14.04 125 LEU B C 1
ATOM 2640 O O . LEU B 1 127 ? -30.654 -99.708 -82.311 1.00 15.46 125 LEU B O 1
ATOM 2645 N N . HIS B 1 128 ? -28.884 -98.399 -82.773 1.00 15.30 126 HIS B N 1
ATOM 2646 C CA . HIS B 1 128 ? -29.438 -97.245 -82.070 1.00 16.09 126 HIS B CA 1
ATOM 2647 C C . HIS B 1 128 ? -30.649 -96.846 -82.911 1.00 16.44 126 HIS B C 1
ATOM 2648 O O . HIS B 1 128 ? -30.516 -96.514 -84.088 1.00 16.43 126 HIS B O 1
ATOM 2655 N N . MET B 1 129 ? -31.827 -96.872 -82.307 1.00 18.14 127 MET B N 1
ATOM 2656 C CA . MET B 1 129 ? -33.047 -96.583 -83.040 1.00 21.70 127 MET B CA 1
ATOM 2657 C C . MET B 1 129 ? -33.191 -95.198 -83.671 1.00 21.79 127 MET B C 1
ATOM 2658 O O . MET B 1 129 ? -33.501 -95.090 -84.853 1.00 22.71 127 MET B O 1
ATOM 2663 N N . LYS B 1 130 ? -32.960 -94.141 -82.901 1.00 22.69 128 LYS B N 1
ATOM 2664 C CA . LYS B 1 130 ? -33.113 -92.790 -83.431 1.00 23.19 128 LYS B CA 1
ATOM 2665 C C . LYS B 1 130 ? -32.192 -92.479 -84.613 1.00 23.07 128 LYS B C 1
ATOM 2666 O O . LYS B 1 130 ? -32.648 -91.950 -85.628 1.00 22.28 128 LYS B O 1
ATOM 2672 N N . SER B 1 131 ? -30.909 -92.816 -84.484 1.00 20.22 129 SER B N 1
ATOM 2673 C CA . SER B 1 131 ? -29.919 -92.548 -85.534 1.00 19.59 129 SER B CA 1
ATOM 2674 C C . SER B 1 131 ? -29.823 -93.615 -86.618 1.00 19.83 129 SER B C 1
ATOM 2675 O O . SER B 1 131 ? -29.266 -93.373 -87.698 1.00 19.65 129 SER B O 1
ATOM 2678 N N . ASN B 1 132 ? -30.350 -94.797 -86.324 1.00 17.34 130 ASN B N 1
ATOM 2679 C CA . ASN B 1 132 ? -30.312 -95.910 -87.259 1.00 17.69 130 ASN B CA 1
ATOM 2680 C C . ASN B 1 132 ? -28.865 -96.295 -87.557 1.00 16.80 130 ASN B C 1
ATOM 2681 O O . ASN B 1 132 ? -28.488 -96.509 -88.708 1.00 17.33 130 ASN B O 1
ATOM 2686 N N . LYS B 1 133 ? -28.059 -96.382 -86.504 1.00 13.80 131 LYS B N 1
ATOM 2687 C CA . LYS B 1 133 ? -26.654 -96.738 -86.641 1.00 14.86 131 LYS B CA 1
ATOM 2688 C C . LYS B 1 133 ? -26.285 -97.835 -85.649 1.00 14.04 131 LYS B C 1
ATOM 2689 O O . LYS B 1 133 ? -26.784 -97.872 -84.524 1.00 13.56 131 LYS B O 1
ATOM 2695 N N . TYR B 1 134 ? -25.407 -98.729 -86.079 1.00 13.62 132 TYR B N 1
ATOM 2696 C CA . TYR B 1 134 ? -24.958 -99.828 -85.233 1.00 15.18 132 TYR B CA 1
ATOM 2697 C C . TYR B 1 134 ? -23.803 -99.425 -84.343 1.00 15.20 132 TYR B C 1
ATOM 2698 O O . TYR B 1 134 ? -22.923 -98.672 -84.755 1.00 15.94 132 TYR B O 1
ATOM 2707 N N . LEU B 1 135 ? -23.818 -99.935 -83.118 1.00 16.28 133 LEU B N 1
ATOM 2708 C CA . LEU B 1 135 ? -22.746 -99.692 -82.173 1.00 16.70 133 LEU B CA 1
ATOM 2709 C C . LEU B 1 135 ? -21.614 -100.482 -82.821 1.00 18.21 133 LEU B C 1
ATOM 2710 O O . LEU B 1 135 ? -21.801 -101.638 -83.205 1.00 18.15 133 LEU B O 1
ATOM 2715 N N . THR B 1 136 ? -20.448 -99.868 -82.962 1.00 17.62 134 THR B N 1
ATOM 2716 C CA . THR B 1 136 ? -19.341 -100.545 -83.623 1.00 17.81 134 THR B CA 1
ATOM 2717 C C . THR B 1 136 ? -18.006 -100.267 -82.942 1.00 19.15 134 THR B C 1
ATOM 2718 O O . THR B 1 136 ? -17.700 -99.123 -82.610 1.00 16.11 134 THR B O 1
ATOM 2722 N N . VAL B 1 137 ? -17.215 -101.320 -82.747 1.00 17.86 135 VAL B N 1
ATOM 2723 C CA . VAL B 1 137 ? -15.909 -101.191 -82.110 1.00 18.66 135 VAL B CA 1
ATOM 2724 C C . VAL B 1 137 ? -14.798 -101.432 -83.131 1.00 19.63 135 VAL B C 1
ATOM 2725 O O . VAL B 1 137 ? -14.697 -102.520 -83.694 1.00 20.17 135 VAL B O 1
ATOM 2729 N N . ASN B 1 138 ? -13.968 -100.420 -83.366 1.00 18.72 136 ASN B N 1
ATOM 2730 C CA . ASN B 1 138 ? -12.863 -100.535 -84.321 1.00 19.42 136 ASN B CA 1
ATOM 2731 C C . ASN B 1 138 ? -11.594 -100.899 -83.552 1.00 19.36 136 ASN B C 1
ATOM 2732 O O . ASN B 1 138 ? -11.026 -100.060 -82.851 1.00 19.88 136 ASN B O 1
ATOM 2737 N N . LYS B 1 139 ? -11.141 -102.143 -83.675 1.00 18.99 137 LYS B N 1
ATOM 2738 C CA . LYS B 1 139 ? -9.954 -102.556 -82.937 1.00 22.51 137 LYS B CA 1
ATOM 2739 C C . LYS B 1 139 ? -8.670 -101.824 -83.326 1.00 22.32 137 LYS B C 1
ATOM 2740 O O . LYS B 1 139 ? -7.739 -101.756 -82.535 1.00 20.87 137 LYS B O 1
ATOM 2746 N N . ARG B 1 140 ? -8.626 -101.263 -84.529 1.00 23.19 138 ARG B N 1
ATOM 2747 C CA . ARG B 1 140 ? -7.422 -100.570 -84.992 1.00 26.66 138 ARG B CA 1
ATOM 2748 C C . ARG B 1 140 ? -7.377 -99.073 -84.699 1.00 25.92 138 ARG B C 1
ATOM 2749 O O . ARG B 1 140 ? -6.492 -98.370 -85.188 1.00 24.82 138 ARG B O 1
ATOM 2757 N N . LEU B 1 141 ? -8.322 -98.581 -83.907 1.00 23.33 139 LEU B N 1
ATOM 2758 C CA . LEU B 1 141 ? -8.347 -97.161 -83.577 1.00 22.89 139 LEU B CA 1
ATOM 2759 C C . LEU B 1 141 ? -8.491 -96.913 -82.092 1.00 21.03 139 LEU B C 1
ATOM 2760 O O . LEU B 1 141 ? -9.394 -97.439 -81.454 1.00 19.99 139 LEU B O 1
ATOM 2765 N N . PRO B 1 142 ? -7.591 -96.109 -81.514 1.00 21.52 140 PRO B N 1
ATOM 2766 C CA . PRO B 1 142 ? -7.692 -95.826 -80.080 1.00 20.50 140 PRO B CA 1
ATOM 2767 C C . PRO B 1 142 ? -8.938 -94.984 -79.815 1.00 20.12 140 PRO B C 1
ATOM 2768 O O . PRO B 1 142 ? -9.393 -94.258 -80.695 1.00 18.81 140 PRO B O 1
ATOM 2772 N N . ALA B 1 143 ? -9.509 -95.099 -78.619 1.00 19.55 141 ALA B N 1
ATOM 2773 C CA . ALA B 1 143 ? -10.681 -94.301 -78.292 1.00 18.97 141 ALA B CA 1
ATOM 2774 C C . ALA B 1 143 ? -10.211 -92.852 -78.303 1.00 20.52 141 ALA B C 1
ATOM 2775 O O . ALA B 1 143 ? -9.020 -92.579 -78.123 1.00 18.99 141 ALA B O 1
ATOM 2777 N N . LEU B 1 144 ? -11.138 -91.928 -78.519 1.00 20.70 142 LEU B N 1
ATOM 2778 C CA . LEU B 1 144 ? -10.792 -90.512 -78.564 1.00 20.52 142 LEU B CA 1
ATOM 2779 C C . LEU B 1 144 ? -10.245 -89.978 -77.235 1.00 21.25 142 LEU B C 1
ATOM 2780 O O . LEU B 1 144 ? -9.305 -89.184 -77.230 1.00 21.24 142 LEU B O 1
ATOM 2785 N N . LEU B 1 145 ? -10.816 -90.419 -76.116 1.00 20.28 143 LEU B N 1
ATOM 2786 C CA . LEU B 1 145 ? -10.373 -89.942 -74.805 1.00 22.30 143 LEU B CA 1
ATOM 2787 C C . LEU B 1 145 ? -9.503 -90.914 -73.994 1.00 23.29 143 LEU B C 1
ATOM 2788 O O . LEU B 1 145 ? -8.431 -90.533 -73.518 1.00 23.87 143 LEU B O 1
ATOM 2793 N N . GLU B 1 146 ? -9.955 -92.153 -73.817 1.00 23.02 144 GLU B N 1
ATOM 2794 C CA . GLU B 1 146 ? -9.170 -93.129 -73.060 1.00 24.83 144 GLU B CA 1
ATOM 2795 C C . GLU B 1 146 ? -8.172 -93.821 -73.984 1.00 26.02 144 GLU B C 1
ATOM 2796 O O . GLU B 1 146 ? -8.485 -94.815 -74.638 1.00 26.54 144 GLU B O 1
ATOM 2802 N N . LYS B 1 147 ? -6.965 -93.269 -74.019 1.00 28.33 145 LYS B N 1
ATOM 2803 C CA . LYS B 1 147 ? -5.861 -93.748 -74.851 1.00 31.70 145 LYS B CA 1
ATOM 2804 C C . LYS B 1 147 ? -5.701 -95.256 -75.071 1.00 31.23 145 LYS B C 1
ATOM 2805 O O . LYS B 1 147 ? -5.666 -95.717 -76.212 1.00 33.25 145 LYS B O 1
ATOM 2811 N N . ASN B 1 148 ? -5.588 -96.016 -73.988 1.00 29.63 146 ASN B N 1
ATOM 2812 C CA . ASN B 1 148 ? -5.391 -97.462 -74.084 1.00 30.75 146 ASN B CA 1
ATOM 2813 C C . ASN B 1 148 ? -6.612 -98.262 -74.526 1.00 28.47 146 ASN B C 1
ATOM 2814 O O . ASN B 1 148 ? -6.528 -99.474 -74.723 1.00 27.21 146 ASN B O 1
ATOM 2819 N N . ALA B 1 149 ? -7.742 -97.588 -74.690 1.00 25.71 147 ALA B N 1
ATOM 2820 C CA . ALA B 1 149 ? -8.966 -98.265 -75.101 1.00 21.67 147 ALA B CA 1
ATOM 2821 C C . ALA B 1 149 ? -9.170 -98.224 -76.609 1.00 19.55 147 ALA B C 1
ATOM 2822 O O . ALA B 1 149 ? -8.515 -97.459 -77.319 1.00 17.25 147 ALA B O 1
ATOM 2824 N N . MET B 1 150 ? -10.084 -99.060 -77.090 1.00 17.74 148 MET B N 1
ATOM 2825 C CA . MET B 1 150 ? -10.397 -99.121 -78.510 1.00 14.89 148 MET B CA 1
ATOM 2826 C C . MET B 1 150 ? -11.668 -98.313 -78.729 1.00 16.26 148 MET B C 1
ATOM 2827 O O . MET B 1 150 ? -12.542 -98.275 -77.858 1.00 14.72 148 MET B O 1
ATOM 2832 N N . ARG B 1 151 ? -11.769 -97.675 -79.891 1.00 14.25 149 ARG B N 1
ATOM 2833 C CA . ARG B 1 151 ? -12.898 -96.801 -80.194 1.00 16.05 149 ARG B CA 1
ATOM 2834 C C . ARG B 1 151 ? -14.257 -97.414 -80.511 1.00 16.42 149 ARG B C 1
ATOM 2835 O O . ARG B 1 151 ? -14.389 -98.274 -81.386 1.00 17.26 149 ARG B O 1
ATOM 2843 N N . VAL B 1 152 ? -15.271 -96.935 -79.799 1.00 16.77 150 VAL B N 1
ATOM 2844 C CA . VAL B 1 152 ? -16.644 -97.371 -80.017 1.00 15.60 150 VAL B CA 1
ATOM 2845 C C . VAL B 1 152 ? -17.321 -96.223 -80.752 1.00 16.66 150 VAL B C 1
ATOM 2846 O O . VAL B 1 152 ? -17.224 -95.071 -80.323 1.00 16.28 150 VAL B O 1
ATOM 2850 N N . THR B 1 153 ? -17.992 -96.528 -81.857 1.00 15.77 151 THR B N 1
ATOM 2851 C CA . THR B 1 153 ? -18.683 -95.494 -82.634 1.00 19.00 151 THR B CA 1
ATOM 2852 C C . THR B 1 153 ? -20.003 -96.004 -83.187 1.00 18.97 151 THR B C 1
ATOM 2853 O O . THR B 1 153 ? -20.282 -97.203 -83.154 1.00 18.97 151 THR B O 1
ATOM 2857 N N . LEU B 1 154 ? -20.813 -95.079 -83.689 1.00 19.71 152 LEU B N 1
ATOM 2858 C CA . LEU B 1 154 ? -22.087 -95.419 -84.301 1.00 19.37 152 LEU B CA 1
ATOM 2859 C C . LEU B 1 154 ? -21.798 -95.425 -85.794 1.00 19.35 152 LEU B C 1
ATOM 2860 O O . LEU B 1 154 ? -21.185 -94.495 -86.314 1.00 19.47 152 LEU B O 1
ATOM 2865 N N . ASP B 1 155 ? -22.220 -96.481 -86.478 1.00 18.28 153 ASP B N 1
ATOM 2866 C CA . ASP B 1 155 ? -21.980 -96.603 -87.910 1.00 21.10 153 ASP B CA 1
ATOM 2867 C C . ASP B 1 155 ? -23.260 -97.071 -88.598 1.00 20.23 153 ASP B C 1
ATOM 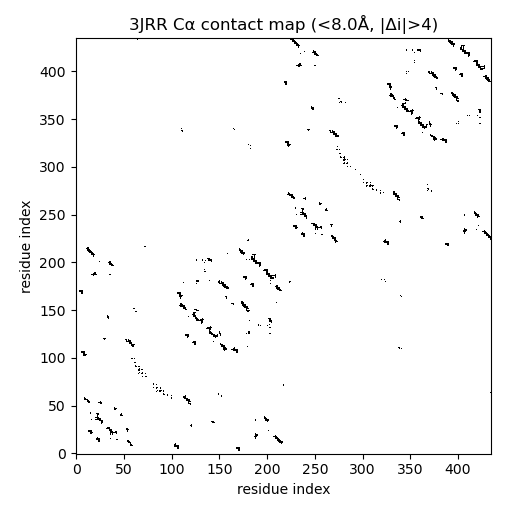2868 O O . ASP B 1 155 ? -23.846 -98.077 -88.209 1.00 16.98 153 ASP B O 1
ATOM 2873 N N . ALA B 1 156 ? -23.685 -96.331 -89.619 1.00 20.92 154 ALA B N 1
ATOM 2874 C CA . ALA B 1 156 ? -24.910 -96.643 -90.347 1.00 22.21 154 ALA B CA 1
ATOM 2875 C C . ALA B 1 156 ? -24.979 -98.063 -90.912 1.00 22.19 154 ALA B C 1
ATOM 2876 O O . ALA B 1 156 ? -25.932 -98.792 -90.652 1.00 23.24 154 ALA B O 1
ATOM 2878 N N . THR B 1 157 ? -23.974 -98.458 -91.680 1.00 21.02 155 THR B N 1
ATOM 2879 C CA . THR B 1 157 ? -23.979 -99.792 -92.276 1.00 22.05 155 THR B CA 1
ATOM 2880 C C . THR B 1 157 ? -23.482 -100.863 -91.316 1.00 19.93 155 THR B C 1
ATOM 2881 O O . THR B 1 157 ? -23.870 -102.027 -91.415 1.00 19.32 155 THR B O 1
ATOM 2885 N N . GLY B 1 158 ? -22.624 -100.457 -90.388 1.00 18.72 156 GLY B N 1
ATOM 2886 C CA . GLY B 1 158 ? -22.043 -101.397 -89.451 1.00 16.74 156 GLY B CA 1
ATOM 2887 C C . GLY B 1 158 ? -20.976 -102.187 -90.187 1.00 16.31 156 GLY B C 1
ATOM 2888 O O . GLY B 1 158 ? -20.791 -102.011 -91.385 1.00 15.58 156 GLY B O 1
ATOM 2889 N N . ASN B 1 159 ? -20.248 -103.036 -89.474 1.00 15.46 157 ASN B N 1
ATOM 2890 C CA . ASN B 1 159 ? -19.228 -103.874 -90.097 1.00 17.27 157 ASN B CA 1
ATOM 2891 C C . ASN B 1 159 ? -18.878 -104.969 -89.102 1.00 15.30 157 ASN B C 1
ATOM 2892 O O . ASN B 1 159 ? -19.576 -105.127 -88.106 1.00 13.03 157 ASN B O 1
ATOM 2897 N N . GLU B 1 160 ? -17.832 -105.740 -89.364 1.00 15.40 158 GLU B N 1
ATOM 2898 C CA . GLU B 1 160 ? -17.476 -106.816 -88.442 1.00 15.97 158 GLU B CA 1
ATOM 2899 C C . GLU B 1 160 ? -17.282 -106.302 -87.013 1.00 14.42 158 GLU B C 1
ATOM 2900 O O . GLU B 1 160 ? -17.425 -107.055 -86.046 1.00 15.06 158 GLU B O 1
ATOM 2906 N N . GLY B 1 161 ? -16.952 -105.020 -86.881 1.00 12.63 159 GLY B N 1
ATOM 2907 C CA . GLY B 1 161 ? -16.759 -104.442 -85.559 1.00 11.53 159 GLY B CA 1
ATOM 2908 C C . GLY B 1 161 ? -18.067 -104.269 -84.802 1.00 11.83 159 GLY B C 1
ATOM 2909 O O . GLY B 1 161 ? -18.070 -103.960 -83.611 1.00 11.77 159 GLY B O 1
ATOM 2910 N N . SER B 1 162 ? -19.185 -104.467 -85.494 1.00 12.13 160 SER B N 1
ATOM 2911 C CA . SER B 1 162 ? -20.503 -104.334 -84.880 1.00 11.33 160 SER B CA 1
ATOM 2912 C C . SER B 1 162 ? -20.941 -105.614 -84.171 1.00 11.46 160 SER B C 1
ATOM 2913 O O . SER B 1 162 ? -21.904 -105.603 -83.397 1.00 12.59 160 SER B O 1
ATOM 2916 N N . TRP B 1 163 ? -20.254 -106.718 -84.447 1.00 12.61 161 TRP B N 1
ATOM 2917 C CA . TRP B 1 163 ? -20.605 -107.996 -83.823 1.00 12.58 161 TRP B CA 1
ATOM 2918 C C . TRP B 1 163 ? -20.238 -108.006 -82.342 1.00 12.22 161 TRP B C 1
ATOM 2919 O O . TRP B 1 163 ? -19.099 -107.718 -81.987 1.00 14.12 161 TRP B O 1
ATOM 2930 N N . LEU B 1 164 ? -21.197 -108.365 -81.491 1.00 11.99 162 LEU B N 1
ATOM 2931 C CA . LEU B 1 164 ? -20.978 -108.417 -80.048 1.00 13.54 162 LEU B CA 1
ATOM 2932 C C . LEU B 1 164 ? -21.423 -109.755 -79.454 1.00 14.06 162 LEU B C 1
ATOM 2933 O O . LEU B 1 164 ? -22.527 -110.226 -79.730 1.00 15.47 162 LEU B O 1
ATOM 2938 N N . PHE B 1 165 ? -20.567 -110.373 -78.648 1.00 13.89 163 PHE B N 1
ATOM 2939 C CA . PHE B 1 165 ? -20.952 -111.609 -77.980 1.00 12.87 163 PHE B CA 1
ATOM 2940 C C . PHE B 1 165 ? -21.726 -111.108 -76.766 1.00 13.07 163 PHE B C 1
ATOM 2941 O O . PHE B 1 165 ? -21.293 -110.156 -76.103 1.00 13.15 163 PHE B O 1
ATOM 2949 N N . ILE B 1 166 ? -22.863 -111.720 -76.472 1.00 11.17 164 ILE B N 1
ATOM 2950 C CA . ILE B 1 166 ? -23.609 -111.328 -75.288 1.00 13.45 164 ILE B CA 1
ATOM 2951 C C . ILE B 1 166 ? -23.267 -112.466 -74.334 1.00 15.09 164 ILE B C 1
ATOM 2952 O O . ILE B 1 166 ? -23.713 -113.601 -74.500 1.00 16.77 164 ILE B O 1
ATOM 2957 N N . GLN B 1 167 ? -22.429 -112.150 -73.355 1.00 15.49 165 GLN B N 1
ATOM 2958 C CA . GLN B 1 167 ? -21.928 -113.146 -72.416 1.00 17.20 165 GLN B CA 1
ATOM 2959 C C . GLN B 1 167 ? -22.473 -113.041 -70.993 1.00 18.04 165 GLN B C 1
ATOM 2960 O O . GLN B 1 167 ? -22.859 -111.967 -70.533 1.00 13.91 165 GLN B O 1
ATOM 2966 N N . PRO B 1 168 ? -22.498 -114.173 -70.271 1.00 18.92 166 PRO B N 1
ATOM 2967 C CA . PRO B 1 168 ? -23.002 -114.203 -68.899 1.00 20.44 166 PRO B CA 1
ATOM 2968 C C . PRO B 1 168 ? -22.183 -113.391 -67.905 1.00 20.81 166 PRO B C 1
ATOM 2969 O O . PRO B 1 168 ? -20.952 -113.345 -67.980 1.00 20.68 166 PRO B O 1
ATOM 2973 N N . PHE B 1 169 ? -22.884 -112.733 -66.987 1.00 21.49 167 PHE B N 1
ATOM 2974 C CA . PHE B 1 169 ? -22.241 -111.940 -65.948 1.00 22.31 167 PHE B CA 1
ATOM 2975 C C . PHE B 1 169 ? -22.506 -112.639 -64.617 1.00 24.37 167 PHE B C 1
ATOM 2976 O O . PHE B 1 169 ? -21.589 -112.857 -63.828 1.00 26.33 167 PHE B O 1
ATOM 2984 N N . TRP B 1 170 ? -23.764 -112.988 -64.369 1.00 27.28 168 TRP B N 1
ATOM 2985 C CA . TRP B 1 170 ? -24.118 -113.679 -63.132 1.00 30.74 168 TRP B CA 1
ATOM 2986 C C . TRP B 1 170 ? -23.761 -115.157 -63.228 1.00 32.75 168 TRP B C 1
ATOM 2987 O O . TRP B 1 170 ? -23.873 -115.761 -64.296 1.00 33.33 168 TRP B O 1
ATOM 2998 N N . LYS B 1 171 ? -23.329 -115.733 -62.109 1.00 34.71 169 LYS B N 1
ATOM 2999 C CA . LYS B 1 171 ? -22.948 -117.143 -62.063 1.00 36.63 169 LYS B CA 1
ATOM 3000 C C . LYS B 1 171 ? -24.106 -117.995 -62.565 1.00 35.50 169 LYS B C 1
ATOM 3001 O O . LYS B 1 171 ? -23.913 -119.039 -63.190 1.00 35.53 169 LYS B O 1
ATOM 3007 N N . LEU B 1 172 ? -25.310 -117.524 -62.270 1.00 35.66 170 LEU B N 1
ATOM 3008 C CA . LEU B 1 172 ? -26.553 -118.189 -62.638 1.00 36.91 170 LEU B CA 1
ATOM 3009 C C . LEU B 1 172 ? -26.706 -118.484 -64.130 1.00 35.57 170 LEU B C 1
ATOM 3010 O O . LEU B 1 172 ? -27.364 -119.456 -64.508 1.00 35.74 170 LEU B O 1
ATOM 3015 N N . ARG B 1 173 ? -26.105 -117.650 -64.974 1.00 32.45 171 ARG B N 1
ATOM 3016 C CA . ARG B 1 173 ? -26.209 -117.830 -66.420 1.00 29.12 171 ARG B CA 1
ATOM 3017 C C . ARG B 1 173 ? -24.988 -118.518 -67.014 1.00 27.96 171 ARG B C 1
ATOM 3018 O O . ARG B 1 173 ? -23.878 -118.382 -66.503 1.00 26.88 171 ARG B O 1
ATOM 3026 N N . SER B 1 174 ? -25.207 -119.246 -68.105 1.00 27.56 172 SER B N 1
ATOM 3027 C CA . SER B 1 174 ? -24.139 -119.951 -68.806 1.00 28.38 172 SER B CA 1
ATOM 3028 C C . SER B 1 174 ? -24.397 -119.904 -70.308 1.00 27.36 172 SER B C 1
ATOM 3029 O O . SER B 1 174 ? -25.537 -119.718 -70.747 1.00 24.60 172 SER B O 1
ATOM 3032 N N . ASN B 1 175 ? -23.341 -120.067 -71.100 1.00 27.23 173 ASN B N 1
ATOM 3033 C CA . ASN B 1 175 ? -23.504 -120.046 -72.544 1.00 28.35 173 ASN B CA 1
ATOM 3034 C C . ASN B 1 175 ? -24.543 -121.096 -72.888 1.00 27.62 173 ASN B C 1
ATOM 3035 O O . ASN B 1 175 ? -24.549 -122.187 -72.314 1.00 27.16 173 ASN B O 1
ATOM 3040 N N . GLY B 1 176 ? -25.440 -120.760 -73.807 1.00 26.21 174 GLY B N 1
ATOM 3041 C CA . GLY B 1 176 ? -26.471 -121.704 -74.186 1.00 24.22 174 GLY B CA 1
ATOM 3042 C C . GLY B 1 176 ? -27.812 -121.387 -73.553 1.00 22.31 174 GLY B C 1
ATOM 3043 O O . GLY B 1 176 ? -28.838 -121.753 -74.108 1.00 21.25 174 GLY B O 1
ATOM 3044 N N . ASP B 1 177 ? -27.816 -120.728 -72.394 1.00 22.31 175 ASP B N 1
ATOM 3045 C CA . ASP B 1 177 ? -29.078 -120.367 -71.738 1.00 22.02 175 ASP B CA 1
ATOM 3046 C C . ASP B 1 177 ? -29.667 -119.148 -72.432 1.00 21.12 175 ASP B C 1
ATOM 3047 O O . ASP B 1 177 ? -28.933 -118.340 -73.003 1.00 18.30 175 ASP B O 1
ATOM 3052 N N . ASN B 1 178 ? -30.986 -119.002 -72.355 1.00 19.71 176 ASN B N 1
ATOM 3053 C CA . ASN B 1 178 ? -31.641 -117.848 -72.957 1.00 20.15 176 ASN B CA 1
ATOM 3054 C C . ASN B 1 178 ? -31.334 -116.631 -72.099 1.00 19.48 176 ASN B C 1
ATOM 3055 O O . ASN B 1 178 ? -31.252 -116.724 -70.872 1.00 17.79 176 ASN B O 1
ATOM 3060 N N . VAL B 1 179 ? -31.166 -115.489 -72.746 1.00 17.50 177 VAL B N 1
ATOM 3061 C CA . VAL B 1 179 ? -30.903 -114.253 -72.025 1.00 17.26 177 VAL B CA 1
ATOM 3062 C C . VAL B 1 179 ? -32.247 -113.797 -71.484 1.00 17.37 177 VAL B C 1
ATOM 3063 O O . VAL B 1 179 ? -33.217 -113.706 -72.230 1.00 18.03 177 VAL B O 1
ATOM 3067 N N . VAL B 1 180 ? -32.300 -113.513 -70.189 1.00 16.86 178 VAL B N 1
ATOM 3068 C CA . VAL B 1 180 ? -33.532 -113.069 -69.553 1.00 16.82 178 VAL B CA 1
ATOM 3069 C C . VAL B 1 180 ? -33.559 -111.545 -69.455 1.00 17.05 178 VAL B C 1
ATOM 3070 O O . VAL B 1 180 ? -32.556 -110.925 -69.106 1.00 16.18 178 VAL B O 1
ATOM 3074 N N . VAL B 1 181 ? -34.697 -110.940 -69.789 1.00 16.46 179 VAL B N 1
ATOM 3075 C CA . VAL B 1 181 ? -34.818 -109.493 -69.707 1.00 17.50 179 VAL B CA 1
ATOM 3076 C C . VAL B 1 181 ? -34.510 -109.098 -68.268 1.00 17.07 179 VAL B C 1
ATOM 3077 O O . VAL B 1 181 ? -34.946 -109.759 -67.329 1.00 17.35 179 VAL B O 1
ATOM 3081 N N . GLY B 1 182 ? -33.748 -108.029 -68.097 1.00 17.43 180 GLY B N 1
ATOM 3082 C CA . GLY B 1 182 ? -33.399 -107.593 -66.760 1.00 19.71 180 GLY B CA 1
ATOM 3083 C C . GLY B 1 182 ? -32.037 -108.106 -66.349 1.00 18.96 180 GLY B C 1
ATOM 3084 O O . GLY B 1 182 ? -31.471 -107.645 -65.361 1.00 20.10 180 GLY B O 1
ATOM 3085 N N . ASP B 1 183 ? -31.506 -109.067 -67.100 1.00 18.58 181 ASP B N 1
ATOM 3086 C CA . ASP B 1 183 ? -30.189 -109.615 -66.793 1.00 17.62 181 ASP B CA 1
ATOM 3087 C C . ASP B 1 183 ? -29.106 -108.568 -67.016 1.00 18.53 181 ASP B C 1
ATOM 3088 O O . ASP B 1 183 ? -29.243 -107.684 -67.863 1.00 17.67 181 ASP B O 1
ATOM 3093 N N . LYS B 1 184 ? -28.034 -108.671 -66.240 1.00 17.54 182 LYS B N 1
ATOM 3094 C CA . LYS B 1 184 ? -26.882 -107.806 -66.413 1.00 18.40 182 LYS B CA 1
ATOM 3095 C C . LYS B 1 184 ? -26.007 -108.719 -67.267 1.00 18.08 182 LYS B C 1
ATOM 3096 O O . LYS B 1 184 ? -25.833 -109.899 -66.940 1.00 16.74 182 LYS B O 1
ATOM 3102 N N . VAL B 1 185 ? -25.467 -108.197 -68.361 1.00 15.25 183 VAL B N 1
ATOM 3103 C CA . VAL B 1 185 ? -24.651 -109.023 -69.235 1.00 14.82 183 VAL B CA 1
ATOM 3104 C C . VAL B 1 185 ? -23.360 -108.317 -69.602 1.00 15.71 183 VAL B C 1
ATOM 3105 O O . VAL B 1 185 ? -23.199 -107.125 -69.344 1.00 16.38 183 VAL B O 1
ATOM 3109 N N . ILE B 1 186 ? -22.431 -109.069 -70.179 1.00 15.03 184 ILE B N 1
ATOM 3110 C CA . ILE B 1 186 ? -21.178 -108.490 -70.635 1.00 16.82 184 ILE B CA 1
ATOM 3111 C C . ILE B 1 186 ? -21.317 -108.450 -72.147 1.00 16.93 184 ILE B C 1
ATOM 3112 O O . ILE B 1 186 ? -21.707 -109.444 -72.759 1.00 14.96 184 ILE B O 1
ATOM 3117 N N . LEU B 1 187 ? -21.036 -107.296 -72.738 1.00 15.36 185 LEU B N 1
ATOM 3118 C CA . LEU B 1 187 ? -21.099 -107.155 -74.185 1.00 15.41 185 LEU B CA 1
ATOM 3119 C C . LEU B 1 187 ? -19.655 -107.128 -74.646 1.00 15.49 185 LEU B C 1
ATOM 3120 O O . LEU B 1 187 ? -18.920 -106.178 -74.367 1.00 17.69 185 LEU B O 1
ATOM 3125 N N . ASN B 1 188 ? -19.256 -108.178 -75.351 1.00 16.27 186 ASN B N 1
ATOM 3126 C CA . ASN B 1 188 ? -17.882 -108.319 -75.810 1.00 15.94 186 ASN B CA 1
ATOM 3127 C C . ASN B 1 188 ? -17.759 -108.354 -77.332 1.00 15.12 186 ASN B C 1
ATOM 3128 O O . ASN B 1 188 ? -18.131 -109.336 -77.961 1.00 13.75 186 ASN B O 1
ATOM 3133 N N . PRO B 1 189 ? -17.225 -107.282 -77.940 1.00 16.33 187 PRO B N 1
ATOM 3134 C CA . PRO B 1 189 ? -17.072 -107.249 -79.397 1.00 17.11 187 PRO B CA 1
ATOM 3135 C C . PRO B 1 189 ? -16.252 -108.434 -79.891 1.00 17.79 187 PRO B C 1
ATOM 3136 O O . PRO B 1 189 ? -15.174 -108.722 -79.368 1.00 15.66 187 PRO B O 1
ATOM 3140 N N . VAL B 1 190 ? -16.783 -109.120 -80.894 1.00 15.44 188 VAL B N 1
ATOM 3141 C CA . VAL B 1 190 ? -16.138 -110.295 -81.474 1.00 16.60 188 VAL B CA 1
ATOM 3142 C C . VAL B 1 190 ? -14.732 -110.015 -82.012 1.00 18.25 188 VAL B C 1
ATOM 3143 O O . VAL B 1 190 ? -13.787 -110.761 -81.740 1.00 16.03 188 VAL B O 1
ATOM 3147 N N . ASN B 1 191 ? -14.597 -108.930 -82.761 1.00 17.55 189 ASN B N 1
ATOM 3148 C CA . ASN B 1 191 ? -13.318 -108.586 -83.359 1.00 20.69 189 ASN B CA 1
ATOM 3149 C C . ASN B 1 191 ? -12.338 -107.900 -82.409 1.00 21.45 189 ASN B C 1
ATOM 3150 O O . ASN B 1 191 ? -11.178 -108.293 -82.330 1.00 24.23 189 ASN B O 1
ATOM 3155 N N . ALA B 1 192 ? -12.798 -106.884 -81.688 1.00 21.91 190 ALA B N 1
ATOM 3156 C CA . ALA B 1 192 ? -11.933 -106.158 -80.754 1.00 21.67 190 ALA B CA 1
ATOM 3157 C C . ALA B 1 192 ? -11.423 -107.021 -79.591 1.00 22.12 190 ALA B C 1
ATOM 3158 O O . ALA B 1 192 ? -10.267 -106.910 -79.197 1.00 20.08 190 ALA B O 1
ATOM 3160 N N . GLY B 1 193 ? -12.284 -107.862 -79.027 1.00 19.86 191 GLY B N 1
ATOM 3161 C CA . GLY B 1 193 ? -11.851 -108.733 -77.948 1.00 20.43 191 GLY B CA 1
ATOM 3162 C C . GLY B 1 193 ? -11.847 -108.217 -76.513 1.00 20.54 191 GLY B C 1
ATOM 3163 O O . GLY B 1 193 ? -11.389 -108.930 -75.620 1.00 20.90 191 GLY B O 1
ATOM 3164 N N . GLN B 1 194 ? -12.322 -106.993 -76.286 1.00 18.81 192 GLN B N 1
ATOM 3165 C CA . GLN B 1 194 ? -12.390 -106.421 -74.935 1.00 20.82 192 GLN B CA 1
ATOM 3166 C C . GLN B 1 194 ? -13.811 -105.883 -74.760 1.00 19.21 192 GLN B C 1
ATOM 3167 O O . GLN B 1 194 ? -14.362 -105.280 -75.677 1.00 20.56 192 GLN B O 1
ATOM 3173 N N . PRO B 1 195 ? -14.416 -106.087 -73.579 1.00 19.30 193 PRO B N 1
ATOM 3174 C CA . PRO B 1 195 ? -15.780 -105.648 -73.253 1.00 18.73 193 PRO B CA 1
ATOM 3175 C C . PRO B 1 195 ? -16.098 -104.162 -73.415 1.00 17.95 193 PRO B C 1
ATOM 3176 O O . PRO B 1 195 ? -15.222 -103.300 -73.251 1.00 15.84 193 PRO B O 1
ATOM 3180 N N . LEU B 1 196 ? -17.363 -103.874 -73.726 1.00 16.33 194 LEU B N 1
ATOM 3181 C CA . LEU B 1 196 ? -17.826 -102.495 -73.854 1.00 16.85 194 LEU B CA 1
ATOM 3182 C C . LEU B 1 196 ? -17.719 -101.924 -72.449 1.00 16.61 194 LEU B C 1
ATOM 3183 O O . LEU B 1 196 ? -18.209 -102.512 -71.482 1.00 16.66 194 LEU B O 1
ATOM 3188 N N . HIS B 1 197 ? -17.090 -100.761 -72.357 1.00 16.62 195 HIS B N 1
ATOM 3189 C CA . HIS B 1 197 ? -16.795 -100.125 -71.088 1.00 16.97 195 HIS B CA 1
ATOM 3190 C C . HIS B 1 197 ? -17.388 -98.740 -70.876 1.00 17.91 195 HIS B C 1
ATOM 3191 O O . HIS B 1 197 ? -17.292 -97.868 -71.744 1.00 18.28 195 HIS B O 1
ATOM 3198 N N . ALA B 1 198 ? -18.008 -98.549 -69.715 1.00 16.60 196 ALA B N 1
ATOM 3199 C CA . ALA B 1 198 ? -18.575 -97.253 -69.363 1.00 18.19 196 ALA B CA 1
ATOM 3200 C C . ALA B 1 198 ? -17.459 -96.574 -68.569 1.00 18.78 196 ALA B C 1
ATOM 3201 O O . ALA B 1 198 ? -17.299 -96.820 -67.372 1.00 20.08 196 ALA B O 1
ATOM 3203 N N . SER B 1 199 ? -16.677 -95.736 -69.241 1.00 19.43 197 SER B N 1
ATOM 3204 C CA . SER B 1 199 ? -15.551 -95.067 -68.591 1.00 20.35 197 SER B CA 1
ATOM 3205 C C . SER B 1 199 ? -15.986 -93.822 -67.840 1.00 20.87 197 SER B C 1
ATOM 3206 O O . SER B 1 199 ? -17.141 -93.414 -67.917 1.00 18.51 197 SER B O 1
ATOM 3209 N N . ASN B 1 200 ? -15.046 -93.219 -67.117 1.00 22.52 198 ASN B N 1
ATOM 3210 C CA . ASN B 1 200 ? -15.328 -91.996 -66.382 1.00 23.41 198 ASN B CA 1
ATOM 3211 C C . ASN B 1 200 ? -14.603 -90.823 -67.045 1.00 24.44 198 ASN B C 1
ATOM 3212 O O . ASN B 1 200 ? -14.329 -89.798 -66.415 1.00 23.54 198 ASN B O 1
ATOM 3217 N N . TYR B 1 201 ? -14.291 -90.989 -68.326 1.00 20.93 199 TYR B N 1
ATOM 3218 C CA . TYR B 1 201 ? -13.626 -89.944 -69.094 1.00 21.59 199 TYR B CA 1
ATOM 3219 C C . TYR B 1 201 ? -14.673 -88.948 -69.590 1.00 19.94 199 TYR B C 1
ATOM 3220 O O . TYR B 1 201 ? -15.459 -89.247 -70.488 1.00 18.42 199 TYR B O 1
ATOM 3229 N N . GLU B 1 202 ? -14.670 -87.765 -68.988 1.00 20.66 200 GLU B N 1
ATOM 3230 C CA . GLU B 1 202 ? -15.604 -86.697 -69.326 1.00 22.38 200 GLU B CA 1
ATOM 3231 C C . GLU B 1 202 ? -15.332 -86.067 -70.686 1.00 22.97 200 GLU B C 1
ATOM 3232 O O . GLU B 1 202 ? -14.179 -85.855 -71.063 1.00 22.24 200 GLU B O 1
ATOM 3238 N N . LEU B 1 203 ? -16.406 -85.778 -71.419 1.00 21.97 201 LEU B N 1
ATOM 3239 C CA . LEU B 1 203 ? -16.305 -85.116 -72.712 1.00 22.70 201 LEU B CA 1
ATOM 3240 C C . LEU B 1 203 ? -16.367 -83.620 -72.404 1.00 25.53 201 LEU B C 1
ATOM 3241 O O . LEU B 1 203 ? -17.389 -83.119 -71.936 1.00 26.16 201 LEU B O 1
ATOM 3246 N N . SER B 1 204 ? -15.275 -82.912 -72.664 1.00 27.49 202 SER B N 1
ATOM 3247 C CA . SER B 1 204 ? -15.211 -81.481 -72.385 1.00 29.64 202 SER B CA 1
ATOM 3248 C C . SER B 1 204 ? -16.303 -80.675 -73.081 1.00 30.07 202 SER B C 1
ATOM 3249 O O . SER B 1 204 ? -16.828 -79.716 -72.515 1.00 29.90 202 SER B O 1
ATOM 3252 N N . ASP B 1 205 ? -16.650 -81.076 -74.299 1.00 28.57 203 ASP B N 1
ATOM 3253 C CA . ASP B 1 205 ? -17.662 -80.378 -75.084 1.00 27.32 203 ASP B CA 1
ATOM 3254 C C . ASP B 1 205 ? -19.104 -80.772 -74.759 1.00 27.79 203 ASP B C 1
ATOM 3255 O O . ASP B 1 205 ? -20.052 -80.191 -75.290 1.00 28.72 203 ASP B O 1
ATOM 3260 N N . ASN B 1 206 ? -19.267 -81.757 -73.882 1.00 26.44 204 ASN B N 1
ATOM 3261 C CA . ASN B 1 206 ? -20.589 -82.211 -73.467 1.00 25.86 204 ASN B CA 1
ATOM 3262 C C . ASN B 1 206 ? -20.526 -82.58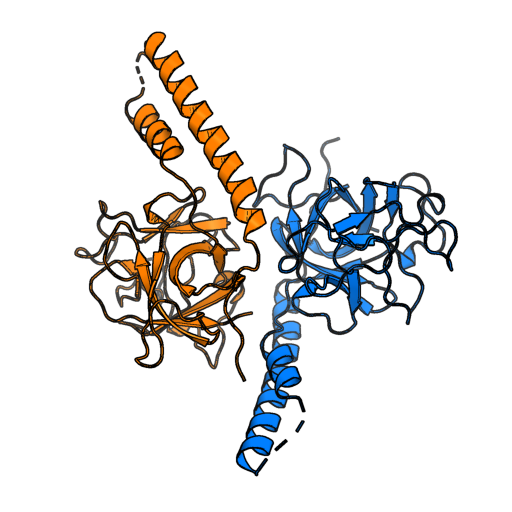1 -71.992 1.00 26.24 204 ASN B C 1
ATOM 3263 O O . ASN B 1 206 ? -20.464 -83.760 -71.636 1.00 24.99 204 ASN B O 1
ATOM 3268 N N . ALA B 1 207 ? -20.533 -81.557 -71.140 1.00 26.46 205 ALA B N 1
ATOM 3269 C CA . ALA B 1 207 ? -20.447 -81.737 -69.697 1.00 26.40 205 ALA B CA 1
ATOM 3270 C C . ALA B 1 207 ? -21.434 -82.758 -69.153 1.00 26.61 205 ALA B C 1
ATOM 3271 O O . ALA B 1 207 ? -22.620 -82.733 -69.482 1.00 25.11 205 ALA B O 1
ATOM 3273 N N . GLY B 1 208 ? -20.930 -83.658 -68.317 1.00 25.49 206 GLY B N 1
ATOM 3274 C CA . GLY B 1 208 ? -21.778 -84.678 -67.730 1.00 26.50 206 GLY B CA 1
ATOM 3275 C C . GLY B 1 208 ? -21.762 -86.000 -68.473 1.00 24.30 206 GLY B C 1
ATOM 3276 O O . GLY B 1 208 ? -22.140 -87.026 -67.915 1.00 26.34 206 GLY B O 1
ATOM 3277 N N . CYS B 1 209 ? -21.326 -85.983 -69.728 1.00 22.08 207 CYS B N 1
ATOM 3278 C CA . CYS B 1 209 ? -21.282 -87.201 -70.531 1.00 22.52 207 CYS B CA 1
ATOM 3279 C C . CYS B 1 209 ? -19.924 -87.885 -70.458 1.00 21.64 207 CYS B C 1
ATOM 3280 O O . CYS B 1 209 ? -18.883 -87.234 -70.546 1.00 20.48 207 CYS B O 1
ATOM 3283 N N . LYS B 1 210 ? -19.946 -89.205 -70.313 1.00 20.73 208 LYS B N 1
ATOM 3284 C CA . LYS B 1 210 ? -18.724 -89.993 -70.221 1.00 19.08 208 LYS B CA 1
ATOM 3285 C C . LYS B 1 210 ? -18.567 -90.889 -71.441 1.00 18.90 208 LYS B C 1
ATOM 3286 O O . LYS B 1 210 ? -19.534 -91.452 -71.946 1.00 17.27 208 LYS B O 1
ATOM 3292 N N . GLU B 1 211 ? -17.332 -91.038 -71.898 1.00 18.06 209 GLU B N 1
ATOM 3293 C CA . GLU B 1 211 ? -17.045 -91.854 -73.067 1.00 17.27 209 GLU B CA 1
ATOM 3294 C C . GLU B 1 211 ? -17.265 -93.351 -72.892 1.00 16.17 209 GLU B C 1
ATOM 3295 O O . GLU B 1 211 ? -16.889 -93.939 -71.880 1.00 15.45 209 GLU B O 1
ATOM 3301 N N . VAL B 1 212 ? -17.888 -93.961 -73.888 1.00 15.85 210 VAL B N 1
ATOM 3302 C CA . VAL B 1 212 ? -18.078 -95.404 -73.876 1.00 14.68 210 VAL B CA 1
ATOM 3303 C C . VAL B 1 212 ? -17.014 -95.893 -74.839 1.00 12.66 210 VAL B C 1
ATOM 3304 O O . VAL B 1 212 ? -16.910 -95.385 -75.954 1.00 12.40 210 VAL B O 1
ATOM 3308 N N . ASN B 1 213 ? -16.220 -96.867 -74.406 1.00 13.50 211 ASN B N 1
ATOM 3309 C CA . ASN B 1 213 ? -15.161 -97.408 -75.241 1.00 14.29 211 ASN B CA 1
ATOM 3310 C C . ASN B 1 213 ? -15.018 -98.916 -75.028 1.00 14.37 211 ASN B C 1
ATOM 3311 O O . ASN B 1 213 ? -15.845 -99.528 -74.358 1.00 15.67 211 ASN B O 1
ATOM 3316 N N . SER B 1 214 ? -13.986 -99.510 -75.621 1.00 14.67 212 SER B N 1
ATOM 3317 C CA . SER B 1 214 ? -13.752 -100.947 -75.495 1.00 16.78 212 SER B CA 1
ATOM 3318 C C . SER B 1 214 ? -12.390 -101.198 -74.870 1.00 17.63 212 SER B C 1
ATOM 3319 O O . SER B 1 214 ? -11.366 -100.812 -75.431 1.00 19.16 212 SER B O 1
ATOM 3322 N N . VAL B 1 215 ? -12.380 -101.858 -73.715 1.00 19.01 213 VAL B N 1
ATOM 3323 C CA . VAL B 1 215 ? -11.132 -102.139 -73.018 1.00 20.16 213 VAL B CA 1
ATOM 3324 C C . VAL B 1 215 ? -11.357 -103.137 -71.881 1.00 20.84 213 VAL B C 1
ATOM 3325 O O . VAL B 1 215 ? -12.491 -103.349 -71.438 1.00 17.69 213 VAL B O 1
ATOM 3329 N N . ASN B 1 216 ? -10.277 -103.760 -71.422 1.00 20.42 214 ASN B N 1
ATOM 3330 C CA . ASN B 1 216 ? -10.366 -104.731 -70.341 1.00 22.40 214 ASN B CA 1
ATOM 3331 C C . ASN B 1 216 ? -11.066 -104.073 -69.154 1.00 22.48 214 ASN B C 1
ATOM 3332 O O . ASN B 1 216 ? -10.585 -103.079 -68.612 1.00 23.58 214 ASN B O 1
ATOM 3337 N N . CYS B 1 217 ? -12.208 -104.623 -68.758 1.00 22.41 215 CYS B N 1
ATOM 3338 C CA . CYS B 1 217 ? -12.973 -104.057 -67.653 1.00 21.91 215 CYS B CA 1
ATOM 3339 C C . CYS B 1 217 ? -14.034 -105.035 -67.183 1.00 22.71 215 CYS B C 1
ATOM 3340 O O . CYS B 1 217 ? -14.211 -106.105 -67.771 1.00 25.36 215 CYS B O 1
ATOM 3343 N N . ASN B 1 218 ? -14.749 -104.655 -66.129 1.00 22.42 216 ASN B N 1
ATOM 3344 C CA . ASN B 1 218 ? -15.800 -105.493 -65.571 1.00 23.52 216 ASN B CA 1
ATOM 3345 C C . ASN B 1 218 ? -17.179 -104.834 -65.666 1.00 22.69 216 ASN B C 1
ATOM 3346 O O . ASN B 1 218 ? -18.088 -105.158 -64.896 1.00 21.44 216 ASN B O 1
ATOM 3351 N N . THR B 1 219 ? -17.331 -103.909 -66.610 1.00 19.88 217 THR B N 1
ATOM 3352 C CA . THR B 1 219 ? -18.610 -103.232 -66.804 1.00 18.51 217 THR B CA 1
ATOM 3353 C C . THR B 1 219 ? -19.693 -104.239 -67.204 1.00 17.82 217 THR B C 1
ATOM 3354 O O . THR B 1 219 ? -19.471 -105.086 -68.065 1.00 18.05 217 THR B O 1
ATOM 3358 N N . SER B 1 220 ? -20.856 -104.155 -66.569 1.00 16.44 218 SER B N 1
ATOM 3359 C CA . SER B 1 220 ? -21.969 -105.030 -66.923 1.00 15.31 218 SER B CA 1
ATOM 3360 C C . SER B 1 220 ? -23.047 -104.118 -67.518 1.00 15.31 218 SER B C 1
ATOM 3361 O O . SER B 1 220 ? -23.046 -102.909 -67.265 1.00 14.87 218 SER B O 1
ATOM 3364 N N . TRP B 1 221 ? -23.944 -104.690 -68.315 1.00 14.26 219 TRP B N 1
ATOM 3365 C CA . TRP B 1 221 ? -25.014 -103.925 -68.937 1.00 13.84 219 TRP B CA 1
ATOM 3366 C C . TRP B 1 221 ? -26.350 -104.581 -68.645 1.00 14.21 219 TRP B C 1
ATOM 3367 O O . TRP B 1 221 ? -26.569 -105.738 -69.001 1.00 16.57 219 TRP B O 1
ATOM 3378 N N . LYS B 1 222 ? -27.239 -103.851 -67.984 1.00 13.91 220 LYS B N 1
ATOM 3379 C CA . LYS B 1 222 ? -28.557 -104.397 -67.662 1.00 14.70 220 LYS B CA 1
ATOM 3380 C C . LYS B 1 222 ? -29.489 -104.111 -68.831 1.00 15.19 220 LYS B C 1
ATOM 3381 O O . LYS B 1 222 ? -29.665 -102.958 -69.231 1.00 14.89 220 LYS B O 1
ATOM 3387 N N . ILE B 1 223 ? -30.072 -105.169 -69.383 1.00 16.34 221 ILE B N 1
ATOM 3388 C CA . ILE B 1 223 ? -30.968 -105.044 -70.523 1.00 18.00 221 ILE B CA 1
ATOM 3389 C C . ILE B 1 223 ? -32.422 -104.989 -70.093 1.00 18.67 221 ILE B C 1
ATOM 3390 O O . ILE B 1 223 ? -32.924 -105.930 -69.471 1.00 18.57 221 ILE B O 1
ATOM 3395 N N . ASN B 1 224 ? -33.107 -103.902 -70.435 1.00 17.05 222 ASN B N 1
ATOM 3396 C CA . ASN B 1 224 ? -34.521 -103.776 -70.097 1.00 19.96 222 ASN B CA 1
ATOM 3397 C C . ASN B 1 224 ? -35.343 -103.427 -71.331 1.00 19.96 222 ASN B C 1
ATOM 3398 O O . ASN B 1 224 ? -34.851 -102.777 -72.248 1.00 18.77 222 ASN B O 1
ATOM 3403 N N . LEU B 1 225 ? -36.594 -103.876 -71.356 1.00 20.74 223 LEU B N 1
ATOM 3404 C CA . LEU B 1 225 ? -37.485 -103.586 -72.475 1.00 21.69 223 LEU B CA 1
ATOM 3405 C C . LEU B 1 225 ? -38.056 -102.190 -72.267 1.00 24.31 223 LEU B C 1
ATOM 3406 O O . LEU B 1 225 ? -37.794 -101.557 -71.248 1.00 24.12 223 LEU B O 1
ATOM 3411 N N . PHE B 1 226 ? -38.841 -101.709 -73.225 1.00 26.81 224 PHE B N 1
ATOM 3412 C CA . PHE B 1 226 ? -39.425 -100.377 -73.118 1.00 27.99 224 PHE B CA 1
ATOM 3413 C C . PHE B 1 226 ? -40.877 -100.387 -72.606 1.00 30.41 224 PHE B C 1
ATOM 3414 O O . PHE B 1 226 ? -41.080 -99.936 -71.455 1.00 29.38 224 PHE B O 1
#

Nearest PDB structures (foldseek):
  3jrr-assembly1_A  TM=1.005E+00  e=4.379E-43  Mus musculus
  3jrr-assembly2_B  TM=9.917E-01  e=3.827E-40  Mus musculus
  7t3p-assembly1_A  TM=9.890E-01  e=1.747E-36  Homo sapiens
  6dqj-assembly1_C  TM=9.766E-01  e=5.791E-33  Homo sapiens
  6uqk-assembly1_A  TM=9.719E-01  e=1.434E-32  Homo sapiens

Sequence (435 aa):
NEMSSFLHIGDIVSLYAEGSVNGFISTLGLVDDRCVVEPAAGDLDNPPKKFRDCLFKVCPMNRYSAQKQYWKAKKIADVVLLQKLQHAAQMEQKQNDTENKKVHGDVVKYGSVIQLLHMKSNKYLTVNKRLPALLEKNAMRVTLDATGNEGSWLFIQPFWKLRSNGDNVVVGDKVILNPVNAGQPLHASNYELSDNAGCKEVNSVNCNTSWKINLFMSSFLHIGDIVSLYAEGSVNGFISTLGLVDDRCVVEPAAGDLDNPPKKFRDCLFKVCPMNRYSAQKQYWKAKQTKKEKIADVVLLQKLQHAAQMEQKQNDTENKKVHGDVVKYGSVIQLLHMKSNKYLTVNKRLPALLEKNAMRVTLDATGNEGSWLFIQPFWKLRSNGDNVVVGDKVILNPVNAGQPLHASNYELSDNAGCKEVNSVNCNTSWKINLF

InterPro domains:
  IPR000493 Inositol 1,4,5-trisphosphate receptor [PR00779] (50-73)
  IPR000493 Inositol 1,4,5-trisphosphate receptor [PR00779] (131-150)
  IPR000493 Inositol 1,4,5-trisphosphate receptor [PR00779] (236-256)
  IPR000493 Inositol 1,4,5-trisphosphate receptor [PR00779] (290-314)
  IPR000493 Inositol 1,4,5-trisphosphate receptor [PR00779] (423-448)
  IPR000493 Inositol 1,4,5-trisphosphate receptor [PR00779] (554-576)
  IPR000493 Inositol 1,4,5-trisphosphate receptor [PR00779] (586-610)
  IPR000493 Inositol 1,4,5-trisphosphate receptor [PR00779] (769-790)
  IPR000493 Inositol 1,4,5-trisphosphate receptor [PR00779] (861-886)
  IPR000699 RIH domain [PF01365] (474-670)
  IPR000699 RIH domain [PF01365] (1188-1327)
  IPR005821 Ion transport domain [PF00520] (2240-2526)
  IPR013662 RyR/IP3R Homology associated domain [PF08454] (1866-1972)
  IPR014821 Inositol 1,4,5-trisphosphate/ryanodine receptor [PF08709] (3-229)
  IPR015925 Ryanodine/Inositol 1,4,5-trisphosphate receptor [PTHR45816] (4-2659)
  IPR016093 MIR motif [PF02815] (234-431)
  IPR016093 MIR motif [PS50919] (113-173)
  IPR016093 MIR motif [PS50919] (232-288)
  IPR016093 MIR motif [SM00472] (113-167)
  IPR016093 MIR motif [SM00472] (174-224)

B-factor: mean 25.26, std 9.4, range [10.5, 59.66]

Organism: Mus musculus (NCBI:txid10090)

Secondary structure (DSSP, 8-state):
-----B-BTT-EEEEEEESSSEEEEEES-SS--BEEE-GGG--SSSPPTTGGGG-EEEEPPPP-HHHHHHHHH--HHHHHHHHHHHHHHHHHHHHHHHHHHHTTTPBPBTT-EEEEEETTTTEEEEEEEEEE-SSSTTSEEEEEESS--GGG-EEEEE-STT--TTSBPBTT-EEEEEETTT-S-EEEEEEEETTEEEEEEEEESS---EEEEEE-/---B-BTT-EEEEEEESSSEEEEEES-SS--BEEE-TTT--SSSPPTTGGGG-EEEEPPPP-HHHHHHHHHHH-----HHHHHHHHHHHHHHHHHHHHHHHHHHHTTTPBPBTT-EEEEEETTTTEEEEEEEEEE-SSSTTSEEEEEESS--GGG-EEEEE-STT--TTSBPBTT-EEEEEETTT-S-EEEEEEEETTEEEEEEEEE-S---EEEEEE-